Protein AF-0000000085124204 (afdb_homodimer)

Radius of gyration: 24.8 Å; Cα contacts (8 Å, |Δi|>4): 784; chains: 2; bounding box: 44×70×54 Å

Foldseek 3Di:
DEEEEEAQPPVVQVVLCVVVVVLQYHYDYDRADVVLLVLLVQADGQEYEAEQDGHDDGRLSSLLSNCVVPVQRAYEYEYQDPDVVVVVSCVVSRHDYYHHPPDDSVVVLVVVLVSSVVVCVVVVQDQWDQQDPQWIARLSSLWIDHVNHTDDDDSLLSQVVSVQSSQAQHFDFPVNSCRRRVSVPPDDPDDPVNSVVVSCVSDDHPQWDDDPPTGIHGYRDD/DEEEEEAQPPVVQVVLCVVVVVLQYHYDYDRADVVLLVLLVQADGQEYEAEQDGHDDGRLSSLLSNCVVPVQRAYEYEYQDPDVVVVVSCVVSRHDYYHHPPDDSVVVLVVVLVSSVVVCVVVVQDQWDQQDQQWIARLSSLWIDHVNHTDDDDSLLSQVVSVQSSQAQHFDFPVNSCRRRVSVPPDDPQDPVNSVVVSCVSDDHPQWDDDPPTGIHGYRDD

Sequence (444 aa):
MKIFLLEDDYSLNKIIKLSLENRGF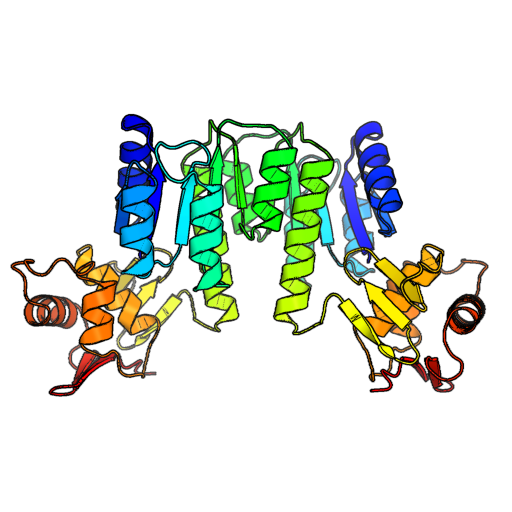FVENCADGYEAASKIINNKYDLYILDLNVPGFDGHEILKTIRKDNPNTPVIMISAEIDIENIKNSFDYGCNDYIKKPFDFEELFLRIKYHLNHVLQNNDVNLNIDLGYEYSYDLINQTLYKHGHEIELTIKEKLLLSLLVKNINKTVTLEMIHEYVWDSKEMESVSMRTIVHKLRSKLKNGMVLNLRGVGYKLLQISMKIFLLEDDYSLNKIIKLSLENRGFFVENCADGYEAASKIINNKYDLYILDLNVPGFDGHEILKTIRKDNPNTPVIMISAEIDIENIKNSFDYGCNDYIKKPFDFEELFLRIKYHLNHVLQNNDVNLNIDLGYEYSYDLINQTLYKHGHEIELTIKEKLLLSLLVKNINKTVTLEMIHEYVWDSKEMESVSMRTIVHKLRSKLKNGMVLNLRGVGYKLLQIS

Nearest PDB structures (foldseek):
  1ys6-assembly1_B  TM=5.121E-01  e=2.419E-16  Mycobacterium tuberculosis
  1ys7-assembly1_A  TM=5.153E-01  e=2.196E-15  Mycobacterium tuberculosis
  1ys7-assembly1_B  TM=4.946E-01  e=4.872E-15  Mycobacterium tuberculosis
  7pva-assembly1_B  TM=8.725E-01  e=3.616E-10  Porphyromonas gingivalis W83
  7pvk-assembly2_D  TM=6.266E-01  e=1.129E-10  Porphyromonas gingivalis W83

Solvent-accessible surface area (backbone atoms only — not comparable to full-atom values): 24096 Å² total; per-residue (Å²): 78,38,34,36,36,40,34,50,54,62,70,59,39,49,51,52,42,51,56,43,39,75,54,50,36,44,64,52,72,39,50,34,25,60,64,42,53,56,48,57,74,72,40,74,59,60,30,38,38,30,28,43,83,34,55,76,46,29,27,63,56,49,43,45,56,46,44,74,79,38,84,75,60,44,29,35,38,38,33,71,71,79,52,63,66,57,54,50,47,43,50,74,56,60,40,72,44,77,44,57,52,84,71,56,68,67,56,54,49,52,52,50,50,50,51,50,51,49,54,35,49,76,67,69,44,71,53,69,37,71,43,31,96,53,26,34,36,31,59,84,57,54,44,38,28,48,78,86,36,78,52,90,67,54,69,62,43,38,34,48,51,45,54,35,59,75,35,54,70,36,81,43,38,55,65,57,46,40,41,62,57,47,69,70,51,81,76,60,83,71,48,71,66,56,51,49,50,55,47,45,72,76,44,64,87,76,32,66,39,80,39,88,95,48,30,35,30,30,45,62,49,128,79,37,34,36,36,40,37,50,54,61,70,59,39,50,50,54,43,50,56,43,39,75,54,50,36,44,64,52,70,39,50,35,24,59,62,42,54,56,48,56,74,73,40,74,60,61,30,38,37,31,29,44,83,35,54,75,44,29,28,65,56,49,44,45,57,47,44,73,78,39,81,74,60,46,30,34,40,38,32,70,71,78,52,63,66,59,55,51,48,41,49,72,57,60,41,74,43,78,44,56,52,85,73,57,69,66,56,54,50,53,52,51,52,50,53,50,50,50,55,34,50,77,67,71,43,72,53,68,36,70,43,32,97,53,27,32,36,31,58,83,57,54,43,40,28,48,78,87,35,78,51,90,67,54,70,61,41,38,35,47,50,46,56,34,60,76,34,54,71,35,80,43,37,54,65,57,47,42,42,62,56,47,67,72,52,78,76,59,83,70,48,71,67,56,50,50,50,54,46,45,71,76,44,63,85,77,34,65,39,80,38,88,97,49,29,36,29,28,47,62,49,128

Structure (mmCIF, N/CA/C/O backbone):
data_AF-0000000085124204-model_v1
#
loop_
_entity.id
_entity.type
_entity.pdbx_description
1 polymer 'Two component transcriptional regulator, winged helix family'
#
loop_
_atom_site.group_PDB
_atom_site.id
_atom_site.type_symbol
_atom_site.label_atom_id
_atom_site.label_alt_id
_atom_site.label_comp_id
_atom_site.label_asym_id
_atom_site.label_entity_id
_atom_site.label_seq_id
_atom_site.pdbx_PDB_ins_code
_atom_site.Cartn_x
_atom_site.Cartn_y
_atom_site.Cartn_z
_atom_site.occupancy
_atom_site.B_iso_or_equiv
_atom_site.auth_seq_id
_atom_site.auth_comp_id
_atom_site.auth_asym_id
_atom_site.auth_atom_id
_atom_site.pdbx_PDB_model_num
ATOM 1 N N . MET A 1 1 ? -1.969 -18.359 -6.613 1 89.06 1 MET A N 1
ATOM 2 C CA . MET A 1 1 ? -2.15 -17.016 -7.168 1 89.06 1 MET A CA 1
ATOM 3 C C . MET A 1 1 ? -1.238 -16.797 -8.367 1 89.06 1 MET A C 1
ATOM 5 O O . MET A 1 1 ? -0.206 -17.453 -8.5 1 89.06 1 MET A O 1
ATOM 9 N N . LYS A 1 2 ? -1.624 -15.914 -9.234 1 91.69 2 LYS A N 1
ATOM 10 C CA . LYS A 1 2 ? -0.958 -15.734 -10.523 1 91.69 2 LYS A CA 1
ATOM 11 C C . LYS A 1 2 ? -0.258 -14.383 -10.602 1 91.69 2 LYS A C 1
ATOM 13 O O . LYS A 1 2 ? -0.879 -13.344 -10.383 1 91.69 2 LYS A O 1
ATOM 18 N N . ILE A 1 3 ? 1.053 -14.508 -10.898 1 95.31 3 ILE A N 1
ATOM 19 C CA . ILE A 1 3 ? 1.853 -13.289 -11 1 95.31 3 ILE A CA 1
ATOM 20 C C . ILE A 1 3 ? 2.361 -13.117 -12.43 1 95.31 3 ILE A C 1
ATOM 22 O O . ILE A 1 3 ? 2.793 -14.086 -13.055 1 95.31 3 ILE A O 1
ATOM 26 N N . PHE A 1 4 ? 2.213 -11.922 -12.93 1 97.12 4 PHE A N 1
ATOM 27 C CA . PHE A 1 4 ? 2.773 -11.586 -14.227 1 97.12 4 PHE A CA 1
ATOM 28 C C . PHE A 1 4 ? 4.121 -10.891 -14.078 1 97.12 4 PHE A C 1
ATOM 30 O O . PHE A 1 4 ? 4.258 -9.961 -13.273 1 97.12 4 PHE A O 1
ATOM 37 N N . LEU A 1 5 ? 5.145 -11.352 -14.859 1 98.12 5 LEU A N 1
ATOM 38 C CA . LEU A 1 5 ? 6.492 -10.797 -14.766 1 98.12 5 LEU A CA 1
ATOM 39 C C . LEU A 1 5 ? 6.98 -10.328 -16.141 1 98.12 5 LEU A C 1
ATOM 41 O O . LEU A 1 5 ? 7.105 -11.133 -17.062 1 98.12 5 LEU A O 1
ATOM 45 N N . LEU A 1 6 ? 7.219 -9.016 -16.281 1 98.38 6 LEU A N 1
ATOM 46 C CA . LEU A 1 6 ? 7.859 -8.438 -17.453 1 98.38 6 LEU A CA 1
ATOM 47 C C . LEU A 1 6 ? 9.305 -8.047 -17.156 1 98.38 6 LEU A C 1
ATOM 49 O O . LEU A 1 6 ? 9.547 -7.098 -16.406 1 98.38 6 LEU A O 1
ATOM 53 N N . GLU A 1 7 ? 10.227 -8.727 -17.734 1 97.75 7 GLU A N 1
ATOM 54 C CA . GLU A 1 7 ? 11.656 -8.555 -17.484 1 97.75 7 GLU A CA 1
ATOM 55 C C . GLU A 1 7 ? 12.477 -9.055 -18.672 1 97.75 7 GLU A C 1
ATOM 57 O O . GLU A 1 7 ? 12.383 -10.227 -19.047 1 97.75 7 GLU A O 1
ATOM 62 N N . ASP A 1 8 ? 13.297 -8.18 -19.234 1 96.69 8 ASP A N 1
ATOM 63 C CA . ASP A 1 8 ? 13.984 -8.555 -20.453 1 96.69 8 ASP A CA 1
ATOM 64 C C . ASP A 1 8 ? 15.32 -9.242 -20.141 1 96.69 8 ASP A C 1
ATOM 66 O O . ASP A 1 8 ? 15.875 -9.938 -21 1 96.69 8 ASP A O 1
ATOM 70 N N . ASP A 1 9 ? 15.93 -8.945 -18.969 1 96.31 9 ASP A N 1
ATOM 71 C CA . ASP A 1 9 ? 17.125 -9.672 -18.578 1 96.31 9 ASP A CA 1
ATOM 72 C C . ASP A 1 9 ? 16.812 -11.141 -18.297 1 96.31 9 ASP A C 1
ATOM 74 O O . ASP A 1 9 ? 16.188 -11.469 -17.297 1 96.31 9 ASP A O 1
ATOM 78 N N . TYR A 1 10 ? 17.281 -11.984 -19.109 1 95.44 10 TYR A N 1
ATOM 79 C CA . TYR A 1 10 ? 16.922 -13.398 -19.078 1 95.44 10 TYR A CA 1
ATOM 80 C C . TYR A 1 10 ? 17.281 -14.031 -17.734 1 95.44 10 TYR A C 1
ATOM 82 O O . TYR A 1 10 ? 16.484 -14.781 -17.172 1 95.44 10 TYR A O 1
ATOM 90 N N . SER A 1 11 ? 18.453 -13.742 -17.281 1 96.5 11 SER A N 1
ATOM 91 C CA . SER A 1 11 ? 18.922 -14.32 -16.031 1 96.5 11 SER A CA 1
ATOM 92 C C . SER A 1 11 ? 18.047 -13.867 -14.859 1 96.5 11 SER A C 1
ATOM 94 O O . SER A 1 11 ? 17.594 -14.688 -14.062 1 96.5 11 SER A O 1
ATOM 96 N N . LEU A 1 12 ? 17.766 -12.594 -14.766 1 96.62 12 LEU A N 1
ATOM 97 C CA . LEU A 1 12 ? 16.953 -12.055 -13.688 1 96.62 12 LEU A CA 1
ATOM 98 C C . LEU A 1 12 ? 15.516 -12.547 -13.797 1 96.62 12 LEU A C 1
ATOM 100 O O . LEU A 1 12 ? 14.898 -12.891 -12.789 1 96.62 12 LEU A O 1
ATOM 104 N N . ASN A 1 13 ? 14.945 -12.547 -14.992 1 97.44 13 ASN A N 1
ATOM 105 C CA . ASN A 1 13 ? 13.609 -13.062 -15.266 1 97.44 13 ASN A CA 1
ATOM 106 C C . ASN A 1 13 ? 13.445 -14.492 -14.75 1 97.44 13 ASN A C 1
ATOM 108 O O . ASN A 1 13 ? 12.508 -14.781 -14.008 1 97.44 13 ASN A O 1
ATOM 112 N N . LYS A 1 14 ? 14.43 -15.32 -15.055 1 95.38 14 LYS A N 1
ATOM 113 C CA . LYS A 1 14 ? 14.406 -16.719 -14.664 1 95.38 14 LYS A CA 1
ATOM 114 C C . LYS A 1 14 ? 14.492 -16.875 -13.141 1 95.38 14 LYS A C 1
ATOM 116 O O . LYS A 1 14 ? 13.742 -17.641 -12.547 1 95.38 14 LYS A O 1
ATOM 121 N N . ILE A 1 15 ? 15.367 -16.109 -12.562 1 96 15 ILE A N 1
ATOM 122 C CA . ILE A 1 15 ? 15.594 -16.219 -11.125 1 96 15 ILE A CA 1
ATOM 123 C C . ILE A 1 15 ? 14.352 -15.766 -10.367 1 96 15 ILE A C 1
ATOM 125 O O . ILE A 1 15 ? 13.93 -16.422 -9.406 1 96 15 ILE A O 1
ATOM 129 N N . ILE A 1 16 ? 13.703 -14.648 -10.781 1 97.38 16 ILE A N 1
ATOM 130 C CA . ILE A 1 16 ? 12.492 -14.148 -10.141 1 97.38 16 ILE A CA 1
ATOM 131 C C . ILE A 1 16 ? 11.383 -15.188 -10.273 1 97.38 16 ILE A C 1
ATOM 133 O O . ILE A 1 16 ? 10.719 -15.523 -9.289 1 97.38 16 ILE A O 1
ATOM 137 N N . LYS A 1 17 ? 11.227 -15.703 -11.492 1 95.62 17 LYS A N 1
ATOM 138 C CA . LYS A 1 17 ? 10.188 -16.703 -11.75 1 95.62 17 LYS A CA 1
ATOM 139 C C . LYS A 1 17 ? 10.367 -17.922 -10.859 1 95.62 17 LYS A C 1
ATOM 141 O O . LYS A 1 17 ? 9.438 -18.344 -10.164 1 95.62 17 LYS A O 1
ATOM 146 N N . LEU A 1 18 ? 11.562 -18.438 -10.852 1 93.06 18 LEU A N 1
ATOM 147 C CA . LEU A 1 18 ? 11.844 -19.641 -10.078 1 93.06 18 LEU A CA 1
ATOM 148 C C . LEU A 1 18 ? 11.633 -19.406 -8.586 1 93.06 18 LEU A C 1
ATOM 150 O O . LEU A 1 18 ? 11.047 -20.234 -7.895 1 93.06 18 LEU A O 1
ATOM 154 N N . SER A 1 19 ? 12.125 -18.281 -8.133 1 94.06 19 SER A N 1
ATOM 155 C CA . SER A 1 19 ? 12 -17.938 -6.715 1 94.06 19 SER A CA 1
ATOM 156 C C . SER A 1 19 ? 10.539 -17.844 -6.289 1 94.06 19 SER A C 1
ATOM 158 O O . SER A 1 19 ? 10.164 -18.344 -5.23 1 94.06 19 SER A O 1
ATOM 160 N N . LEU A 1 20 ? 9.727 -17.25 -7.121 1 94.12 20 LEU A N 1
ATOM 161 C CA . LEU A 1 20 ? 8.312 -17.062 -6.797 1 94.12 20 LEU A CA 1
ATOM 162 C C . LEU A 1 20 ? 7.547 -18.375 -6.941 1 94.12 20 LEU A C 1
ATOM 164 O O . LEU A 1 20 ? 6.645 -18.656 -6.152 1 94.12 20 LEU A O 1
ATOM 168 N N . GLU A 1 21 ? 7.914 -19.156 -7.941 1 88.5 21 GLU A N 1
ATOM 169 C CA . GLU A 1 21 ? 7.277 -20.453 -8.117 1 88.5 21 GLU A CA 1
ATOM 170 C C . GLU A 1 21 ? 7.586 -21.391 -6.945 1 88.5 21 GLU A C 1
ATOM 172 O O . GLU A 1 21 ? 6.73 -22.156 -6.52 1 88.5 21 GLU A O 1
ATOM 177 N N . ASN A 1 22 ? 8.797 -21.234 -6.43 1 86.88 22 ASN A N 1
ATOM 178 C CA . ASN A 1 22 ? 9.188 -22.016 -5.258 1 86.88 22 ASN A CA 1
ATOM 179 C C . ASN A 1 22 ? 8.352 -21.641 -4.035 1 86.88 22 ASN A C 1
ATOM 181 O O . ASN A 1 22 ? 8.266 -22.406 -3.078 1 86.88 22 ASN A O 1
ATOM 185 N N . ARG A 1 23 ? 7.742 -20.5 -4.133 1 85.25 23 ARG A N 1
ATOM 186 C CA . ARG A 1 23 ? 6.91 -20.047 -3.023 1 85.25 23 ARG A CA 1
ATOM 187 C C . ARG A 1 23 ? 5.438 -20.344 -3.291 1 85.25 23 ARG A C 1
ATOM 189 O O . ARG A 1 23 ? 4.566 -19.906 -2.533 1 85.25 23 ARG A O 1
ATOM 196 N N . GLY A 1 24 ? 5.207 -20.984 -4.414 1 82.31 24 GLY A N 1
ATOM 197 C CA . GLY A 1 24 ? 3.855 -21.469 -4.652 1 82.31 24 GLY A CA 1
ATOM 198 C C . GLY A 1 24 ? 3.09 -20.641 -5.664 1 82.31 24 GLY A C 1
ATOM 199 O O . GLY A 1 24 ? 1.942 -20.953 -5.988 1 82.31 24 GLY A O 1
ATOM 200 N N . PHE A 1 25 ? 3.686 -19.641 -6.266 1 88.81 25 PHE A N 1
ATOM 201 C CA . PHE A 1 25 ? 3 -18.797 -7.234 1 88.81 25 PHE A CA 1
ATOM 202 C C . PHE A 1 25 ? 3.113 -19.375 -8.641 1 88.81 25 PHE A C 1
ATOM 204 O O . PHE A 1 25 ? 4.047 -20.125 -8.93 1 88.81 25 PHE A O 1
ATOM 211 N N . PHE A 1 26 ? 2.127 -19.125 -9.367 1 87.75 26 PHE A N 1
ATOM 212 C CA . PHE A 1 26 ? 2.277 -19.266 -10.812 1 87.75 26 PHE A CA 1
ATOM 213 C C . PHE A 1 26 ? 2.801 -17.984 -11.438 1 87.75 26 PHE A C 1
ATOM 215 O O . PHE A 1 26 ? 2.295 -16.891 -11.148 1 87.75 26 PHE A O 1
ATOM 222 N N . VAL A 1 27 ? 3.816 -18.125 -12.227 1 92.88 27 VAL A N 1
ATOM 223 C CA . VAL A 1 27 ? 4.414 -16.922 -12.805 1 92.88 27 VAL A CA 1
ATOM 224 C C . VAL A 1 27 ? 4.391 -17.016 -14.328 1 92.88 27 VAL A C 1
ATOM 226 O O . VAL A 1 27 ? 4.926 -17.953 -14.906 1 92.88 27 VAL A O 1
ATOM 229 N N . GLU A 1 28 ? 3.654 -16.156 -14.914 1 93.5 28 GLU A N 1
ATOM 230 C CA . GLU A 1 28 ? 3.768 -15.953 -16.359 1 93.5 28 GLU A CA 1
ATOM 231 C C . GLU A 1 28 ? 4.77 -14.852 -16.688 1 93.5 28 GLU A C 1
ATOM 233 O O . GLU A 1 28 ? 4.57 -13.695 -16.297 1 93.5 28 GLU A O 1
ATOM 238 N N . ASN A 1 29 ? 5.84 -15.211 -17.297 1 95.12 29 ASN A N 1
ATOM 239 C CA . ASN A 1 29 ? 6.883 -14.234 -17.562 1 95.12 29 ASN A CA 1
ATOM 240 C C . ASN A 1 29 ? 6.961 -13.898 -19.062 1 95.12 29 ASN A C 1
ATOM 242 O O . ASN A 1 29 ? 6.539 -14.688 -19.891 1 95.12 29 ASN A O 1
ATOM 246 N N . CYS A 1 30 ? 7.363 -12.75 -19.344 1 94.94 30 CYS A N 1
ATOM 247 C CA . CYS A 1 30 ? 7.691 -12.359 -20.703 1 94.94 30 CYS A CA 1
ATOM 248 C C . CYS A 1 30 ? 8.875 -11.398 -20.734 1 94.94 30 CYS A C 1
ATOM 250 O O . CYS A 1 30 ? 9.266 -10.867 -19.688 1 94.94 30 CYS A O 1
ATOM 252 N N . ALA A 1 31 ? 9.477 -11.195 -21.984 1 95.75 31 ALA A N 1
ATOM 253 C CA . ALA A 1 31 ? 10.727 -10.453 -22.062 1 95.75 31 ALA A CA 1
ATOM 254 C C . ALA A 1 31 ? 10.555 -9.164 -22.859 1 95.75 31 ALA A C 1
ATOM 256 O O . ALA A 1 31 ? 11.484 -8.367 -22.984 1 95.75 31 ALA A O 1
ATOM 257 N N . ASP A 1 32 ? 9.336 -8.961 -23.406 1 95.56 32 ASP A N 1
ATOM 258 C CA . ASP A 1 32 ? 9.141 -7.742 -24.188 1 95.56 32 ASP A CA 1
ATOM 259 C C . ASP A 1 32 ? 7.715 -7.219 -24.031 1 95.56 32 ASP A C 1
ATOM 261 O O . ASP A 1 32 ? 6.805 -7.977 -23.703 1 95.56 32 ASP A O 1
ATOM 265 N N . GLY A 1 33 ? 7.551 -5.914 -24.344 1 95.31 33 GLY A N 1
ATOM 266 C CA . GLY A 1 33 ? 6.301 -5.215 -24.094 1 95.31 33 GLY A CA 1
ATOM 267 C C . GLY A 1 33 ? 5.191 -5.633 -25.047 1 95.31 33 GLY A C 1
ATOM 268 O O . GLY A 1 33 ? 4.008 -5.504 -24.719 1 95.31 33 GLY A O 1
ATOM 269 N N . TYR A 1 34 ? 5.578 -6.098 -26.25 1 94.94 34 TYR A N 1
ATOM 270 C CA . TYR A 1 34 ? 4.555 -6.523 -27.203 1 94.94 34 TYR A CA 1
ATOM 271 C C . TYR A 1 34 ? 3.844 -7.777 -26.703 1 94.94 34 TYR A C 1
ATOM 273 O O . TYR A 1 34 ? 2.611 -7.824 -26.656 1 94.94 34 TYR A O 1
ATOM 281 N N . GLU A 1 35 ? 4.633 -8.719 -26.328 1 94.31 35 GLU A N 1
ATOM 282 C CA . GLU A 1 35 ? 4.078 -9.945 -25.766 1 94.31 35 GLU A CA 1
ATOM 283 C C . GLU A 1 35 ? 3.297 -9.664 -24.484 1 94.31 35 GLU A C 1
ATOM 285 O O . GLU A 1 35 ? 2.234 -10.25 -24.266 1 94.31 35 GLU A O 1
ATOM 290 N N . ALA A 1 36 ? 3.83 -8.781 -23.688 1 96.06 36 ALA A N 1
ATOM 291 C CA . ALA A 1 36 ? 3.184 -8.43 -22.422 1 96.06 36 ALA A CA 1
ATOM 292 C C . ALA A 1 36 ? 1.792 -7.852 -22.672 1 96.06 36 ALA A C 1
ATOM 294 O O . ALA A 1 36 ? 0.827 -8.242 -22.016 1 96.06 36 ALA A O 1
ATOM 295 N N . ALA A 1 37 ? 1.707 -6.91 -23.625 1 94.5 37 ALA A N 1
ATOM 296 C CA . ALA A 1 37 ? 0.429 -6.27 -23.922 1 94.5 37 ALA A CA 1
ATOM 297 C C . ALA A 1 37 ? -0.615 -7.297 -24.344 1 94.5 37 ALA A C 1
ATOM 299 O O . ALA A 1 37 ? -1.764 -7.246 -23.891 1 94.5 37 ALA A O 1
ATOM 300 N N . SER A 1 38 ? -0.187 -8.25 -25.125 1 92.56 38 SER A N 1
ATOM 301 C CA . SER A 1 38 ? -1.083 -9.305 -25.594 1 92.56 38 SER A CA 1
ATOM 302 C C . SER A 1 38 ? -1.556 -10.188 -24.453 1 92.56 38 SER A C 1
ATOM 304 O O . SER A 1 38 ? -2.752 -10.453 -24.312 1 92.56 38 SER A O 1
ATOM 306 N N . LYS A 1 39 ? -0.678 -10.539 -23.594 1 90.44 39 LYS A N 1
ATOM 307 C CA . LYS A 1 39 ? -0.984 -11.445 -22.5 1 90.44 39 LYS A CA 1
ATOM 308 C C . LYS A 1 39 ? -1.899 -10.781 -21.469 1 90.44 39 LYS A C 1
ATOM 310 O O . LYS A 1 39 ? -2.838 -11.406 -20.969 1 90.44 39 LYS A O 1
ATOM 315 N N . ILE A 1 40 ? -1.668 -9.516 -21.188 1 91.12 40 ILE A N 1
ATOM 316 C CA . ILE A 1 40 ? -2.369 -8.844 -20.109 1 91.12 40 ILE A CA 1
ATOM 317 C C . ILE A 1 40 ? -3.807 -8.547 -20.516 1 91.12 40 ILE A C 1
ATOM 319 O O . ILE A 1 40 ? -4.707 -8.477 -19.688 1 91.12 40 ILE A O 1
ATOM 323 N N . ILE A 1 41 ? -3.965 -8.383 -21.812 1 86 41 ILE A N 1
ATOM 324 C CA . ILE A 1 41 ? -5.301 -8.109 -22.344 1 86 41 ILE A CA 1
ATOM 325 C C . ILE A 1 41 ? -6.141 -9.391 -22.297 1 86 41 ILE A C 1
ATOM 327 O O . ILE A 1 41 ? -7.352 -9.336 -22.062 1 86 41 ILE A O 1
ATOM 331 N N . ASN A 1 42 ? -5.496 -10.539 -22.328 1 82 42 ASN A N 1
ATOM 332 C CA . ASN A 1 42 ? -6.211 -11.797 -22.531 1 82 42 ASN A CA 1
ATOM 333 C C . ASN A 1 42 ? -6.289 -12.609 -21.25 1 82 42 ASN A C 1
ATOM 335 O O . ASN A 1 42 ? -6.996 -13.617 -21.188 1 82 42 ASN A O 1
ATOM 339 N N . ASN A 1 43 ? -5.531 -12.172 -20.297 1 83.38 43 ASN A N 1
ATOM 340 C CA . ASN A 1 43 ? -5.461 -12.938 -19.062 1 83.38 43 ASN A CA 1
ATOM 341 C C . ASN A 1 43 ? -5.555 -12.039 -17.844 1 83.38 43 ASN A C 1
ATOM 343 O O . ASN A 1 43 ? -5.383 -10.828 -17.938 1 83.38 43 ASN A O 1
ATOM 347 N N . LYS A 1 44 ? -5.887 -12.711 -16.719 1 84.12 44 LYS A N 1
ATOM 348 C CA . LYS A 1 44 ? -5.961 -11.984 -15.461 1 84.12 44 LYS A CA 1
ATOM 349 C C . LYS A 1 44 ? -4.887 -12.461 -14.492 1 84.12 44 LYS A C 1
ATOM 351 O O . LYS A 1 44 ? -4.613 -13.656 -14.398 1 84.12 44 LYS A O 1
ATOM 356 N N . TYR A 1 45 ? -4.348 -11.539 -13.836 1 92.62 45 TYR A N 1
ATOM 357 C CA . TYR A 1 45 ? -3.307 -11.828 -12.852 1 92.62 45 TYR A CA 1
ATOM 358 C C . TYR A 1 45 ? -3.635 -11.195 -11.508 1 92.62 4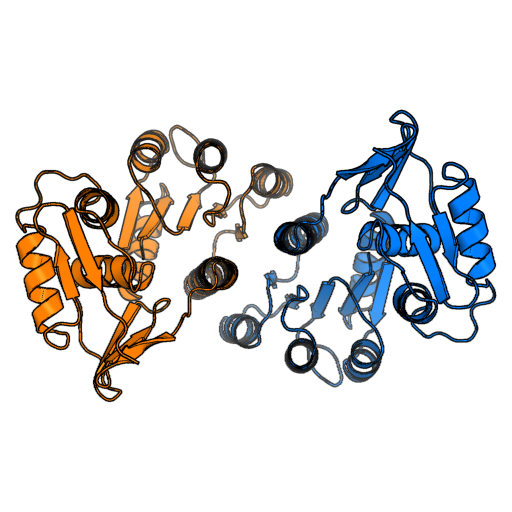5 TYR A C 1
ATOM 360 O O . TYR A 1 45 ? -4.461 -10.281 -11.422 1 92.62 45 TYR A O 1
ATOM 368 N N . ASP A 1 46 ? -3.059 -11.734 -10.453 1 94.19 46 ASP A N 1
ATOM 369 C CA . ASP A 1 46 ? -3.279 -11.195 -9.109 1 94.19 46 ASP A CA 1
ATOM 370 C C . ASP A 1 46 ? -2.289 -10.078 -8.797 1 94.19 46 ASP A C 1
ATOM 372 O O . ASP A 1 46 ? -2.523 -9.273 -7.898 1 94.19 46 ASP A O 1
ATOM 376 N N . LEU A 1 47 ? -1.211 -10.055 -9.523 1 97.19 47 LEU 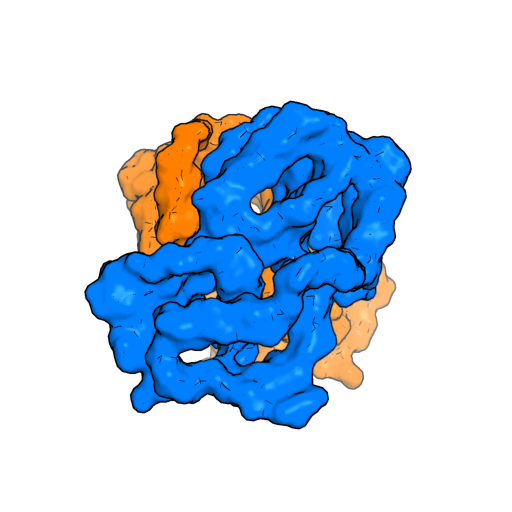A N 1
ATOM 377 C CA . LEU A 1 47 ? -0.168 -9.055 -9.312 1 97.19 47 LEU A CA 1
ATOM 378 C C . LEU A 1 47 ? 0.751 -8.969 -10.531 1 97.19 47 LEU A C 1
ATOM 380 O O . LEU A 1 47 ? 1.032 -9.984 -11.172 1 97.19 47 LEU A O 1
ATOM 384 N N . TYR A 1 48 ? 1.219 -7.742 -10.82 1 98.12 48 TYR A N 1
ATOM 385 C CA . TYR A 1 48 ? 2.148 -7.512 -11.922 1 98.12 48 TYR A CA 1
ATOM 386 C C . TYR A 1 48 ? 3.494 -7.02 -11.398 1 98.12 48 TYR A C 1
ATOM 388 O O . TYR A 1 48 ? 3.551 -6.184 -10.492 1 98.12 48 TYR A O 1
ATOM 396 N N . ILE A 1 49 ? 4.559 -7.555 -11.906 1 98.62 49 ILE A N 1
ATOM 397 C CA . ILE A 1 49 ? 5.914 -7.051 -11.727 1 98.62 49 ILE A CA 1
ATOM 398 C C . ILE A 1 49 ? 6.473 -6.582 -13.07 1 98.62 49 ILE A C 1
ATOM 400 O O . ILE A 1 49 ? 6.609 -7.371 -14.008 1 98.62 49 ILE A O 1
ATOM 404 N N . LEU A 1 50 ? 6.816 -5.309 -13.156 1 98.38 50 LEU A N 1
ATOM 405 C CA . LEU A 1 50 ? 7.172 -4.738 -14.453 1 98.38 50 LEU A CA 1
ATOM 406 C C . LEU A 1 50 ? 8.539 -4.055 -14.383 1 98.38 50 LEU A C 1
ATOM 408 O O . LEU A 1 50 ? 8.773 -3.211 -13.516 1 98.38 50 LEU A O 1
ATOM 412 N N . ASP A 1 51 ? 9.344 -4.41 -15.25 1 97.19 51 ASP A N 1
ATOM 413 C CA . ASP A 1 51 ? 10.547 -3.613 -15.492 1 97.19 51 ASP A CA 1
ATOM 414 C C . ASP A 1 51 ? 10.234 -2.412 -16.391 1 97.19 51 ASP A C 1
ATOM 416 O O . ASP A 1 51 ? 9.5 -2.533 -17.359 1 97.19 51 ASP A O 1
ATOM 420 N N . LEU A 1 52 ? 10.844 -1.305 -16.078 1 95.25 52 LEU A N 1
ATOM 421 C CA . LEU A 1 52 ? 10.586 -0.078 -16.828 1 95.25 52 LEU A CA 1
ATOM 422 C C . LEU A 1 52 ? 11.164 -0.162 -18.234 1 95.25 52 LEU A C 1
ATOM 424 O O . LEU A 1 52 ? 10.484 0.178 -19.203 1 95.25 52 LEU A O 1
ATOM 428 N N . ASN A 1 53 ? 12.414 -0.589 -18.234 1 93.94 53 ASN A N 1
ATOM 429 C CA . ASN A 1 53 ? 13.117 -0.58 -19.516 1 93.94 53 ASN A CA 1
ATOM 430 C C . ASN A 1 53 ? 13.141 -1.967 -20.141 1 93.94 53 ASN A C 1
ATOM 432 O O . ASN A 1 53 ? 13.969 -2.805 -19.781 1 93.94 53 ASN A O 1
ATOM 436 N N . VAL A 1 54 ? 12.297 -2.273 -21.078 1 96.62 54 VAL A N 1
ATOM 437 C CA . VAL A 1 54 ? 12.227 -3.5 -21.859 1 96.62 54 VAL A CA 1
ATOM 438 C C . VAL A 1 54 ? 11.984 -3.162 -23.328 1 96.62 54 VAL A C 1
ATOM 440 O O . VAL A 1 54 ? 11.539 -2.057 -23.656 1 96.62 54 VAL A O 1
ATOM 443 N N . PRO A 1 55 ? 12.344 -4.059 -24.281 1 97.06 55 PRO A N 1
ATOM 444 C CA . PRO A 1 55 ? 12.031 -3.807 -25.688 1 97.06 55 PRO A CA 1
ATOM 445 C C . PRO A 1 55 ? 10.531 -3.723 -25.953 1 97.06 55 PRO A C 1
ATOM 447 O O . PRO A 1 55 ? 9.734 -4.324 -25.234 1 97.06 55 PRO A O 1
ATOM 450 N N . GLY A 1 56 ? 10.102 -2.924 -27 1 96.44 56 GLY A N 1
ATOM 451 C CA . GLY A 1 56 ? 8.695 -2.736 -27.328 1 96.44 56 GLY A CA 1
ATOM 452 C C . GLY A 1 56 ? 8.031 -1.659 -26.484 1 96.44 56 GLY A C 1
ATOM 453 O O . GLY A 1 56 ? 8.547 -0.544 -26.375 1 96.44 56 GLY A O 1
ATOM 454 N N . PHE A 1 57 ? 6.84 -2.01 -26 1 95.56 57 PHE A N 1
ATOM 455 C CA . PHE A 1 57 ? 6.203 -1.118 -25.031 1 95.56 57 PHE A CA 1
ATOM 456 C C . PHE A 1 57 ? 6.938 -1.154 -23.703 1 95.56 57 PHE A C 1
ATOM 458 O O . PHE A 1 57 ? 7.16 -2.229 -23.141 1 95.56 57 PHE A O 1
ATOM 465 N N . ASP A 1 58 ? 7.281 0.009 -23.219 1 95.44 58 ASP A N 1
ATOM 466 C CA . ASP A 1 58 ? 8.047 0.025 -21.969 1 95.44 58 ASP A CA 1
ATOM 467 C C . ASP A 1 58 ? 7.133 -0.197 -20.766 1 95.44 58 ASP A C 1
ATOM 469 O O . ASP A 1 58 ? 5.914 -0.326 -20.922 1 95.44 58 ASP A O 1
ATOM 473 N N . GLY A 1 59 ? 7.699 -0.337 -19.594 1 96.94 59 GLY A N 1
ATOM 474 C CA . GLY A 1 59 ? 6.957 -0.651 -18.391 1 96.94 59 GLY A CA 1
ATOM 475 C C . GLY A 1 59 ? 5.844 0.34 -18.094 1 96.94 59 GLY A C 1
ATOM 476 O O . GLY A 1 59 ? 4.793 -0.035 -17.578 1 96.94 59 GLY A O 1
ATOM 477 N N . HIS A 1 60 ? 6.074 1.622 -18.375 1 97.19 60 HIS A N 1
ATOM 478 C CA . HIS A 1 60 ? 5.062 2.65 -18.156 1 97.19 60 HIS A CA 1
ATOM 479 C C . HIS A 1 60 ? 3.869 2.461 -19.078 1 97.19 60 HIS A C 1
ATOM 481 O O . HIS A 1 60 ? 2.719 2.609 -18.656 1 97.19 60 HIS A O 1
ATOM 487 N N . GLU A 1 61 ? 4.141 2.182 -20.281 1 97.06 61 GLU A N 1
ATOM 488 C CA . GLU A 1 61 ? 3.068 1.926 -21.234 1 97.06 61 GLU A CA 1
ATOM 489 C C . GLU A 1 61 ? 2.24 0.712 -20.828 1 97.06 61 GLU A C 1
ATOM 491 O O . GLU A 1 61 ? 1.011 0.736 -20.906 1 97.06 61 GLU A O 1
ATOM 496 N N . ILE A 1 62 ? 2.922 -0.293 -20.391 1 97.25 62 ILE A N 1
ATOM 497 C CA . ILE A 1 62 ? 2.242 -1.503 -19.938 1 97.25 62 ILE A CA 1
ATOM 498 C C . ILE A 1 62 ? 1.407 -1.193 -18.688 1 97.25 62 ILE A C 1
ATOM 500 O O . ILE A 1 62 ? 0.264 -1.64 -18.578 1 97.25 62 ILE A O 1
ATOM 504 N N . LEU A 1 63 ? 1.97 -0.42 -17.766 1 97.75 63 LEU A N 1
ATOM 505 C CA . LEU A 1 63 ? 1.262 0.004 -16.562 1 97.75 63 LEU A CA 1
ATOM 506 C C . LEU A 1 63 ? -0.035 0.723 -16.922 1 97.75 63 LEU A C 1
ATOM 508 O O . LEU A 1 63 ? -1.093 0.418 -16.375 1 97.75 63 LEU A O 1
ATOM 512 N N . LYS A 1 64 ? 0.072 1.619 -17.875 1 96.75 64 LYS A N 1
ATOM 513 C CA . LYS A 1 64 ? -1.109 2.357 -18.312 1 96.75 64 LYS A CA 1
ATOM 514 C C . LYS A 1 64 ? -2.16 1.416 -18.891 1 96.75 64 LYS A C 1
ATOM 516 O O . LYS A 1 64 ? -3.357 1.591 -18.656 1 96.75 64 LYS A O 1
ATOM 521 N N . THR A 1 65 ? -1.733 0.459 -19.641 1 95.25 65 THR A N 1
ATOM 522 C CA . THR A 1 65 ? -2.631 -0.525 -20.234 1 95.25 65 THR A CA 1
ATOM 523 C C . THR A 1 65 ? -3.35 -1.324 -19.141 1 95.25 65 THR A C 1
ATOM 525 O O . THR A 1 65 ? -4.559 -1.551 -19.234 1 95.25 65 THR A O 1
ATOM 528 N N . ILE A 1 66 ? -2.645 -1.752 -18.109 1 96.06 66 ILE A N 1
ATOM 529 C CA . ILE A 1 66 ? -3.209 -2.51 -17 1 96.06 66 ILE A CA 1
ATOM 530 C C . ILE A 1 66 ? -4.301 -1.687 -16.312 1 96.06 66 ILE A C 1
ATOM 532 O O . ILE A 1 66 ? -5.379 -2.203 -16.016 1 96.06 66 ILE A O 1
ATOM 536 N N . ARG A 1 67 ? -4.023 -0.392 -16.062 1 95.94 67 ARG A N 1
ATOM 537 C CA . ARG A 1 67 ? -4.902 0.464 -15.266 1 95.94 67 ARG A CA 1
ATOM 538 C C . ARG A 1 67 ? -6.148 0.849 -16.047 1 95.94 67 ARG A C 1
ATOM 540 O O . ARG A 1 67 ? -7.156 1.258 -15.469 1 95.94 67 ARG A O 1
ATOM 547 N N . LYS A 1 68 ? -6.09 0.712 -17.344 1 91.81 68 LYS A N 1
ATOM 548 C CA . LYS A 1 68 ? -7.289 0.945 -18.141 1 91.81 68 LYS A CA 1
ATOM 549 C C . LYS A 1 68 ? -8.391 -0.05 -17.781 1 91.81 68 LYS A C 1
ATOM 551 O O . LYS A 1 68 ? -9.57 0.312 -17.734 1 91.81 68 LYS A O 1
ATOM 556 N N . ASP A 1 69 ? -8.008 -1.246 -17.422 1 86.88 69 ASP A N 1
ATOM 557 C CA . ASP A 1 69 ? -9 -2.301 -17.25 1 86.88 69 ASP A CA 1
ATOM 558 C C . ASP A 1 69 ? -9.016 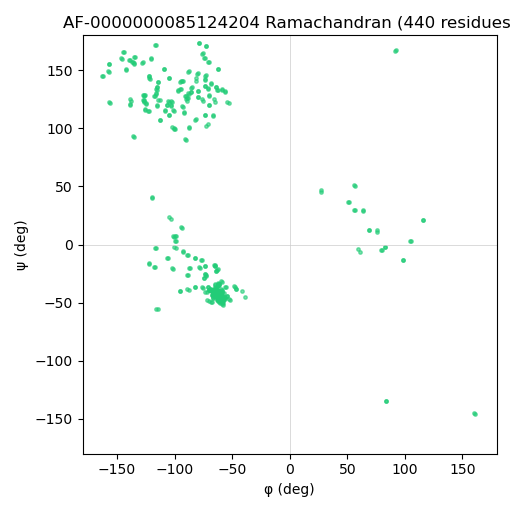-2.811 -15.812 1 86.88 69 ASP A C 1
ATOM 560 O O . ASP A 1 69 ? -9.984 -3.443 -15.391 1 86.88 69 ASP A O 1
ATOM 564 N N . ASN A 1 70 ? -7.996 -2.555 -15.148 1 88.25 70 ASN A N 1
ATOM 565 C CA . ASN A 1 70 ? -7.852 -3.076 -13.797 1 88.25 70 ASN A CA 1
ATOM 566 C C . ASN A 1 70 ? -7.328 -2.012 -12.836 1 88.25 70 ASN A C 1
ATOM 568 O O . ASN A 1 70 ? -6.121 -1.917 -12.609 1 88.25 70 ASN A O 1
ATOM 572 N N . PRO A 1 71 ? -8.211 -1.36 -12.203 1 84.38 71 PRO A N 1
ATOM 573 C CA . PRO A 1 71 ? -7.785 -0.23 -11.367 1 84.38 71 PRO A CA 1
ATOM 574 C C . PRO A 1 71 ? -7.164 -0.67 -10.047 1 84.38 71 PRO A C 1
ATOM 576 O O . PRO A 1 71 ? -6.395 0.081 -9.445 1 84.38 71 PRO A O 1
ATOM 579 N N . ASN A 1 72 ? -7.316 -1.952 -9.68 1 88.56 72 ASN A N 1
ATOM 580 C CA . ASN A 1 72 ? -6.98 -2.232 -8.289 1 88.56 72 ASN A CA 1
ATOM 581 C C . ASN A 1 72 ? -5.898 -3.299 -8.18 1 88.56 72 ASN A C 1
ATOM 583 O O . ASN A 1 72 ? -5.312 -3.486 -7.109 1 88.56 72 ASN A O 1
ATOM 587 N N . THR A 1 73 ? -5.637 -4.047 -9.258 1 95 73 THR A N 1
ATOM 588 C CA . THR A 1 73 ? -4.633 -5.105 -9.172 1 95 73 THR A CA 1
ATOM 589 C C . THR A 1 73 ? -3.256 -4.52 -8.875 1 95 73 THR A C 1
ATOM 591 O O . THR A 1 73 ? -2.826 -3.562 -9.523 1 95 73 THR A O 1
ATOM 594 N N . PRO A 1 74 ? -2.506 -5.082 -7.902 1 97.69 74 PRO A N 1
ATOM 595 C CA . PRO A 1 74 ? -1.204 -4.523 -7.527 1 97.69 74 PRO A CA 1
ATOM 596 C C . PRO A 1 74 ? -0.184 -4.594 -8.664 1 97.69 74 PRO A C 1
ATOM 598 O O . PRO A 1 74 ? -0.083 -5.617 -9.344 1 97.69 74 PRO A O 1
ATOM 601 N N . VAL A 1 75 ? 0.519 -3.488 -8.844 1 98.31 75 VAL A N 1
ATOM 602 C CA . VAL A 1 75 ? 1.615 -3.416 -9.805 1 98.31 75 VAL A CA 1
ATOM 603 C C . VAL A 1 75 ? 2.887 -2.945 -9.102 1 98.31 75 VAL A C 1
ATOM 605 O O . VAL A 1 75 ? 2.904 -1.878 -8.484 1 98.31 75 VAL A O 1
ATOM 608 N N . ILE A 1 76 ? 3.934 -3.73 -9.141 1 98.38 76 ILE A N 1
ATOM 609 C CA . ILE A 1 76 ? 5.25 -3.377 -8.617 1 98.38 76 ILE A CA 1
ATOM 610 C C . ILE A 1 76 ? 6.203 -3.092 -9.781 1 98.38 76 ILE A C 1
ATOM 612 O O . ILE A 1 76 ? 6.43 -3.953 -10.633 1 98.38 76 ILE A O 1
ATOM 616 N N . MET A 1 77 ? 6.734 -1.881 -9.812 1 97.69 77 MET A N 1
ATOM 617 C CA . MET A 1 77 ? 7.766 -1.542 -10.789 1 97.69 77 MET A CA 1
ATOM 618 C C . MET A 1 77 ? 9.148 -1.928 -10.281 1 97.69 77 MET A C 1
ATOM 620 O O . MET A 1 77 ? 9.469 -1.707 -9.109 1 97.69 77 MET A O 1
ATOM 624 N N . ILE A 1 78 ? 9.883 -2.594 -11.109 1 96.19 78 ILE A N 1
ATOM 625 C CA . ILE A 1 78 ? 11.289 -2.85 -10.805 1 96.19 78 ILE A CA 1
ATOM 626 C C . ILE A 1 78 ? 12.18 -2.16 -11.836 1 96.19 78 ILE A C 1
ATOM 628 O O . ILE A 1 78 ? 11.914 -2.236 -13.039 1 96.19 78 ILE A O 1
ATOM 632 N N . SER A 1 79 ? 13.195 -1.376 -11.383 1 92 79 SER A N 1
ATOM 633 C CA . SER A 1 79 ? 13.984 -0.633 -12.359 1 92 79 SER A CA 1
ATOM 634 C C . SER A 1 79 ? 15.359 -0.28 -11.797 1 92 79 SER A C 1
ATOM 636 O O . SER A 1 79 ? 15.516 -0.099 -10.586 1 92 79 SER A O 1
ATOM 638 N N . ALA A 1 80 ? 16.391 -0.198 -12.664 1 89.12 80 ALA A N 1
ATOM 639 C CA . ALA A 1 80 ? 17.719 0.303 -12.305 1 89.12 80 ALA A CA 1
ATOM 640 C C . ALA A 1 80 ? 17.734 1.828 -12.258 1 89.12 80 ALA A C 1
ATOM 642 O O . ALA A 1 80 ? 18.656 2.43 -11.711 1 89.12 80 ALA A O 1
ATOM 643 N N . GLU A 1 81 ? 16.766 2.408 -12.898 1 76.12 81 GLU A N 1
ATOM 644 C CA . GLU A 1 81 ? 16.703 3.863 -13 1 76.12 81 GLU A CA 1
ATOM 645 C C . GLU A 1 81 ? 16.359 4.5 -11.656 1 76.12 81 GLU A C 1
ATOM 647 O O . GLU A 1 81 ? 15.312 4.215 -11.086 1 76.12 81 GLU A O 1
ATOM 652 N N . ILE A 1 82 ? 17.203 5.266 -11.25 1 76.5 82 ILE A N 1
ATOM 653 C CA . ILE A 1 82 ? 17.047 5.895 -9.938 1 76.5 82 ILE A CA 1
ATOM 654 C C . ILE A 1 82 ? 16.531 7.32 -10.109 1 76.5 82 ILE A C 1
ATOM 656 O O . ILE A 1 82 ? 16.406 8.062 -9.133 1 76.5 82 ILE A O 1
ATOM 660 N N . ASP A 1 83 ? 16.203 7.641 -11.406 1 87 83 ASP A N 1
ATOM 661 C CA . ASP A 1 83 ? 15.688 8.977 -11.695 1 87 83 ASP A CA 1
ATOM 662 C C . ASP A 1 83 ? 14.336 9.211 -11.016 1 87 83 ASP A C 1
ATOM 664 O O . ASP A 1 83 ? 13.391 8.461 -11.234 1 87 83 ASP A O 1
ATOM 668 N N . ILE A 1 84 ? 14.219 10.203 -10.219 1 91.25 84 ILE A N 1
ATOM 669 C CA . ILE A 1 84 ? 13.039 10.539 -9.43 1 91.25 84 ILE A CA 1
ATOM 670 C C . ILE A 1 84 ? 11.844 10.758 -10.344 1 91.25 84 ILE A C 1
ATOM 672 O O . ILE A 1 84 ? 10.711 10.453 -9.977 1 91.25 84 ILE A O 1
ATOM 676 N N . GLU A 1 85 ? 12.117 11.258 -11.539 1 92.56 85 GLU A N 1
ATOM 677 C CA . GLU A 1 85 ? 11.031 11.5 -12.492 1 92.56 85 GLU A CA 1
ATOM 678 C C . GLU A 1 85 ? 10.336 10.195 -12.875 1 92.56 85 GLU A C 1
ATOM 680 O O . GLU A 1 85 ? 9.109 10.148 -12.992 1 92.56 85 GLU A O 1
ATOM 685 N N . ASN A 1 86 ? 11.117 9.188 -13.07 1 93.56 86 ASN A N 1
ATOM 686 C CA . ASN A 1 86 ? 10.539 7.895 -13.414 1 93.56 86 ASN A CA 1
ATOM 687 C C . ASN A 1 86 ? 9.719 7.32 -12.258 1 93.56 86 ASN A C 1
ATOM 689 O O . ASN A 1 86 ? 8.656 6.734 -12.477 1 93.56 86 ASN A O 1
ATOM 693 N N . ILE A 1 87 ? 10.219 7.477 -11.07 1 94 87 ILE A N 1
ATOM 694 C CA . ILE A 1 87 ? 9.484 7.023 -9.891 1 94 87 ILE A CA 1
ATOM 695 C C . ILE A 1 87 ? 8.164 7.781 -9.789 1 94 87 ILE A C 1
ATOM 697 O O . ILE A 1 87 ? 7.105 7.172 -9.602 1 94 87 ILE A O 1
ATOM 701 N N . LYS A 1 88 ? 8.25 9.086 -9.961 1 94.12 88 LYS A N 1
ATOM 702 C CA . LYS A 1 88 ? 7.059 9.93 -9.922 1 94.12 88 LYS A CA 1
ATOM 703 C C . LYS A 1 88 ? 6.039 9.5 -10.969 1 94.12 88 LYS A C 1
ATOM 705 O O . LYS A 1 88 ? 4.855 9.336 -10.664 1 94.12 88 LYS A O 1
ATOM 710 N N . ASN A 1 89 ? 6.527 9.312 -12.164 1 95.56 89 ASN A N 1
ATOM 711 C CA . ASN A 1 89 ? 5.645 8.898 -13.242 1 95.56 89 ASN A CA 1
ATOM 712 C C . ASN A 1 89 ? 4.992 7.547 -12.945 1 95.56 89 ASN A C 1
ATOM 714 O O . ASN A 1 89 ? 3.803 7.355 -13.211 1 95.56 89 ASN A O 1
ATOM 718 N N . SER A 1 90 ? 5.77 6.641 -12.406 1 96.56 90 SER A N 1
ATOM 719 C CA . SER A 1 90 ? 5.242 5.32 -12.086 1 96.56 90 SER A CA 1
ATOM 720 C C . SER A 1 90 ? 4.07 5.414 -11.109 1 96.56 90 SER A C 1
ATOM 722 O O . SER A 1 90 ? 3.023 4.805 -11.336 1 96.56 90 SER A O 1
ATOM 724 N N . PHE A 1 91 ? 4.227 6.219 -10.086 1 94.5 91 PHE A N 1
ATOM 725 C CA . PHE A 1 91 ? 3.154 6.387 -9.109 1 94.5 91 PHE A CA 1
ATOM 726 C C . PHE A 1 91 ? 1.979 7.137 -9.727 1 94.5 91 PHE A C 1
ATOM 728 O O . PHE A 1 91 ? 0.82 6.785 -9.492 1 94.5 91 PHE A O 1
ATOM 735 N N . ASP A 1 92 ? 2.295 8.133 -10.547 1 93.88 92 ASP A N 1
ATOM 736 C CA . ASP A 1 92 ? 1.246 8.906 -11.203 1 93.88 92 ASP A CA 1
ATOM 737 C C . ASP A 1 92 ? 0.412 8.023 -12.125 1 93.88 92 ASP A C 1
ATOM 739 O O . ASP A 1 92 ? -0.797 8.227 -12.258 1 93.88 92 ASP A O 1
ATOM 743 N N . TYR A 1 93 ? 1.127 7.047 -12.75 1 96 93 TYR A N 1
ATOM 744 C CA . TYR A 1 93 ? 0.435 6.168 -13.688 1 96 93 TYR A CA 1
ATOM 745 C C . TYR A 1 93 ? -0.279 5.043 -12.945 1 96 93 TYR A C 1
ATOM 747 O O . TYR A 1 93 ? -1.035 4.277 -13.555 1 96 93 TYR A O 1
ATOM 755 N N . GLY A 1 94 ? 0.038 4.906 -11.672 1 95.38 94 GLY A N 1
ATOM 756 C CA . GLY A 1 94 ? -0.823 4.047 -10.867 1 95.38 94 GLY A CA 1
ATOM 757 C C . GLY A 1 94 ? -0.113 2.814 -10.344 1 95.38 94 GLY A C 1
ATOM 758 O O . GLY A 1 94 ? -0.755 1.812 -10.023 1 95.38 94 GLY A O 1
ATOM 759 N N . CYS A 1 95 ? 1.224 2.779 -10.25 1 97.12 95 CYS A N 1
ATOM 760 C CA . CYS A 1 95 ? 1.856 1.627 -9.617 1 97.12 95 CYS A CA 1
ATOM 761 C C . CYS A 1 95 ? 1.668 1.662 -8.109 1 97.12 95 CYS A C 1
ATOM 763 O O . CYS A 1 95 ? 1.333 2.705 -7.543 1 97.12 95 CYS A O 1
ATOM 765 N N . ASN A 1 96 ? 1.824 0.537 -7.484 1 96.75 96 ASN A N 1
ATOM 766 C CA . ASN A 1 96 ? 1.6 0.424 -6.047 1 96.75 96 ASN A CA 1
ATOM 767 C C . ASN A 1 96 ? 2.914 0.414 -5.273 1 96.75 96 ASN A C 1
ATOM 769 O O . ASN A 1 96 ? 2.93 0.649 -4.062 1 96.75 96 ASN A O 1
ATOM 773 N N . ASP A 1 97 ? 3.963 0.084 -5.969 1 96.94 97 ASP A N 1
ATOM 774 C CA . ASP A 1 97 ? 5.285 -0.039 -5.363 1 96.94 97 ASP A CA 1
ATOM 775 C C . ASP A 1 97 ? 6.387 0.131 -6.41 1 96.94 97 ASP A C 1
ATOM 777 O O . ASP A 1 97 ? 6.137 -0.013 -7.605 1 96.94 97 ASP A O 1
ATOM 781 N N . TYR A 1 98 ? 7.504 0.531 -5.934 1 95.69 98 TYR A N 1
ATOM 782 C CA . TYR A 1 98 ? 8.672 0.737 -6.781 1 95.69 98 TYR A CA 1
ATOM 783 C C . TYR A 1 98 ? 9.938 0.224 -6.102 1 95.69 98 TYR A C 1
ATOM 785 O O . TYR A 1 98 ? 10.297 0.68 -5.016 1 95.69 98 TYR A O 1
ATOM 793 N N . ILE A 1 99 ? 10.586 -0.714 -6.754 1 94.19 99 ILE A N 1
ATOM 794 C CA . ILE A 1 99 ? 11.789 -1.322 -6.199 1 94.19 99 ILE A CA 1
ATOM 795 C C . ILE A 1 99 ? 12.977 -1.043 -7.117 1 94.19 99 ILE A C 1
ATOM 797 O O . ILE A 1 99 ? 12.93 -1.345 -8.312 1 94.19 99 ILE A O 1
ATOM 801 N N . LYS A 1 100 ? 14.047 -0.521 -6.559 1 92.12 100 LYS A N 1
ATOM 802 C CA . LYS A 1 100 ? 15.25 -0.226 -7.324 1 92.12 100 LYS A CA 1
ATOM 803 C C . LYS A 1 100 ? 16.141 -1.458 -7.441 1 92.12 100 LYS A C 1
ATOM 805 O O . LYS A 1 100 ? 16.297 -2.209 -6.477 1 92.12 100 LYS A O 1
ATOM 810 N N . LYS A 1 101 ? 16.641 -1.688 -8.633 1 93.38 101 LYS A N 1
ATOM 811 C CA . LYS A 1 101 ? 17.672 -2.707 -8.836 1 93.38 101 LYS A CA 1
ATOM 812 C C . LYS A 1 101 ? 19.047 -2.182 -8.445 1 93.38 101 LYS A C 1
ATOM 814 O O . LYS A 1 101 ? 19.359 -1.015 -8.695 1 93.38 101 LYS A O 1
ATOM 819 N N . PRO A 1 102 ? 19.859 -3.096 -7.934 1 90.94 102 PRO A N 1
ATOM 820 C CA . PRO A 1 102 ? 19.562 -4.469 -7.523 1 90.94 102 PRO A CA 1
ATOM 821 C C . PRO A 1 102 ? 18.719 -4.535 -6.258 1 90.94 102 PRO A C 1
ATOM 823 O O . PRO A 1 102 ? 18.672 -3.568 -5.492 1 90.94 102 PRO A O 1
ATOM 826 N N . PHE A 1 103 ? 18.016 -5.66 -6.066 1 90.19 103 PHE A N 1
ATOM 827 C CA . PHE A 1 103 ? 17.203 -5.867 -4.879 1 90.19 103 PHE A CA 1
ATOM 828 C C . PHE A 1 103 ? 17.328 -7.297 -4.371 1 90.19 103 PHE A C 1
ATOM 830 O O . PHE A 1 103 ? 17.797 -8.18 -5.098 1 90.19 103 PHE A O 1
ATOM 837 N N . ASP A 1 104 ? 17 -7.457 -3.08 1 91.19 104 ASP A N 1
ATOM 838 C CA . ASP A 1 104 ? 16.922 -8.781 -2.475 1 91.19 104 ASP A CA 1
ATOM 839 C C . ASP A 1 104 ? 15.602 -9.461 -2.834 1 91.19 104 ASP A C 1
ATOM 841 O O . ASP A 1 104 ? 14.531 -8.867 -2.697 1 91.19 104 ASP A O 1
ATOM 845 N N . PHE A 1 105 ? 15.719 -10.711 -3.254 1 92.62 105 PHE A N 1
ATOM 846 C CA . PHE A 1 105 ? 14.531 -11.453 -3.67 1 92.62 105 PHE A CA 1
ATOM 847 C C . PHE A 1 105 ? 13.555 -11.602 -2.51 1 92.62 105 PHE A C 1
ATOM 849 O O . PHE A 1 105 ? 12.336 -11.602 -2.713 1 92.62 105 PHE A O 1
ATOM 856 N N . GLU A 1 106 ? 14.102 -11.719 -1.349 1 92.94 106 GLU A N 1
ATOM 857 C CA . GLU A 1 106 ? 13.234 -11.797 -0.176 1 92.94 106 GLU A CA 1
ATOM 858 C C . GLU A 1 106 ? 12.445 -10.5 0.011 1 92.94 106 GLU A C 1
ATOM 860 O O . GLU A 1 106 ? 11.289 -10.531 0.432 1 92.94 106 GLU A O 1
ATOM 865 N N . GLU A 1 107 ? 13.07 -9.398 -0.251 1 93.31 107 GLU A N 1
ATOM 866 C CA . GLU A 1 107 ? 12.367 -8.125 -0.167 1 93.31 107 GLU A CA 1
ATOM 867 C C . GLU A 1 107 ? 11.219 -8.055 -1.17 1 93.31 107 GLU A C 1
ATOM 869 O O . GLU A 1 107 ? 10.117 -7.613 -0.832 1 93.31 107 GLU A O 1
ATOM 874 N N . LEU A 1 108 ? 11.516 -8.445 -2.406 1 95.94 108 LEU A N 1
ATOM 875 C CA . LEU A 1 108 ? 10.469 -8.492 -3.424 1 95.94 108 LEU A CA 1
ATOM 876 C C . LEU A 1 108 ? 9.297 -9.352 -2.959 1 95.94 108 LEU A C 1
ATOM 878 O O . LEU A 1 108 ? 8.141 -8.945 -3.078 1 95.94 108 LEU A O 1
ATOM 882 N N . PHE A 1 109 ? 9.625 -10.523 -2.371 1 94.69 109 PHE A N 1
ATOM 883 C CA . PHE A 1 109 ? 8.594 -11.438 -1.904 1 94.69 109 PHE A CA 1
ATOM 884 C C . PHE A 1 109 ? 7.754 -10.797 -0.804 1 94.69 109 PHE A C 1
ATOM 886 O O . PHE A 1 109 ? 6.527 -10.914 -0.803 1 94.69 109 PHE A O 1
ATOM 893 N N . LEU A 1 110 ? 8.414 -10.094 0.149 1 94.25 110 LEU A N 1
ATOM 894 C CA . LEU A 1 110 ? 7.715 -9.445 1.249 1 94.25 110 LEU A CA 1
ATOM 895 C C . LEU A 1 110 ? 6.758 -8.375 0.727 1 94.25 110 LEU A C 1
ATOM 897 O O . LEU A 1 110 ? 5.637 -8.242 1.225 1 94.25 110 LEU A O 1
ATOM 901 N N . ARG A 1 111 ? 7.172 -7.641 -0.259 1 96.62 111 ARG A N 1
ATOM 902 C CA . ARG A 1 111 ? 6.34 -6.59 -0.84 1 96.62 111 ARG A CA 1
ATOM 903 C C . ARG A 1 111 ? 5.168 -7.184 -1.615 1 96.62 111 ARG A C 1
ATOM 905 O O . ARG A 1 111 ? 4.051 -6.672 -1.548 1 96.62 111 ARG A O 1
ATOM 912 N N . ILE A 1 112 ? 5.41 -8.281 -2.33 1 96.62 112 ILE A N 1
ATOM 913 C CA . ILE A 1 112 ? 4.352 -9 -3.029 1 96.62 112 ILE A CA 1
ATOM 914 C C . ILE A 1 112 ? 3.287 -9.453 -2.027 1 96.62 112 ILE A C 1
ATOM 916 O O . ILE A 1 112 ? 2.096 -9.203 -2.223 1 96.62 112 ILE A O 1
ATOM 920 N N . LYS A 1 113 ? 3.77 -10.07 -0.967 1 93.94 113 LYS A N 1
ATOM 921 C CA . LYS A 1 113 ? 2.867 -10.562 0.068 1 93.94 113 LYS A CA 1
ATOM 922 C C . LYS A 1 113 ? 2.049 -9.43 0.674 1 93.94 113 LYS A C 1
ATOM 924 O O . LYS A 1 113 ? 0.84 -9.562 0.876 1 93.94 113 LYS A O 1
ATOM 929 N N . TYR A 1 114 ? 2.693 -8.336 0.917 1 94.19 114 TYR A N 1
ATOM 930 C CA . TYR A 1 114 ? 2.029 -7.176 1.492 1 94.19 114 TYR A CA 1
ATOM 931 C C . TYR A 1 114 ? 0.878 -6.711 0.608 1 94.19 114 TYR A C 1
ATOM 933 O O . TYR A 1 114 ? -0.247 -6.539 1.084 1 94.19 114 TYR A O 1
ATOM 941 N N . HIS A 1 115 ? 1.145 -6.52 -0.648 1 95.75 115 HIS A N 1
ATOM 942 C CA . HIS A 1 115 ? 0.143 -5.969 -1.554 1 95.75 115 HIS A CA 1
ATOM 943 C C . HIS A 1 115 ? -0.989 -6.965 -1.793 1 95.75 115 HIS A C 1
ATOM 945 O O . HIS A 1 115 ? -2.156 -6.574 -1.873 1 95.75 115 HIS A O 1
ATOM 951 N N . LEU A 1 116 ? -0.674 -8.242 -1.899 1 94.31 116 LEU A N 1
ATOM 952 C CA . LEU A 1 116 ? -1.709 -9.258 -2.082 1 94.31 116 LEU A CA 1
ATOM 953 C C . LEU A 1 116 ? -2.617 -9.328 -0.858 1 94.31 116 LEU A C 1
ATOM 955 O O . LEU A 1 116 ? -3.84 -9.398 -0.991 1 94.31 116 LEU A O 1
ATOM 959 N N . ASN A 1 117 ? -1.995 -9.305 0.34 1 91.38 117 ASN A N 1
ATOM 960 C CA . ASN A 1 117 ? -2.764 -9.32 1.58 1 91.38 117 ASN A CA 1
ATOM 961 C C . ASN A 1 117 ? -3.709 -8.125 1.666 1 91.38 117 ASN A C 1
ATOM 963 O O . ASN A 1 117 ? -4.863 -8.273 2.074 1 91.38 117 ASN A O 1
ATOM 967 N N . HIS A 1 118 ? -3.197 -7.035 1.26 1 89.94 118 HIS A N 1
ATOM 968 C CA . HIS A 1 118 ? -3.98 -5.809 1.332 1 89.94 118 HIS A CA 1
ATOM 969 C C . HIS A 1 118 ? -5.207 -5.883 0.429 1 89.94 118 HIS A C 1
ATOM 971 O O . HIS A 1 118 ? -6.305 -5.492 0.832 1 89.94 118 HIS A O 1
ATOM 977 N N . VAL A 1 119 ? -5.031 -6.375 -0.746 1 88.88 119 VAL A N 1
ATOM 978 C CA . VAL A 1 119 ? -6.137 -6.516 -1.687 1 88.88 119 VAL A CA 1
ATOM 979 C C . VAL A 1 119 ? -7.172 -7.488 -1.124 1 88.88 119 VAL A C 1
ATOM 981 O O . VAL A 1 119 ? -8.375 -7.219 -1.172 1 88.88 119 VAL A O 1
ATOM 984 N N . LEU A 1 120 ? -6.703 -8.555 -0.596 1 86.81 120 LEU A N 1
ATOM 985 C CA . LEU A 1 120 ? -7.586 -9.594 -0.077 1 86.81 120 LEU A CA 1
ATOM 986 C C . LEU A 1 120 ? -8.367 -9.094 1.133 1 86.81 120 LEU A C 1
ATOM 988 O O . LEU A 1 120 ? -9.57 -9.32 1.238 1 86.81 120 LEU A O 1
ATOM 992 N N . GLN A 1 121 ? -7.734 -8.344 1.984 1 84.56 121 GLN A N 1
ATOM 993 C CA . GLN A 1 121 ? -8.383 -7.785 3.164 1 84.56 121 GLN A CA 1
ATOM 994 C C . GLN A 1 121 ? -9.445 -6.758 2.773 1 84.56 121 GLN A C 1
ATOM 996 O O . GLN A 1 121 ? -10.531 -6.73 3.35 1 84.56 121 GLN A O 1
ATOM 1001 N N . ASN A 1 122 ? -9.094 -5.98 1.835 1 83.81 122 ASN A N 1
ATOM 1002 C CA . ASN A 1 122 ? -10.031 -4.965 1.371 1 83.81 122 ASN A CA 1
ATOM 1003 C C . ASN A 1 122 ? -11.281 -5.59 0.757 1 83.81 122 ASN A C 1
ATOM 1005 O O . ASN A 1 122 ? -12.336 -4.957 0.715 1 83.81 122 ASN A O 1
ATOM 1009 N N . ASN A 1 123 ? -11.102 -6.793 0.33 1 81.31 123 ASN A N 1
ATOM 1010 C CA . ASN A 1 123 ? -12.227 -7.504 -0.27 1 81.31 123 ASN A CA 1
ATOM 1011 C C . ASN A 1 123 ? -12.875 -8.461 0.724 1 81.31 123 ASN A C 1
ATOM 1013 O O . ASN A 1 123 ? -13.656 -9.328 0.333 1 81.31 123 ASN A O 1
ATOM 1017 N N . ASP A 1 124 ? -12.383 -8.32 1.965 1 80.19 124 ASP A N 1
ATOM 1018 C CA . ASP A 1 124 ? -12.93 -9.102 3.072 1 80.19 124 ASP A CA 1
ATOM 1019 C C . ASP A 1 124 ? -12.695 -10.594 2.859 1 80.19 124 ASP A C 1
ATOM 1021 O O . ASP A 1 124 ? -13.57 -11.414 3.17 1 80.19 124 ASP A O 1
ATOM 1025 N N . VAL A 1 125 ? -11.672 -10.922 2.182 1 81.06 125 VAL A N 1
ATOM 1026 C CA . VAL A 1 125 ? -11.281 -12.312 2.018 1 81.06 125 VAL A CA 1
ATOM 1027 C C . VAL A 1 125 ? -10.328 -12.719 3.141 1 81.06 125 VAL A C 1
ATOM 1029 O O . VAL A 1 125 ? -9.336 -12.031 3.4 1 81.06 125 VAL A O 1
ATOM 1032 N N . ASN A 1 126 ? -10.625 -13.75 3.777 1 81.81 126 ASN A N 1
ATOM 1033 C CA . ASN A 1 126 ? -9.758 -14.266 4.832 1 81.81 126 ASN A CA 1
ATOM 1034 C C . ASN A 1 126 ? -8.5 -14.914 4.254 1 81.81 126 ASN A C 1
ATOM 1036 O O . ASN A 1 126 ? -8.562 -15.594 3.23 1 81.81 126 ASN A O 1
ATOM 1040 N N . LEU A 1 127 ? -7.422 -14.703 4.926 1 85.38 127 LEU A N 1
ATOM 1041 C CA . LEU A 1 127 ? -6.148 -15.227 4.457 1 85.38 127 LEU A CA 1
ATOM 1042 C C . LEU A 1 127 ? -5.984 -16.688 4.859 1 85.38 127 LEU A C 1
ATOM 1044 O O . LEU A 1 127 ? -5.305 -17.453 4.176 1 85.38 127 LEU A O 1
ATOM 1048 N N . ASN A 1 128 ? -6.453 -17 6 1 88.25 128 ASN A N 1
ATOM 1049 C CA . ASN A 1 128 ? -6.5 -18.375 6.465 1 88.25 128 ASN A CA 1
ATOM 1050 C C . ASN A 1 128 ? -7.938 -18.875 6.586 1 88.25 128 ASN A C 1
ATOM 1052 O O . ASN A 1 128 ? -8.648 -18.531 7.531 1 88.25 128 ASN A O 1
ATOM 1056 N N . ILE A 1 129 ? -8.258 -19.703 5.668 1 89.62 129 ILE A N 1
ATOM 1057 C CA . ILE A 1 129 ? -9.656 -20.094 5.559 1 89.62 129 ILE A CA 1
ATOM 1058 C C . ILE A 1 129 ? -9.852 -21.484 6.141 1 89.62 129 ILE A C 1
ATOM 1060 O O . ILE A 1 129 ? -9.156 -22.438 5.758 1 89.62 129 ILE A O 1
ATOM 1064 N N . ASP A 1 130 ? -10.672 -21.5 7.121 1 92.06 130 ASP A N 1
ATOM 1065 C CA . ASP A 1 130 ? -11.133 -22.797 7.598 1 92.06 130 ASP A CA 1
ATOM 1066 C C . ASP A 1 130 ? -12.141 -23.422 6.629 1 92.06 130 ASP A C 1
ATOM 1068 O O . ASP A 1 130 ? -13.25 -22.906 6.477 1 92.06 130 ASP A O 1
ATOM 1072 N N . LEU A 1 131 ? -11.828 -24.5 5.941 1 92.38 131 LEU A N 1
ATOM 1073 C CA . LEU A 1 131 ? -12.672 -25.125 4.926 1 92.38 131 LEU A CA 1
ATOM 1074 C C . LEU A 1 131 ? -13.609 -26.156 5.551 1 92.38 131 LEU A C 1
ATOM 1076 O O . LEU A 1 131 ? -14.492 -26.688 4.871 1 92.38 131 LEU A O 1
ATOM 1080 N N . GLY A 1 132 ? -13.336 -26.422 6.859 1 91.38 132 GLY A N 1
ATOM 1081 C CA . GLY A 1 132 ? -14.086 -27.484 7.527 1 91.38 132 GLY A CA 1
ATOM 1082 C C . GLY A 1 132 ? -13.406 -28.828 7.457 1 91.38 132 GLY A C 1
ATOM 1083 O O . GLY A 1 132 ? -12.438 -29.016 6.707 1 91.38 132 GLY A O 1
ATOM 1084 N N . TYR A 1 133 ? -13.883 -29.812 8.273 1 92.69 133 TYR A N 1
ATOM 1085 C CA . TYR A 1 133 ? -13.391 -31.188 8.289 1 92.69 133 TYR A CA 1
ATOM 1086 C C . TYR A 1 133 ? -11.883 -31.219 8.531 1 92.69 133 TYR A C 1
ATOM 1088 O O . TYR A 1 133 ? -11.172 -32.031 7.934 1 92.69 133 TYR A O 1
ATOM 1096 N N . GLU A 1 134 ? -11.406 -30.234 9.25 1 93.25 134 GLU A N 1
ATOM 1097 C CA . GLU A 1 134 ? -10.016 -30.125 9.672 1 93.25 134 GLU A CA 1
ATOM 1098 C C . GLU A 1 134 ? -9.117 -29.688 8.516 1 93.25 134 GLU A C 1
ATOM 1100 O O . GLU A 1 134 ? -7.898 -29.844 8.578 1 93.25 134 GLU A O 1
ATOM 1105 N N . TYR A 1 135 ? -9.867 -29.25 7.453 1 95 135 TYR A N 1
ATOM 1106 C CA . TYR A 1 135 ? -9.102 -28.672 6.348 1 95 135 TYR A CA 1
ATOM 1107 C C . TYR A 1 135 ? -9 -27.156 6.488 1 95 135 TYR A C 1
ATOM 1109 O O . TYR A 1 135 ? -9.953 -26.5 6.898 1 95 135 TYR A O 1
ATOM 1117 N N . SER A 1 136 ? -7.867 -26.594 6.184 1 94.69 136 SER A N 1
ATOM 1118 C CA . SER A 1 136 ? -7.668 -25.156 6.105 1 94.69 136 SER A CA 1
ATOM 1119 C C . SER A 1 136 ? -6.742 -24.797 4.953 1 94.69 136 SER A C 1
ATOM 1121 O O . SER A 1 136 ? -5.965 -25.625 4.484 1 94.69 136 SER A O 1
ATOM 1123 N N . TYR A 1 137 ? -6.934 -23.672 4.422 1 93.25 137 TYR A N 1
ATOM 1124 C CA . TYR A 1 137 ? -6.125 -23.203 3.303 1 93.25 137 TYR A CA 1
ATOM 1125 C C . TYR A 1 137 ? -5.52 -21.828 3.598 1 93.25 137 TYR A C 1
ATOM 1127 O O . TYR A 1 137 ? -6.23 -20.906 3.984 1 93.25 137 TYR A O 1
ATOM 1135 N N . ASP A 1 138 ? -4.168 -21.719 3.498 1 91.88 138 ASP A N 1
ATOM 1136 C CA . ASP A 1 138 ? -3.438 -20.469 3.572 1 91.88 138 ASP A CA 1
ATOM 1137 C C . ASP A 1 138 ? -3.32 -19.812 2.193 1 91.88 138 ASP A C 1
ATOM 1139 O O . ASP A 1 138 ? -2.49 -20.219 1.379 1 91.88 138 ASP A O 1
ATOM 1143 N N . LEU A 1 139 ? -4.168 -18.844 1.947 1 89.44 139 LEU A N 1
ATOM 1144 C CA . LEU A 1 139 ? -4.297 -18.266 0.616 1 89.44 139 LEU A CA 1
ATOM 1145 C C . LEU A 1 139 ? -2.996 -17.594 0.189 1 89.44 139 LEU A C 1
ATOM 1147 O O . LEU A 1 139 ? -2.559 -17.75 -0.953 1 89.44 139 LEU A O 1
ATOM 1151 N N . ILE A 1 140 ? -2.307 -16.938 1.065 1 85.06 140 ILE A N 1
ATOM 1152 C CA . ILE A 1 140 ? -1.113 -16.156 0.73 1 85.06 140 ILE A CA 1
ATOM 1153 C C . ILE A 1 140 ? 0.045 -17.109 0.434 1 85.06 140 ILE A C 1
ATOM 1155 O O . ILE A 1 140 ? 0.777 -16.922 -0.54 1 85.06 140 ILE A O 1
ATOM 1159 N N . ASN A 1 141 ? 0.141 -18.141 1.216 1 85.12 141 ASN A N 1
ATOM 1160 C CA . ASN A 1 141 ? 1.222 -19.094 1.018 1 85.12 141 ASN A CA 1
ATOM 1161 C C . ASN A 1 141 ? 0.793 -20.234 0.108 1 85.12 141 ASN A C 1
ATOM 1163 O O . ASN A 1 141 ? 1.61 -21.094 -0.257 1 85.12 141 ASN A O 1
ATOM 1167 N N . GLN A 1 142 ? -0.43 -20.25 -0.225 1 88.81 142 GLN A N 1
ATOM 1168 C CA . GLN A 1 142 ? -0.979 -21.25 -1.13 1 88.81 142 GLN A CA 1
ATOM 1169 C C . GLN A 1 142 ? -0.712 -22.672 -0.612 1 88.81 142 GLN A C 1
ATOM 1171 O O . GLN A 1 142 ? -0.224 -23.516 -1.353 1 88.81 142 GLN A O 1
ATOM 1176 N N . THR A 1 143 ? -1.065 -22.859 0.637 1 92.5 143 THR A N 1
ATOM 1177 C CA . THR A 1 143 ? -0.797 -24.141 1.268 1 92.5 143 THR A CA 1
ATOM 1178 C C . THR A 1 143 ? -2.074 -24.734 1.865 1 92.5 143 THR A C 1
ATOM 1180 O O . THR A 1 143 ? -2.807 -24.047 2.576 1 92.5 143 THR A O 1
ATOM 1183 N N . LEU A 1 144 ? -2.34 -25.969 1.531 1 95.38 144 LEU A N 1
ATOM 1184 C CA . LEU A 1 144 ? -3.477 -26.719 2.061 1 95.38 144 LEU A CA 1
ATOM 1185 C C . LEU A 1 144 ? -3.066 -27.547 3.27 1 95.38 144 LEU A C 1
ATOM 1187 O O . LEU A 1 144 ? -2.01 -28.188 3.262 1 95.38 144 LEU A O 1
ATOM 1191 N N . TYR A 1 145 ? -3.893 -27.469 4.305 1 95.62 145 TYR A N 1
ATOM 1192 C CA . TYR A 1 145 ? -3.625 -28.266 5.508 1 95.62 145 TYR A CA 1
ATOM 1193 C C . TYR A 1 145 ? -4.797 -29.188 5.828 1 95.62 145 TYR A C 1
ATOM 1195 O O . TYR A 1 145 ? -5.957 -28.828 5.605 1 95.62 145 TYR A O 1
ATOM 1203 N N . LYS A 1 146 ? -4.457 -30.359 6.309 1 95.38 146 LYS A N 1
ATOM 1204 C CA . LYS A 1 146 ? -5.387 -31.281 6.953 1 95.38 146 LYS A CA 1
ATOM 1205 C C . LYS A 1 146 ? -4.879 -31.703 8.328 1 95.38 146 LYS A C 1
ATOM 1207 O O . LYS A 1 146 ? -3.76 -32.219 8.453 1 95.38 146 LYS A O 1
ATOM 1212 N N . HIS A 1 147 ? -5.664 -31.484 9.367 1 94.5 147 HIS A N 1
ATOM 1213 C CA . HIS A 1 147 ? -5.258 -31.766 10.734 1 94.5 147 HIS A CA 1
ATOM 1214 C C . HIS A 1 147 ? -3.898 -31.141 11.047 1 94.5 147 HIS A C 1
ATOM 1216 O O . HIS A 1 147 ? -3.029 -31.797 11.625 1 94.5 147 HIS A O 1
ATOM 1222 N N . GLY A 1 148 ? -3.662 -29.938 10.484 1 92.75 148 GLY A N 1
ATOM 1223 C CA . GLY A 1 148 ? -2.459 -29.188 10.789 1 92.75 148 GLY A CA 1
ATOM 1224 C C . GLY A 1 148 ? -1.256 -29.625 9.977 1 92.75 148 GLY A C 1
ATOM 1225 O O . GLY A 1 148 ? -0.178 -29.031 10.086 1 92.75 148 GLY A O 1
ATOM 1226 N N . HIS A 1 149 ? -1.545 -30.656 9.164 1 96.06 149 HIS A N 1
ATOM 1227 C CA . HIS A 1 149 ? -0.461 -31.125 8.312 1 96.06 149 HIS A CA 1
ATOM 1228 C C . HIS A 1 149 ? -0.659 -30.672 6.871 1 96.06 149 HIS A C 1
ATOM 1230 O O . HIS A 1 149 ? -1.781 -30.672 6.359 1 96.06 149 HIS A O 1
ATOM 1236 N N . GLU A 1 150 ? 0.435 -30.344 6.234 1 95.38 150 GLU A N 1
ATOM 1237 C CA . GLU A 1 150 ? 0.374 -29.828 4.867 1 95.38 150 GLU A CA 1
ATOM 1238 C C . GLU A 1 150 ? 0.053 -30.938 3.873 1 95.38 150 GLU A C 1
ATOM 1240 O O . GLU A 1 150 ? 0.585 -32.031 3.977 1 95.38 150 GLU A O 1
ATOM 1245 N N . ILE A 1 151 ? -0.845 -30.641 2.932 1 95.62 151 ILE A N 1
ATOM 1246 C CA . ILE A 1 151 ? -1.121 -31.5 1.776 1 95.62 151 ILE A CA 1
ATOM 1247 C C . ILE A 1 151 ? -0.495 -30.875 0.525 1 95.62 151 ILE A C 1
ATOM 1249 O O . ILE A 1 151 ? -0.777 -29.734 0.183 1 95.62 151 ILE A O 1
ATOM 1253 N N . GLU A 1 152 ? 0.318 -31.594 -0.108 1 93.75 152 GLU A N 1
ATOM 1254 C CA . GLU A 1 152 ? 1.021 -31.094 -1.286 1 93.75 152 GLU A CA 1
ATOM 1255 C C . GLU A 1 152 ? 0.07 -30.938 -2.467 1 93.75 152 GLU A C 1
ATOM 1257 O O . GLU A 1 152 ? -0.722 -31.828 -2.764 1 93.75 152 GLU A O 1
ATOM 1262 N N . LEU A 1 153 ? 0.191 -29.812 -3.094 1 93.62 153 LEU A N 1
ATOM 1263 C CA . LEU A 1 153 ? -0.578 -29.516 -4.301 1 93.62 153 LEU A CA 1
ATOM 1264 C C . LEU A 1 153 ? 0.348 -29.203 -5.469 1 93.62 153 LEU A C 1
ATOM 1266 O O . LEU A 1 153 ? 1.434 -28.641 -5.273 1 93.62 153 LEU A O 1
ATOM 1270 N N . THR A 1 154 ? -0.121 -29.625 -6.613 1 87.69 154 THR A N 1
ATOM 1271 C CA . THR A 1 154 ? 0.563 -29.156 -7.812 1 87.69 154 THR A CA 1
ATOM 1272 C C . THR A 1 154 ? 0.242 -27.688 -8.07 1 87.69 154 THR A C 1
ATOM 1274 O O . THR A 1 154 ? -0.635 -27.109 -7.426 1 87.69 154 THR A O 1
ATOM 1277 N N . ILE A 1 155 ? 0.937 -27.125 -8.992 1 84.88 155 ILE A N 1
ATOM 1278 C CA . ILE A 1 155 ? 0.754 -25.703 -9.312 1 84.88 155 ILE A CA 1
ATOM 1279 C C . ILE A 1 155 ? -0.678 -25.469 -9.781 1 84.88 155 ILE A C 1
ATOM 1281 O O . ILE A 1 155 ? -1.341 -24.531 -9.32 1 84.88 155 ILE A O 1
ATOM 1285 N N . LYS A 1 156 ? -1.126 -26.266 -10.688 1 85.31 156 LYS A N 1
ATOM 1286 C CA . LYS A 1 156 ? -2.471 -26.094 -11.227 1 85.31 156 LYS A CA 1
ATOM 1287 C C . LYS A 1 156 ? -3.529 -26.328 -10.148 1 85.31 156 LYS A C 1
ATOM 1289 O O . LYS A 1 156 ? -4.555 -25.641 -10.125 1 85.31 156 LYS A O 1
ATOM 1294 N N . GLU A 1 157 ? -3.27 -27.281 -9.266 1 90.31 157 GLU A N 1
ATOM 1295 C CA . GLU A 1 157 ? -4.18 -27.516 -8.148 1 90.31 157 GLU A CA 1
ATOM 1296 C C . GLU A 1 157 ? -4.23 -26.297 -7.227 1 90.31 157 GLU A C 1
ATOM 1298 O O . GLU A 1 157 ? -5.301 -25.938 -6.742 1 90.31 157 GLU A O 1
ATOM 1303 N N . LYS A 1 158 ? -3.096 -25.703 -7.008 1 91 158 LYS A N 1
ATOM 1304 C CA . LYS A 1 158 ? -3.021 -24.5 -6.188 1 91 158 LYS A CA 1
ATOM 1305 C C . LYS A 1 158 ? -3.828 -23.359 -6.805 1 91 158 LYS A C 1
ATOM 1307 O O . LYS A 1 158 ? -4.586 -22.688 -6.113 1 91 158 LYS A O 1
ATOM 1312 N N . LEU A 1 159 ? -3.684 -23.172 -8.078 1 89.56 159 LEU A N 1
ATOM 1313 C CA . LEU A 1 159 ? -4.41 -22.125 -8.781 1 89.56 159 LEU A CA 1
ATOM 1314 C C . LEU A 1 159 ? -5.914 -22.375 -8.711 1 89.56 159 LEU A C 1
ATOM 1316 O O . LEU A 1 159 ? -6.68 -21.438 -8.43 1 89.56 159 LEU A O 1
ATOM 1320 N N . LEU A 1 160 ? -6.277 -23.594 -8.984 1 91.06 160 LEU A N 1
ATOM 1321 C CA . LEU A 1 160 ? -7.695 -23.922 -8.945 1 91.06 160 LEU A CA 1
ATOM 1322 C C . LEU A 1 160 ? -8.266 -23.719 -7.547 1 91.06 160 LEU A C 1
ATOM 1324 O O . LEU A 1 160 ? -9.312 -23.078 -7.387 1 91.06 160 LEU A O 1
ATOM 1328 N N . LEU A 1 161 ? -7.566 -24.25 -6.574 1 93.38 161 LEU A N 1
ATOM 1329 C CA . LEU A 1 161 ? -8.055 -24.141 -5.203 1 93.38 161 LEU A CA 1
ATOM 1330 C C . LEU A 1 161 ? -8.109 -22.672 -4.773 1 93.38 161 LEU A C 1
ATOM 1332 O O . LEU A 1 161 ? -9.062 -22.25 -4.113 1 93.38 161 LEU A O 1
ATOM 1336 N N . SER A 1 162 ? -7.117 -21.891 -5.105 1 91.94 162 SER A N 1
ATOM 1337 C CA . SER A 1 162 ? -7.117 -20.453 -4.805 1 91.94 162 SER A CA 1
ATOM 1338 C C . SER A 1 162 ? -8.32 -19.766 -5.422 1 91.94 162 SER A C 1
ATOM 1340 O O . SER A 1 162 ? -8.969 -18.938 -4.777 1 91.94 162 SER A O 1
ATOM 1342 N N . LEU A 1 163 ? -8.609 -20.078 -6.66 1 90.88 163 LEU A N 1
ATOM 1343 C CA . LEU A 1 163 ? -9.758 -19.516 -7.352 1 90.88 163 LEU A CA 1
ATOM 1344 C C . LEU A 1 163 ? -11.055 -19.875 -6.637 1 90.88 163 LEU A C 1
ATOM 1346 O O . LEU A 1 163 ? -11.914 -19.016 -6.426 1 90.88 163 LEU A O 1
ATOM 1350 N N . LEU A 1 164 ? -11.164 -21.125 -6.262 1 93.06 164 LEU A N 1
ATOM 1351 C CA . LEU A 1 164 ? -12.359 -21.594 -5.57 1 93.06 164 LEU A CA 1
ATOM 1352 C C . LEU A 1 164 ? -12.5 -20.922 -4.207 1 93.06 164 LEU A C 1
ATOM 1354 O O . LEU A 1 164 ? -13.594 -20.5 -3.834 1 93.06 164 LEU A O 1
ATOM 1358 N N . VAL A 1 165 ? -11.398 -20.828 -3.496 1 92.19 165 VAL A N 1
ATOM 1359 C CA . VAL A 1 165 ? -11.391 -20.281 -2.145 1 92.19 165 VAL A CA 1
ATOM 1360 C C . VAL A 1 165 ? -11.742 -18.797 -2.191 1 92.19 165 VAL A C 1
ATOM 1362 O O . VAL A 1 165 ? -12.477 -18.297 -1.336 1 92.19 165 VAL A O 1
ATOM 1365 N N . LYS A 1 166 ? -11.234 -18.094 -3.184 1 89.62 166 LYS A N 1
ATOM 1366 C CA . LYS A 1 166 ? -11.547 -16.688 -3.359 1 89.62 166 LYS A CA 1
ATOM 1367 C C . LYS A 1 166 ? -13.039 -16.484 -3.629 1 89.62 166 LYS A C 1
ATOM 1369 O O . LYS A 1 166 ? -13.57 -15.398 -3.416 1 89.62 166 LYS A O 1
ATOM 1374 N N . ASN A 1 167 ? -13.703 -17.516 -4.098 1 90.81 167 ASN A N 1
ATOM 1375 C CA . ASN A 1 167 ? -15.133 -17.516 -4.398 1 90.81 167 ASN A CA 1
ATOM 1376 C C . ASN A 1 167 ? -15.883 -18.547 -3.568 1 90.81 167 ASN A C 1
ATOM 1378 O O . ASN A 1 167 ? -16.75 -19.266 -4.086 1 90.81 167 ASN A O 1
ATOM 1382 N N . ILE A 1 168 ? -15.477 -18.578 -2.381 1 90.94 168 ILE A N 1
ATOM 1383 C CA . ILE A 1 168 ? -16.031 -19.625 -1.518 1 90.94 168 ILE A CA 1
ATOM 1384 C C . ILE A 1 168 ? -17.547 -19.484 -1.441 1 90.94 168 ILE A C 1
ATOM 1386 O O . ILE A 1 168 ? -18.062 -18.359 -1.342 1 90.94 168 ILE A O 1
ATOM 1390 N N . ASN A 1 169 ? -18.297 -20.531 -1.575 1 91.88 169 ASN A N 1
ATOM 1391 C CA . ASN A 1 169 ? -19.766 -20.641 -1.53 1 91.88 169 ASN A CA 1
ATOM 1392 C C . ASN A 1 169 ? -20.406 -19.969 -2.73 1 91.88 169 ASN A C 1
ATOM 1394 O O . ASN A 1 169 ? -21.609 -19.703 -2.723 1 91.88 169 ASN A O 1
ATOM 1398 N N . LYS A 1 170 ? -19.609 -19.625 -3.73 1 93.75 170 LYS A N 1
ATOM 1399 C CA . LYS A 1 170 ? -20.094 -19.094 -5.004 1 93.75 170 LYS A CA 1
ATOM 1400 C C . LYS A 1 170 ? -19.656 -19.984 -6.164 1 93.75 170 LYS A C 1
ATOM 1402 O O . LYS A 1 170 ? -18.719 -20.781 -6.035 1 93.75 170 LYS A O 1
ATOM 1407 N N . THR A 1 171 ? -20.375 -19.828 -7.27 1 94.69 171 THR A N 1
ATOM 1408 C CA . THR A 1 171 ? -20.078 -20.656 -8.438 1 94.69 171 THR A CA 1
ATOM 1409 C C . THR A 1 171 ? -18.875 -20.094 -9.195 1 94.69 171 THR A C 1
ATOM 1411 O O . THR A 1 171 ? -18.812 -18.891 -9.484 1 94.69 171 THR A O 1
ATOM 1414 N N . VAL A 1 172 ? -17.922 -20.953 -9.414 1 94.19 172 VAL A N 1
ATOM 1415 C CA . VAL A 1 172 ? -16.812 -20.656 -10.336 1 94.19 172 VAL A CA 1
ATOM 1416 C C . VAL A 1 172 ? -17.062 -21.359 -11.672 1 94.19 172 VAL A C 1
ATOM 1418 O O . VAL A 1 172 ? -17.109 -22.578 -11.75 1 94.19 172 VAL A O 1
ATOM 1421 N N . THR A 1 173 ? -17.25 -20.562 -12.727 1 92.75 173 THR A N 1
ATOM 1422 C CA . THR A 1 173 ? -17.641 -21.094 -14.023 1 92.75 173 THR A CA 1
ATOM 1423 C C . THR A 1 173 ? -16.469 -21.766 -14.719 1 92.75 173 THR A C 1
ATOM 1425 O O . THR A 1 173 ? -15.312 -21.547 -14.344 1 92.75 173 THR A O 1
ATOM 1428 N N . LEU A 1 174 ? -16.859 -22.531 -15.727 1 88.94 174 LEU A N 1
ATOM 1429 C CA . LEU A 1 174 ? -15.82 -23.188 -16.531 1 88.94 174 LEU A CA 1
ATOM 1430 C C . LEU A 1 174 ? -14.93 -22.141 -17.203 1 88.94 174 LEU A C 1
ATOM 1432 O O . LEU A 1 174 ? -13.719 -22.344 -17.312 1 88.94 174 LEU A O 1
ATOM 1436 N N . GLU A 1 175 ? -15.523 -21.078 -17.547 1 86.19 175 GLU A N 1
ATOM 1437 C CA . GLU A 1 175 ? -14.797 -20 -18.219 1 86.19 175 GLU A CA 1
ATOM 1438 C C . GLU A 1 175 ? -13.781 -19.359 -17.266 1 86.19 175 GLU A C 1
ATOM 1440 O O . GLU A 1 175 ? -12.641 -19.094 -17.656 1 86.19 175 GLU A O 1
ATOM 1445 N N . MET A 1 176 ? -14.195 -19.125 -16.047 1 86.56 176 MET A N 1
ATOM 1446 C CA . MET A 1 176 ? -13.312 -18.531 -15.039 1 86.56 176 MET A CA 1
ATOM 1447 C C . MET A 1 176 ? -12.094 -19.406 -14.797 1 86.56 176 MET A C 1
ATOM 1449 O O . MET A 1 176 ? -10.969 -18.906 -14.711 1 86.56 176 MET A O 1
ATOM 1453 N N . ILE A 1 177 ? -12.359 -20.719 -14.711 1 88.62 177 ILE A N 1
ATOM 1454 C CA . ILE A 1 177 ? -11.289 -21.656 -14.445 1 88.62 177 ILE A CA 1
ATOM 1455 C C . ILE A 1 177 ? -10.32 -21.703 -15.625 1 88.62 177 ILE A C 1
ATOM 1457 O O . ILE A 1 177 ? -9.102 -21.656 -15.438 1 88.62 177 ILE A O 1
ATOM 1461 N N . HIS A 1 178 ? -10.883 -21.781 -16.797 1 83.31 178 HIS A N 1
ATOM 1462 C CA . HIS A 1 178 ? -10.055 -21.797 -17.984 1 83.31 178 HIS A CA 1
ATOM 1463 C C . HIS A 1 178 ? -9.148 -20.578 -18.062 1 83.31 178 HIS A C 1
ATOM 1465 O O . HIS A 1 178 ? -7.945 -20.703 -18.312 1 83.31 178 HIS A O 1
ATOM 1471 N N . GLU A 1 179 ? -9.664 -19.516 -17.812 1 80.62 179 GLU A N 1
ATOM 1472 C CA . GLU A 1 179 ? -8.93 -18.25 -17.922 1 80.62 179 GLU A CA 1
ATOM 1473 C C . GLU A 1 179 ? -7.84 -18.172 -16.859 1 80.62 179 GLU A C 1
ATOM 1475 O O . GLU A 1 179 ? -6.723 -17.734 -17.141 1 80.62 179 GLU A O 1
ATOM 1480 N N . TYR A 1 180 ? -8.18 -18.609 -15.734 1 84.69 180 TYR A N 1
ATOM 1481 C CA . TYR A 1 180 ? -7.281 -18.391 -14.609 1 84.69 180 TYR A CA 1
ATOM 1482 C C . TYR A 1 180 ? -6.25 -19.5 -14.508 1 84.69 180 TYR A C 1
ATOM 1484 O O . TYR A 1 180 ? -5.078 -19.25 -14.219 1 84.69 180 TYR A O 1
ATOM 1492 N N . VAL A 1 181 ? -6.602 -20.703 -14.75 1 83 181 VAL A N 1
ATOM 1493 C CA . VAL A 1 181 ? -5.742 -21.859 -14.5 1 83 181 VAL A CA 1
ATOM 1494 C C . VAL A 1 181 ? -5 -22.234 -15.781 1 83 181 VAL A C 1
ATOM 1496 O O . VAL A 1 181 ? -3.826 -22.609 -15.742 1 83 181 VAL A O 1
ATOM 1499 N N . TRP A 1 182 ? -5.496 -22.234 -17.062 1 73.44 182 TRP A N 1
ATOM 1500 C CA . TRP A 1 182 ? -4.875 -22.719 -18.297 1 73.44 182 TRP A CA 1
ATOM 1501 C C . TRP A 1 182 ? -4.395 -21.547 -19.156 1 73.44 182 TRP A C 1
ATOM 1503 O O . TRP A 1 182 ? -3.725 -21.75 -20.172 1 73.44 182 TRP A O 1
ATOM 1513 N N . ASP A 1 183 ? -4.133 -20.375 -18.562 1 63.28 183 ASP A N 1
ATOM 1514 C CA . ASP A 1 183 ? -3.629 -19.203 -19.281 1 63.28 183 ASP A CA 1
ATOM 1515 C C . ASP A 1 183 ? -4.062 -19.219 -20.75 1 63.28 183 ASP A C 1
ATOM 1517 O O . ASP A 1 183 ? -3.256 -18.969 -21.641 1 63.28 183 ASP A O 1
ATOM 1521 N N . SER A 1 184 ? -5.344 -19.516 -21.156 1 54.88 184 SER A N 1
ATOM 1522 C CA . SER A 1 184 ? -5.941 -19.547 -22.484 1 54.88 184 SER A CA 1
ATOM 1523 C C . SER A 1 184 ? -5.223 -20.531 -23.391 1 54.88 184 SER A C 1
ATOM 1525 O O . SER A 1 184 ? -5.5 -20.609 -24.578 1 54.88 184 SER A O 1
ATOM 1527 N N . LYS A 1 185 ? -4.129 -21.125 -22.828 1 55.47 185 LYS A N 1
ATOM 1528 C CA . LYS A 1 185 ? -3.477 -22.031 -23.766 1 55.47 185 LYS A CA 1
ATOM 1529 C C . LYS A 1 185 ? -4.312 -23.281 -24 1 55.47 185 LYS A C 1
ATOM 1531 O O . LYS A 1 185 ? -4.805 -23.891 -23.031 1 55.47 185 LYS A O 1
ATOM 1536 N N . GLU A 1 186 ? -4.949 -23.344 -25.109 1 52.09 186 GLU A N 1
ATOM 1537 C CA . GLU A 1 186 ? -5.867 -24.312 -25.688 1 52.09 186 GLU A CA 1
ATOM 1538 C C . GLU A 1 186 ? -5.43 -25.734 -25.375 1 52.09 186 GLU A C 1
ATOM 1540 O O . GLU A 1 186 ? -6.266 -26.625 -25.172 1 52.09 186 GLU A O 1
ATOM 1545 N N . MET A 1 187 ? -4.156 -26.016 -25.531 1 48.19 187 MET A N 1
ATOM 1546 C CA . MET A 1 187 ? -3.725 -27.391 -25.828 1 48.19 187 MET A CA 1
ATOM 1547 C C . MET A 1 187 ? -3.344 -28.125 -24.562 1 48.19 187 MET A C 1
ATOM 1549 O O . MET A 1 187 ? -2.609 -29.109 -24.609 1 48.19 187 MET A O 1
ATOM 1553 N N . GLU A 1 188 ? -3.768 -27.516 -23.484 1 57.75 188 GLU A N 1
ATOM 1554 C CA . GLU A 1 188 ? -3.113 -28.297 -22.438 1 57.75 188 GLU A CA 1
ATOM 1555 C C . GLU A 1 188 ? -3.814 -29.641 -22.234 1 57.75 188 GLU A C 1
ATOM 1557 O O . GLU A 1 188 ? -5.039 -29.734 -22.344 1 57.75 188 GLU A O 1
ATOM 1562 N N . SER A 1 189 ? -3.076 -30.734 -22.328 1 54.62 189 SER A N 1
ATOM 1563 C CA . SER A 1 189 ? -3.355 -32.156 -22.266 1 54.62 189 SER A CA 1
ATOM 1564 C C . SER A 1 189 ? -4.234 -32.531 -21.078 1 54.62 189 SER A C 1
ATOM 1566 O O . SER A 1 189 ? -5.066 -33.438 -21.156 1 54.62 189 SER A O 1
ATOM 1568 N N . VAL A 1 190 ? -3.938 -31.812 -20.047 1 62.97 190 VAL A N 1
ATOM 1569 C CA . VAL A 1 190 ? -4.719 -32.25 -18.891 1 62.97 190 VAL A CA 1
ATOM 1570 C C . VAL A 1 190 ? -6.035 -31.469 -18.844 1 62.97 190 VAL A C 1
ATOM 1572 O O . VAL A 1 190 ? -6.039 -30.234 -18.844 1 62.97 190 VAL A O 1
ATOM 1575 N N . SER A 1 191 ? -7.039 -32.188 -18.812 1 78.62 191 SER A N 1
ATOM 1576 C CA . SER A 1 191 ? -8.375 -31.594 -18.859 1 78.62 191 SER A CA 1
ATOM 1577 C C . SER A 1 191 ? -8.719 -30.938 -17.531 1 78.62 191 SER A C 1
ATOM 1579 O O . SER A 1 191 ? -8.164 -31.281 -16.484 1 78.62 191 SER A O 1
ATOM 1581 N N . MET A 1 192 ? -9.414 -29.891 -17.578 1 84.25 192 MET A N 1
ATOM 1582 C CA . MET A 1 192 ? -9.969 -29.219 -16.391 1 84.25 192 MET A CA 1
ATOM 1583 C C . MET A 1 192 ? -10.625 -30.234 -15.461 1 84.25 192 MET A C 1
ATOM 1585 O O . MET A 1 192 ? -10.461 -30.141 -14.242 1 84.25 192 MET A O 1
ATOM 1589 N N . ARG A 1 193 ? -11.273 -31.203 -16.062 1 85.25 193 ARG A N 1
ATOM 1590 C CA . ARG A 1 193 ? -11.969 -32.219 -15.281 1 85.25 193 ARG A CA 1
ATOM 1591 C C . ARG A 1 193 ? -10.977 -33.062 -14.461 1 85.25 193 ARG A C 1
ATOM 1593 O O . ARG A 1 193 ? -11.25 -33.406 -13.305 1 85.25 193 ARG 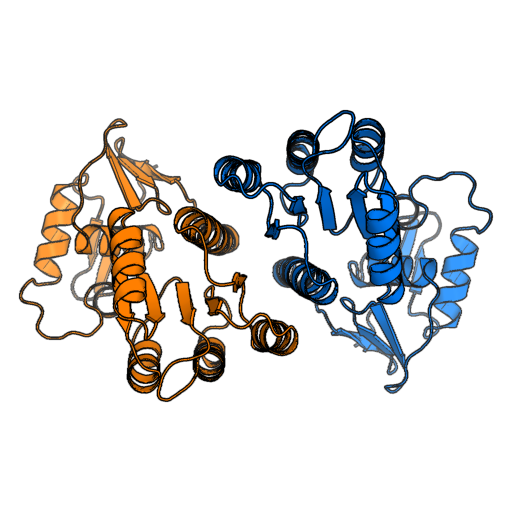A O 1
ATOM 1600 N N . THR A 1 194 ? -9.891 -33.375 -15.078 1 89.25 194 THR A N 1
ATOM 1601 C CA . THR A 1 194 ? -8.867 -34.188 -14.414 1 89.25 194 THR A CA 1
ATOM 1602 C C . THR A 1 194 ? -8.305 -33.438 -13.203 1 89.25 194 THR A C 1
ATOM 1604 O O . THR A 1 194 ? -8.148 -34.031 -12.133 1 89.25 194 THR A O 1
ATOM 1607 N N . ILE A 1 195 ? -8.016 -32.156 -13.32 1 90 195 ILE A N 1
ATOM 1608 C CA . ILE A 1 195 ? -7.434 -31.391 -12.234 1 90 195 ILE A CA 1
ATOM 1609 C C . ILE A 1 195 ? -8.445 -31.25 -11.094 1 90 195 ILE A C 1
ATOM 1611 O O . ILE A 1 195 ? -8.07 -31.312 -9.922 1 90 195 ILE A O 1
ATOM 1615 N N . VAL A 1 196 ? -9.641 -31.062 -11.461 1 91.56 196 VAL A N 1
ATOM 1616 C CA . VAL A 1 196 ? -10.688 -30.969 -10.453 1 91.56 196 VAL A CA 1
ATOM 1617 C C . VAL A 1 196 ? -10.773 -32.281 -9.672 1 91.56 196 VA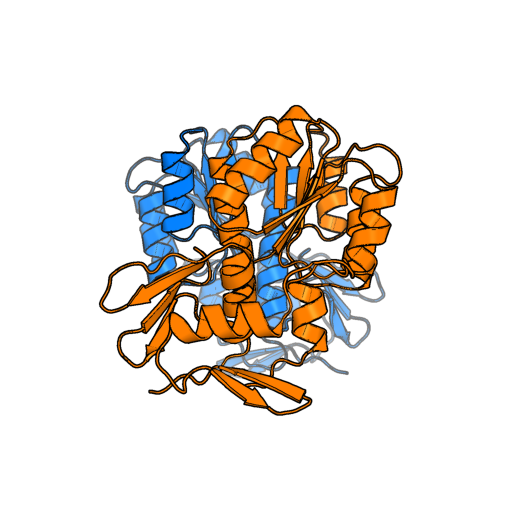L A C 1
ATOM 1619 O O . VAL A 1 196 ? -10.883 -32.281 -8.445 1 91.56 196 VAL A O 1
ATOM 1622 N N . HIS A 1 197 ? -10.75 -33.312 -10.453 1 92.5 197 HIS A N 1
ATOM 1623 C CA . HIS A 1 197 ? -10.805 -34.625 -9.836 1 92.5 197 HIS A CA 1
ATOM 1624 C C . HIS A 1 197 ? -9.641 -34.812 -8.867 1 92.5 197 HIS A C 1
ATOM 1626 O O . HIS A 1 197 ? -9.844 -35.281 -7.738 1 92.5 197 HIS A O 1
ATOM 1632 N N . LYS A 1 198 ? -8.531 -34.5 -9.266 1 93.62 198 LYS A N 1
ATOM 1633 C CA . LYS A 1 198 ? -7.34 -34.656 -8.43 1 93.62 198 LYS A CA 1
ATOM 1634 C C . LYS A 1 198 ? -7.438 -33.781 -7.172 1 93.62 198 LYS A C 1
ATOM 1636 O O . LYS A 1 198 ? -7.129 -34.25 -6.074 1 93.62 198 LYS A O 1
ATOM 1641 N N . LEU A 1 199 ? -7.836 -32.562 -7.367 1 94.75 199 LEU A N 1
ATOM 1642 C CA . LEU A 1 199 ? -7.988 -31.688 -6.223 1 94.75 199 LEU A CA 1
ATOM 1643 C C . LEU A 1 199 ? -9.023 -32.219 -5.246 1 94.75 199 LEU A C 1
ATOM 1645 O O . LEU A 1 199 ? -8.805 -32.219 -4.031 1 94.75 199 LEU A O 1
ATOM 1649 N N . ARG A 1 200 ? -10.109 -32.688 -5.773 1 94.19 200 ARG A N 1
ATOM 1650 C CA . ARG A 1 200 ? -11.18 -33.219 -4.953 1 94.19 200 ARG A CA 1
ATOM 1651 C C . ARG A 1 200 ? -10.68 -34.406 -4.113 1 94.19 200 ARG A C 1
ATOM 1653 O O . ARG A 1 200 ? -11.109 -34.594 -2.971 1 94.19 200 ARG A O 1
ATOM 1660 N N . SER A 1 201 ? -9.875 -35.156 -4.703 1 94.94 201 SER A N 1
ATOM 1661 C CA . SER A 1 201 ? -9.352 -36.344 -4 1 94.94 201 SER A CA 1
ATOM 1662 C C . SER A 1 201 ? -8.492 -35.938 -2.811 1 94.94 201 SER A C 1
ATOM 1664 O O . SER A 1 201 ? -8.242 -36.75 -1.914 1 94.94 201 SER A O 1
ATOM 1666 N N . LYS A 1 202 ? -8.055 -34.719 -2.787 1 95.38 202 LYS A N 1
ATOM 1667 C CA . LYS A 1 202 ? -7.191 -34.219 -1.72 1 95.38 202 LYS A CA 1
ATOM 1668 C C . LYS A 1 202 ? -7.996 -33.438 -0.686 1 95.38 202 LYS A C 1
ATOM 1670 O O . LYS A 1 202 ? -7.434 -32.938 0.286 1 95.38 202 LYS A O 1
ATOM 1675 N N . LEU A 1 203 ? -9.234 -33.312 -0.953 1 94.75 203 LEU A N 1
ATOM 1676 C CA . LEU A 1 203 ? -10.172 -32.656 -0.049 1 94.75 203 LEU A CA 1
ATOM 1677 C C . LEU A 1 203 ? -11.242 -33.625 0.438 1 94.75 203 LEU A C 1
ATOM 1679 O O . LEU A 1 203 ? -11.25 -34.781 0.043 1 94.75 203 LEU A O 1
ATOM 1683 N N . LYS A 1 204 ? -11.992 -33.094 1.398 1 91.69 204 LYS A N 1
ATOM 1684 C CA . LYS A 1 204 ? -13.109 -33.938 1.825 1 91.69 204 LYS A CA 1
ATOM 1685 C C . LYS A 1 204 ? -14.164 -34.062 0.726 1 91.69 204 LYS A C 1
ATOM 1687 O O . LYS A 1 204 ? -14.5 -33.062 0.072 1 91.69 204 LYS A O 1
ATOM 1692 N N . ASN A 1 205 ? -14.609 -35.281 0.637 1 89.69 205 ASN A N 1
ATOM 1693 C CA . ASN A 1 205 ? -15.672 -35.5 -0.344 1 89.69 205 ASN A CA 1
ATOM 1694 C C . ASN A 1 205 ? -16.859 -34.594 -0.098 1 89.69 205 ASN A C 1
ATOM 1696 O O . ASN A 1 205 ? -17.281 -34.406 1.046 1 89.69 205 ASN A O 1
ATOM 1700 N N . GLY A 1 206 ? -17.281 -33.969 -1.209 1 89.56 206 GLY A N 1
ATOM 1701 C CA . GLY A 1 206 ? -18.469 -33.125 -1.091 1 89.56 206 GLY A CA 1
ATOM 1702 C C . GLY A 1 206 ? -18.141 -31.641 -0.934 1 89.56 206 GLY A C 1
ATOM 1703 O O . GLY A 1 206 ? -19.016 -30.781 -1.061 1 89.56 206 GLY A O 1
ATOM 1704 N N . MET A 1 207 ? -16.969 -31.297 -0.676 1 92.75 207 MET A N 1
ATOM 1705 C CA . MET A 1 207 ? -16.578 -29.906 -0.47 1 92.75 207 MET A CA 1
ATOM 1706 C C . MET A 1 207 ? -16.609 -29.141 -1.783 1 92.75 207 MET A C 1
ATOM 1708 O O . MET A 1 207 ? -16.953 -27.953 -1.799 1 92.75 207 MET A O 1
ATOM 1712 N N . VAL A 1 208 ? -16.219 -29.859 -2.842 1 95.19 208 VAL A N 1
ATOM 1713 C CA . VAL A 1 208 ? -16.25 -29.234 -4.164 1 95.19 208 VAL A CA 1
ATOM 1714 C C . VAL A 1 208 ? -17.391 -29.828 -4.98 1 95.19 208 VAL A C 1
ATOM 1716 O O . VAL A 1 208 ? -17.344 -31 -5.363 1 95.19 208 VAL A O 1
ATOM 1719 N N . LEU A 1 209 ? -18.312 -28.969 -5.273 1 94.56 209 LEU A N 1
ATOM 1720 C CA . LEU A 1 209 ? -19.516 -29.406 -5.977 1 94.56 209 LEU A CA 1
ATOM 1721 C C . LEU A 1 209 ? -19.375 -29.188 -7.48 1 94.56 209 LEU A C 1
ATOM 1723 O O . LEU A 1 209 ? -18.859 -28.156 -7.91 1 94.56 209 LEU A O 1
ATOM 1727 N N . ASN A 1 210 ? -19.859 -30.141 -8.211 1 93.5 210 ASN A N 1
ATOM 1728 C CA . ASN A 1 210 ? -19.953 -30 -9.664 1 93.5 210 ASN A CA 1
ATOM 1729 C C . ASN A 1 210 ? -21.312 -29.469 -10.086 1 93.5 210 ASN A C 1
ATOM 1731 O O . ASN A 1 210 ? -22.344 -30.062 -9.766 1 93.5 210 ASN A O 1
ATOM 1735 N N . LEU A 1 211 ? -21.297 -28.344 -10.719 1 93.75 211 LEU A N 1
ATOM 1736 C CA . LEU A 1 211 ? -22.5 -27.797 -11.328 1 93.75 211 LEU A CA 1
ATOM 1737 C C . LEU A 1 211 ? -22.5 -28.031 -12.836 1 93.75 211 LEU A C 1
ATOM 1739 O O . LEU A 1 211 ? -21.922 -27.25 -13.594 1 93.75 211 LEU A O 1
ATOM 1743 N N . ARG A 1 212 ? -23.234 -29.016 -13.234 1 89.81 212 ARG A N 1
ATOM 1744 C CA . ARG A 1 212 ? -23.188 -29.531 -14.602 1 89.81 212 ARG A CA 1
ATOM 1745 C C . ARG A 1 212 ? -23.391 -28.422 -15.617 1 89.81 212 ARG A C 1
ATOM 1747 O O . ARG A 1 212 ? -24.391 -27.703 -15.562 1 89.81 212 ARG A O 1
ATOM 1754 N N . GLY A 1 213 ? -22.422 -28.328 -16.406 1 90.38 213 GLY A N 1
ATOM 1755 C CA . GLY A 1 213 ? -22.469 -27.375 -17.5 1 90.38 213 GLY A CA 1
ATOM 1756 C C . GLY A 1 213 ? -22.156 -25.953 -17.078 1 90.38 213 GLY A C 1
ATOM 1757 O O . GLY A 1 213 ? -22.109 -25.047 -17.906 1 90.38 213 GLY A O 1
ATOM 1758 N N . VAL A 1 214 ? -21.984 -25.781 -15.812 1 92.62 214 VAL A N 1
ATOM 1759 C CA . VAL A 1 214 ? -21.828 -24.422 -15.32 1 92.62 214 VAL A CA 1
ATOM 1760 C C . VAL A 1 214 ? -20.422 -24.234 -14.742 1 92.62 214 VAL A C 1
ATOM 1762 O O . VAL A 1 214 ? -19.688 -23.344 -15.164 1 92.62 214 VAL A O 1
ATOM 1765 N N . GLY A 1 215 ? -20.031 -25.047 -13.82 1 95.31 215 GLY A N 1
ATOM 1766 C CA . GLY A 1 215 ? -18.75 -24.922 -13.148 1 95.31 215 GLY A CA 1
ATOM 1767 C C . GLY A 1 215 ? -18.688 -25.656 -11.82 1 95.31 215 GLY A C 1
ATOM 1768 O O . GLY A 1 215 ? -19.203 -26.766 -11.703 1 95.31 215 GLY A O 1
ATOM 1769 N N . TYR A 1 216 ? -18.016 -25.141 -10.906 1 95 216 TYR A N 1
ATOM 1770 C CA . TYR A 1 216 ? -17.781 -25.781 -9.617 1 95 216 TYR A CA 1
ATOM 1771 C C . TYR A 1 216 ? -17.969 -24.812 -8.469 1 95 216 TYR A C 1
ATOM 1773 O O . TYR A 1 216 ? -17.922 -23.594 -8.664 1 95 216 TYR A O 1
ATOM 1781 N N . LYS A 1 217 ? -18.25 -25.375 -7.336 1 95.62 217 LYS A N 1
ATOM 1782 C CA . LYS A 1 217 ? -18.453 -24.562 -6.133 1 95.62 217 LYS A CA 1
ATOM 1783 C C . LYS A 1 217 ? -17.797 -25.219 -4.918 1 95.62 217 LYS A C 1
ATOM 1785 O O . LYS A 1 217 ? -17.969 -26.406 -4.672 1 95.62 217 LYS A O 1
ATOM 1790 N N . LEU A 1 218 ? -16.938 -24.438 -4.266 1 94.62 218 LEU A N 1
ATOM 1791 C CA . LEU A 1 218 ? -16.359 -24.891 -3.014 1 94.62 218 LEU A CA 1
ATOM 1792 C C . LEU A 1 218 ? -17.219 -24.5 -1.824 1 94.62 218 LEU A C 1
ATOM 1794 O O . LEU A 1 218 ? -17.531 -23.312 -1.653 1 94.62 218 LEU A O 1
ATOM 1798 N N . LEU A 1 219 ? -17.578 -25.406 -1.017 1 91.12 219 LEU A N 1
ATOM 1799 C CA . LEU A 1 219 ? -18.438 -25.156 0.135 1 91.12 219 LEU A CA 1
ATOM 1800 C C . LEU A 1 219 ? -17.609 -25.125 1.424 1 91.12 219 LEU A C 1
ATOM 1802 O O . LEU A 1 219 ? -16.75 -25.984 1.641 1 91.12 219 LEU A O 1
ATOM 1806 N N . GLN A 1 220 ? -17.766 -23.969 2.092 1 83.5 220 GLN A N 1
ATOM 1807 C CA . GLN A 1 220 ? -17.219 -23.906 3.441 1 83.5 220 GLN A CA 1
ATOM 1808 C C . GLN A 1 220 ? -18.172 -24.531 4.453 1 83.5 220 GLN A C 1
ATOM 1810 O O . GLN A 1 220 ? -19.344 -24.172 4.52 1 83.5 220 GLN A O 1
ATOM 1815 N N . ILE A 1 221 ? -17.906 -25.672 4.992 1 71.25 221 ILE A N 1
ATOM 1816 C CA . ILE A 1 221 ? -18.828 -26.312 5.926 1 71.25 221 ILE A CA 1
ATOM 1817 C C . ILE A 1 221 ? -18.5 -25.859 7.352 1 71.25 221 ILE A C 1
ATOM 1819 O O . ILE A 1 221 ? -17.359 -25.969 7.801 1 71.25 221 ILE A O 1
ATOM 1823 N N . SER A 1 222 ? -19.078 -24.75 7.914 1 58.44 222 SER A N 1
ATOM 1824 C CA . SER A 1 222 ? -19 -24.422 9.336 1 58.44 222 SER A CA 1
ATOM 1825 C C . SER A 1 222 ? -19.453 -25.594 10.203 1 58.44 222 SER A C 1
ATOM 1827 O O . SER A 1 222 ? -20.266 -26.422 9.766 1 58.44 222 SER A O 1
ATOM 1829 N N . MET B 1 1 ? -3.23 17.469 6.918 1 89.19 1 MET B N 1
ATOM 1830 C CA . MET B 1 1 ? -3.041 16.125 7.473 1 89.19 1 MET B CA 1
ATOM 1831 C C . MET B 1 1 ? -1.829 16.094 8.398 1 89.19 1 MET B C 1
ATOM 1833 O O . MET B 1 1 ? -0.927 16.922 8.281 1 89.19 1 MET B O 1
ATOM 1837 N N . LYS B 1 2 ? -1.821 15.148 9.312 1 91.62 2 LYS B N 1
ATOM 1838 C CA . LYS B 1 2 ? -0.833 15.117 10.391 1 91.62 2 LYS B CA 1
ATOM 1839 C C . LYS B 1 2 ? 0.079 13.898 10.258 1 91.62 2 LYS B C 1
ATOM 1841 O O . LYS B 1 2 ? -0.397 12.766 10.18 1 91.62 2 LYS B O 1
ATOM 1846 N N . ILE B 1 3 ? 1.386 14.234 10.219 1 95.25 3 ILE B N 1
ATOM 1847 C CA . ILE B 1 3 ? 2.373 13.172 10.086 1 95.25 3 ILE B CA 1
ATOM 1848 C C . ILE B 1 3 ? 3.248 13.117 11.336 1 95.25 3 ILE B C 1
ATOM 1850 O O . ILE B 1 3 ? 3.658 14.156 11.852 1 95.25 3 ILE B O 1
ATOM 1854 N N . PHE B 1 4 ? 3.436 11.93 11.828 1 97.06 4 PHE B N 1
ATOM 1855 C CA . PHE B 1 4 ? 4.355 11.727 12.938 1 97.06 4 PHE B CA 1
ATOM 1856 C C . PHE B 1 4 ? 5.715 11.258 12.43 1 97.06 4 PHE B C 1
ATOM 1858 O O . PHE B 1 4 ? 5.797 10.352 11.602 1 97.06 4 PHE B O 1
ATOM 1865 N N . LEU B 1 5 ? 6.805 11.891 12.938 1 98.12 5 LEU B N 1
ATOM 1866 C CA . LEU B 1 5 ? 8.156 11.57 12.492 1 98.12 5 LEU B CA 1
ATOM 1867 C C . LEU B 1 5 ? 9.047 11.219 13.68 1 98.12 5 LEU B C 1
ATOM 1869 O O . LEU B 1 5 ? 9.273 12.047 14.562 1 98.12 5 LEU B O 1
ATOM 1873 N N . LEU B 1 6 ? 9.531 9.961 13.734 1 98.38 6 LEU B N 1
ATOM 1874 C CA . LEU B 1 6 ? 10.539 9.523 14.688 1 98.38 6 LEU B CA 1
ATOM 1875 C C . LEU B 1 6 ? 11.898 9.367 14.016 1 98.38 6 LEU B C 1
ATOM 1877 O O . LEU B 1 6 ? 12.102 8.461 13.211 1 98.38 6 LEU B O 1
ATOM 1881 N N . GLU B 1 7 ? 12.812 10.195 14.344 1 97.69 7 GLU B N 1
ATOM 1882 C CA . GLU B 1 7 ? 14.141 10.266 13.734 1 97.69 7 GLU B CA 1
ATOM 1883 C C . GLU B 1 7 ? 15.141 10.914 14.68 1 97.69 7 GLU B C 1
ATOM 1885 O O . GLU B 1 7 ? 14.961 12.062 15.094 1 97.69 7 GLU B O 1
ATOM 1890 N N . ASP B 1 8 ? 16.203 10.203 15 1 96.62 8 ASP B N 1
ATOM 1891 C CA . ASP B 1 8 ? 17.125 10.719 16.016 1 96.62 8 ASP B CA 1
ATOM 1892 C C . ASP B 1 8 ? 18.203 11.602 15.391 1 96.62 8 ASP B C 1
ATOM 1894 O O . ASP B 1 8 ? 18.828 12.406 16.094 1 96.62 8 ASP B O 1
ATOM 1898 N N . ASP B 1 9 ? 18.531 11.383 14.094 1 96.25 9 ASP B N 1
ATOM 1899 C CA . ASP B 1 9 ? 19.453 12.289 13.422 1 96.25 9 ASP B CA 1
ATOM 1900 C C . ASP B 1 9 ? 18.844 13.68 13.266 1 96.25 9 ASP B C 1
ATOM 1902 O O . ASP B 1 9 ? 17.938 13.875 12.453 1 96.25 9 ASP B O 1
ATOM 1906 N N . TYR B 1 10 ? 19.344 14.609 13.945 1 95.25 10 TYR B N 1
ATOM 1907 C CA . TYR B 1 10 ? 18.766 15.938 14.047 1 95.25 10 TYR B CA 1
ATOM 1908 C C . TYR B 1 10 ? 18.672 16.594 12.672 1 95.25 10 TYR B C 1
ATOM 1910 O O . TYR B 1 10 ? 17.641 17.188 12.336 1 95.25 10 TYR B O 1
ATOM 1918 N N . SER B 1 11 ? 19.719 16.5 11.93 1 96.38 11 SER B N 1
ATOM 1919 C CA . SER B 1 11 ? 19.734 17.109 10.602 1 96.38 11 SER B CA 1
ATOM 1920 C C . SER B 1 11 ? 18.688 16.5 9.688 1 96.38 11 SER B C 1
ATOM 1922 O O . SER B 1 11 ? 17.906 17.219 9.047 1 96.38 11 SER B O 1
ATOM 1924 N N . LEU B 1 12 ? 18.609 15.203 9.648 1 96.56 12 LEU B N 1
ATOM 1925 C CA . LEU B 1 12 ? 17.641 14.508 8.797 1 96.56 12 LEU B CA 1
ATOM 1926 C C . LEU B 1 12 ? 16.219 14.766 9.281 1 96.56 12 LEU B C 1
ATOM 1928 O O . LEU B 1 12 ? 15.312 14.984 8.469 1 96.56 12 LEU B O 1
ATOM 1932 N N . ASN B 1 13 ? 15.977 14.695 10.586 1 97.38 13 ASN B N 1
ATOM 1933 C CA . ASN B 1 13 ? 14.688 14.992 11.203 1 97.38 13 ASN B CA 1
ATOM 1934 C C . ASN B 1 13 ? 14.164 16.359 10.773 1 97.38 13 ASN B C 1
ATOM 1936 O O . ASN B 1 13 ? 13.031 16.469 10.305 1 97.38 13 ASN B O 1
ATOM 1940 N N . LYS B 1 14 ? 15.039 17.344 10.844 1 95.06 14 LYS B N 1
ATOM 1941 C CA . LYS B 1 14 ? 14.688 18.719 10.492 1 95.06 14 LYS B CA 1
ATOM 1942 C C . LYS B 1 14 ? 14.359 18.844 9.008 1 95.06 14 LYS B C 1
ATOM 1944 O O . LYS B 1 14 ? 13.359 19.469 8.641 1 95.06 14 LYS B O 1
ATOM 1949 N N . ILE B 1 15 ? 15.164 18.234 8.203 1 95.75 15 ILE B N 1
ATOM 1950 C CA . ILE B 1 15 ? 15 18.344 6.762 1 95.75 15 ILE B CA 1
ATOM 1951 C C . ILE B 1 15 ? 13.695 17.688 6.34 1 95.75 15 ILE B C 1
ATOM 1953 O O . ILE B 1 15 ? 12.945 18.234 5.527 1 95.75 15 ILE B O 1
ATOM 1957 N N . ILE B 1 16 ? 13.375 16.469 6.875 1 97.31 16 ILE B N 1
ATOM 1958 C CA . ILE B 1 16 ? 12.141 15.766 6.551 1 97.31 16 ILE B CA 1
ATOM 1959 C C . ILE B 1 16 ? 10.938 16.609 6.984 1 97.31 16 ILE B C 1
ATOM 1961 O O . ILE B 1 16 ? 10 16.812 6.211 1 97.31 16 ILE B O 1
ATOM 1965 N N . LYS B 1 17 ? 11.016 17.125 8.219 1 95.56 17 LYS B N 1
ATOM 1966 C CA . LYS B 1 17 ? 9.93 17.938 8.758 1 95.56 17 LYS B CA 1
ATOM 1967 C C . LYS B 1 17 ? 9.672 19.156 7.879 1 95.56 17 LYS B C 1
ATOM 1969 O O . LYS B 1 17 ? 8.539 19.391 7.449 1 95.56 17 LYS B O 1
ATOM 1974 N N . LEU B 1 18 ? 10.727 19.859 7.562 1 92.69 18 LEU B N 1
ATOM 1975 C CA . LEU B 1 18 ? 10.594 21.078 6.773 1 92.69 18 LEU B CA 1
ATOM 1976 C C . LEU B 1 18 ? 10.055 20.766 5.383 1 92.69 18 LEU B C 1
ATOM 1978 O O . LEU B 1 18 ? 9.188 21.484 4.879 1 92.69 18 LEU B O 1
ATOM 1982 N N . SER B 1 19 ? 10.586 19.734 4.793 1 93.88 19 SER B N 1
ATOM 1983 C CA . SER B 1 19 ? 10.164 19.344 3.449 1 93.88 19 SER B CA 1
ATOM 1984 C C . SER B 1 19 ? 8.68 19 3.41 1 93.88 19 SER B C 1
ATOM 1986 O O . SER B 1 19 ? 7.965 19.422 2.494 1 93.88 19 SER B O 1
ATOM 1988 N N . LEU B 1 20 ? 8.219 18.297 4.418 1 94 20 LEU B N 1
ATOM 1989 C CA . LEU B 1 20 ? 6.82 17.859 4.457 1 94 20 LEU B CA 1
ATOM 1990 C C . LEU B 1 20 ? 5.91 19.031 4.824 1 94 20 LEU B C 1
ATOM 1992 O O . LEU B 1 20 ? 4.801 19.141 4.301 1 94 20 LEU B O 1
ATOM 1996 N N . GLU B 1 21 ? 6.391 19.891 5.707 1 88.19 21 GLU B N 1
ATOM 1997 C CA . GLU B 1 21 ? 5.609 21.078 6.066 1 88.19 21 GLU B CA 1
ATOM 1998 C C . GLU B 1 21 ? 5.453 22.016 4.875 1 88.19 21 GLU B C 1
ATOM 2000 O O . GLU B 1 21 ? 4.398 22.625 4.695 1 88.19 21 GLU B O 1
ATOM 2005 N N . ASN B 1 22 ? 6.496 22.062 4.051 1 86.38 22 ASN B N 1
ATOM 2006 C CA . ASN B 1 22 ? 6.441 22.859 2.832 1 86.38 22 ASN B CA 1
ATOM 2007 C C . ASN B 1 22 ? 5.395 22.328 1.856 1 86.38 22 ASN B C 1
ATOM 2009 O O . ASN B 1 22 ? 4.941 23.062 0.97 1 86.38 22 ASN B O 1
ATOM 2013 N N . ARG B 1 23 ? 5.031 21.109 2.094 1 85.12 23 ARG B N 1
ATOM 2014 C CA . ARG B 1 23 ? 4.031 20.5 1.226 1 85.12 23 ARG B CA 1
ATOM 2015 C C . ARG B 1 23 ? 2.648 20.547 1.867 1 85.12 23 ARG B C 1
ATOM 2017 O O . ARG B 1 23 ? 1.7 19.953 1.352 1 85.12 23 ARG B O 1
ATOM 2024 N N . GLY B 1 24 ? 2.605 21.172 3.027 1 81.75 24 GLY B N 1
ATOM 2025 C CA . GLY B 1 24 ? 1.301 21.438 3.611 1 81.75 24 GLY B CA 1
ATOM 2026 C C . GLY B 1 24 ? 0.967 20.516 4.77 1 81.75 24 GLY B C 1
ATOM 2027 O O . GLY B 1 24 ? -0.091 20.641 5.387 1 81.75 24 GLY B O 1
ATOM 2028 N N . PHE B 1 25 ? 1.856 19.641 5.176 1 88.69 25 PHE B N 1
ATOM 2029 C CA . PHE B 1 25 ? 1.591 18.719 6.27 1 88.69 25 PHE B CA 1
ATOM 2030 C C . PHE B 1 25 ? 1.958 19.344 7.609 1 88.69 25 PHE B C 1
ATOM 2032 O O . PHE B 1 25 ? 2.797 20.25 7.668 1 88.69 25 PHE B O 1
ATOM 2039 N N . PHE B 1 26 ? 1.246 18.938 8.562 1 87.56 26 PHE B N 1
ATOM 2040 C CA . PHE B 1 26 ? 1.733 19.141 9.922 1 87.56 26 PHE B CA 1
ATOM 2041 C C . PHE B 1 26 ? 2.605 17.984 10.359 1 87.56 26 PHE B C 1
ATOM 2043 O O . PHE B 1 26 ? 2.23 16.812 10.188 1 87.56 26 PHE B O 1
ATOM 2050 N N . VAL B 1 27 ? 3.746 18.297 10.867 1 92.81 27 VAL B N 1
ATOM 2051 C CA . VAL B 1 27 ? 4.66 17.219 11.25 1 92.81 27 VAL B CA 1
ATOM 2052 C C . VAL B 1 27 ? 5.016 17.344 12.727 1 92.81 27 VAL B C 1
ATOM 2054 O O . VAL B 1 27 ? 5.516 18.375 13.172 1 92.81 27 VAL B O 1
ATOM 2057 N N . GLU B 1 28 ? 4.613 16.391 13.461 1 93.38 28 GLU B N 1
ATOM 2058 C CA . GLU B 1 28 ? 5.121 16.25 14.828 1 93.38 28 GLU B CA 1
ATOM 2059 C C . GLU B 1 28 ? 6.344 15.336 14.859 1 93.38 28 GLU B C 1
ATOM 2061 O O . GLU B 1 28 ? 6.246 14.148 14.523 1 93.38 28 GLU B O 1
ATOM 2066 N N . ASN B 1 29 ? 7.461 15.875 15.195 1 95 29 ASN B N 1
ATOM 2067 C CA . ASN B 1 29 ? 8.688 15.086 15.172 1 95 29 ASN B CA 1
ATOM 2068 C C . ASN B 1 29 ? 9.195 14.797 16.578 1 95 29 ASN B C 1
ATOM 2070 O O . ASN B 1 29 ? 8.867 15.523 17.516 1 95 29 ASN B O 1
ATOM 2074 N N . CYS B 1 30 ? 9.836 13.75 16.719 1 94.81 30 CYS B N 1
ATOM 2075 C CA . CYS B 1 30 ? 10.562 13.445 17.953 1 94.81 30 CYS B CA 1
ATOM 2076 C C . CYS B 1 30 ? 11.852 12.688 17.656 1 94.81 30 CYS B C 1
ATOM 2078 O O . CYS B 1 30 ? 12.047 12.203 16.531 1 94.81 30 CYS B O 1
ATOM 2080 N N . ALA B 1 31 ? 12.781 12.609 18.719 1 95.56 31 ALA B N 1
ATOM 2081 C CA . ALA B 1 31 ? 14.117 12.086 18.453 1 95.56 31 ALA B CA 1
ATOM 2082 C C . ALA B 1 31 ? 14.367 10.805 19.25 1 95.56 31 ALA B C 1
ATOM 2084 O O . ALA B 1 31 ? 15.414 10.172 19.109 1 95.56 31 ALA B O 1
ATOM 2085 N N . ASP B 1 32 ? 13.391 10.43 20.062 1 95.38 32 ASP B N 1
ATOM 2086 C CA . ASP B 1 32 ? 13.602 9.211 20.844 1 95.38 32 ASP B CA 1
ATOM 2087 C C . ASP B 1 32 ? 12.289 8.453 21.047 1 95.38 32 ASP B C 1
ATOM 2089 O O . ASP B 1 32 ? 11.211 9.047 20.969 1 95.38 32 ASP B O 1
ATOM 2093 N N . GLY B 1 33 ? 12.422 7.148 21.375 1 95.12 33 GLY B N 1
ATOM 2094 C CA . GLY B 1 33 ? 11.289 6.246 21.438 1 95.12 33 GLY B CA 1
ATOM 2095 C C . GLY B 1 33 ? 10.398 6.488 22.641 1 95.12 33 GLY B C 1
ATOM 2096 O O . GLY B 1 33 ? 9.211 6.16 22.625 1 95.12 33 GLY B O 1
ATOM 2097 N N . TYR B 1 34 ? 10.992 7.031 23.703 1 94.69 34 TYR B N 1
ATOM 2098 C CA . TYR B 1 34 ? 10.188 7.301 24.891 1 94.69 34 TYR B CA 1
ATOM 2099 C C . TYR B 1 34 ? 9.18 8.414 24.625 1 94.69 34 TYR B C 1
ATOM 2101 O O . TYR B 1 34 ? 7.984 8.258 24.906 1 94.69 34 TYR B O 1
ATOM 2109 N N . GLU B 1 35 ? 9.68 9.461 24.094 1 94.19 35 GLU B N 1
ATOM 2110 C CA . GLU B 1 35 ? 8.805 10.57 23.719 1 94.19 35 GLU B CA 1
ATOM 2111 C C . GLU B 1 35 ? 7.781 10.141 22.672 1 94.19 35 GLU B C 1
ATOM 2113 O O . GLU B 1 35 ? 6.617 10.539 22.75 1 94.19 35 GLU B O 1
ATOM 2118 N N . ALA B 1 36 ? 8.234 9.344 21.75 1 95.94 36 ALA B N 1
ATOM 2119 C CA . ALA B 1 36 ? 7.352 8.859 20.688 1 95.94 36 ALA B CA 1
ATOM 2120 C C . ALA B 1 36 ? 6.184 8.07 21.266 1 95.94 36 ALA B C 1
ATOM 2122 O O . ALA B 1 36 ? 5.031 8.281 20.875 1 95.94 36 ALA B O 1
ATOM 2123 N N . ALA B 1 37 ? 6.504 7.141 22.172 1 94.5 37 ALA B N 1
ATOM 2124 C CA . ALA B 1 37 ? 5.469 6.305 22.781 1 94.5 37 ALA B CA 1
ATOM 2125 C C . ALA B 1 37 ? 4.41 7.156 23.469 1 94.5 37 ALA B C 1
ATOM 2127 O O . ALA B 1 37 ? 3.213 6.91 23.328 1 94.5 37 ALA B O 1
ATOM 2128 N N . SER B 1 38 ? 4.867 8.18 24.156 1 92.44 38 SER B N 1
ATOM 2129 C CA . SER B 1 38 ? 3.961 9.078 24.859 1 92.44 38 SER B CA 1
ATOM 2130 C C . SER B 1 38 ? 3.07 9.844 23.891 1 92.44 38 SER B C 1
ATOM 2132 O O . SER B 1 38 ? 1.854 9.914 24.078 1 92.44 38 SER B O 1
ATOM 2134 N N . LYS B 1 39 ? 3.615 10.328 22.859 1 90.31 39 LYS B N 1
ATOM 2135 C CA . LYS B 1 39 ? 2.891 11.148 21.891 1 90.31 39 LYS B CA 1
ATOM 2136 C C . LYS B 1 39 ? 1.868 10.32 21.109 1 90.31 39 LYS B C 1
ATOM 2138 O O . LYS B 1 39 ? 0.74 10.758 20.891 1 90.31 39 LYS B O 1
ATOM 2143 N N . ILE B 1 40 ? 2.232 9.102 20.75 1 91.06 40 ILE B N 1
ATOM 2144 C CA . ILE B 1 40 ? 1.399 8.297 19.875 1 91.06 40 ILE B CA 1
ATOM 2145 C C . ILE B 1 40 ? 0.188 7.773 20.641 1 91.06 40 ILE B C 1
ATOM 2147 O O . ILE B 1 40 ? -0.874 7.543 20.062 1 91.06 40 ILE B O 1
ATOM 2151 N N . ILE B 1 41 ? 0.398 7.605 21.938 1 86.12 41 ILE B N 1
ATOM 2152 C CA . ILE B 1 41 ? -0.695 7.125 22.766 1 86.12 41 ILE B CA 1
ATOM 2153 C C . ILE B 1 41 ? -1.716 8.242 22.969 1 86.12 41 ILE B C 1
ATOM 2155 O O . ILE B 1 41 ? -2.918 7.984 23.062 1 86.12 41 ILE B O 1
ATOM 2159 N N . ASN B 1 42 ? -1.285 9.492 22.875 1 82 42 ASN B N 1
ATOM 2160 C CA . ASN B 1 42 ? -2.123 10.617 23.281 1 82 42 ASN B CA 1
ATOM 2161 C C . ASN B 1 42 ? -2.658 11.375 22.062 1 82 42 ASN B C 1
ATOM 2163 O O . ASN B 1 42 ? -3.506 12.258 22.203 1 82 42 ASN B O 1
ATOM 2167 N N . ASN B 1 43 ? -2.102 11.055 20.953 1 83.25 43 ASN B N 1
ATOM 2168 C CA . ASN B 1 43 ? -2.479 11.797 19.75 1 83.25 43 ASN B CA 1
ATOM 2169 C C . ASN B 1 43 ? -2.74 10.867 18.578 1 83.25 43 ASN B C 1
ATOM 2171 O O . ASN B 1 43 ? -2.363 9.695 18.609 1 83.25 43 ASN B O 1
ATOM 2175 N N . LYS B 1 44 ? -3.449 11.445 17.594 1 84.12 44 LYS B N 1
ATOM 2176 C CA . LYS B 1 44 ? -3.725 10.688 16.375 1 84.12 44 LYS B CA 1
ATOM 2177 C C . LYS B 1 44 ? -3.029 11.312 15.172 1 84.12 44 LYS B C 1
ATOM 2179 O O . LYS B 1 44 ? -2.988 12.539 15.039 1 84.12 44 LYS B O 1
ATOM 2184 N N . TYR B 1 45 ? -2.535 10.484 14.367 1 92.5 45 TYR B N 1
ATOM 2185 C CA . TYR B 1 45 ? -1.839 10.914 13.164 1 92.5 45 TYR B CA 1
ATOM 2186 C C . TYR B 1 45 ? -2.389 10.211 11.93 1 92.5 45 TYR B C 1
ATOM 2188 O O . TYR B 1 45 ? -3.041 9.172 12.039 1 92.5 45 TYR B O 1
ATOM 2196 N N . ASP B 1 46 ? -2.203 10.828 10.773 1 94.12 46 ASP B N 1
ATOM 2197 C CA . ASP B 1 46 ? -2.664 10.234 9.523 1 94.12 46 ASP B CA 1
ATOM 2198 C C . ASP B 1 46 ? -1.615 9.281 8.945 1 94.12 46 ASP B C 1
ATOM 2200 O O . ASP B 1 46 ? -1.932 8.43 8.117 1 94.12 46 ASP B O 1
ATOM 2204 N N . LEU B 1 47 ? -0.4 9.445 9.375 1 97.19 47 LEU B N 1
ATOM 2205 C CA . LEU B 1 47 ? 0.707 8.625 8.891 1 97.19 47 LEU B CA 1
ATOM 2206 C C . LEU B 1 47 ? 1.905 8.727 9.828 1 97.19 47 LEU B C 1
ATOM 2208 O O . LEU B 1 47 ? 2.17 9.789 10.391 1 97.19 47 LEU B O 1
ATOM 2212 N N . TYR B 1 48 ? 2.625 7.602 9.961 1 98.12 48 TYR B N 1
ATOM 2213 C CA . TYR B 1 48 ? 3.83 7.555 10.781 1 98.12 48 TYR B CA 1
ATOM 2214 C C . TYR B 1 48 ? 5.062 7.277 9.93 1 98.12 48 TYR B C 1
ATOM 2216 O O . TYR B 1 48 ? 5.02 6.441 9.023 1 98.12 48 TYR B O 1
ATOM 2224 N N . ILE B 1 49 ? 6.117 7.984 10.156 1 98.62 49 ILE B N 1
ATOM 2225 C CA . ILE B 1 49 ? 7.449 7.703 9.625 1 98.62 49 ILE B CA 1
ATOM 2226 C C . ILE B 1 49 ? 8.398 7.363 10.773 1 98.62 49 ILE B C 1
ATOM 2228 O O . ILE B 1 49 ? 8.633 8.188 11.656 1 98.62 49 ILE B O 1
ATOM 2232 N N . LEU B 1 50 ? 8.961 6.172 10.742 1 98.38 50 LEU B N 1
ATOM 2233 C CA . LEU B 1 50 ? 9.727 5.699 11.883 1 98.38 50 LEU B CA 1
ATOM 2234 C C . LEU B 1 50 ? 11.117 5.242 11.461 1 98.38 50 LEU B C 1
ATOM 2236 O O . LEU B 1 50 ? 11.258 4.434 10.539 1 98.38 50 LEU B O 1
ATOM 2240 N N . ASP B 1 51 ? 12.047 5.73 12.102 1 97.12 51 ASP B N 1
ATOM 2241 C CA . ASP B 1 51 ? 13.383 5.145 12.008 1 97.12 51 ASP B CA 1
ATOM 2242 C C . ASP B 1 51 ? 13.508 3.93 12.922 1 97.12 51 ASP B C 1
ATOM 2244 O O . ASP B 1 51 ? 13.031 3.945 14.062 1 97.12 51 ASP B O 1
ATOM 2248 N N . LEU B 1 52 ? 14.227 2.938 12.453 1 95.12 52 LEU B N 1
ATOM 2249 C CA . LEU B 1 52 ? 14.367 1.701 13.211 1 95.12 52 LEU B CA 1
ATOM 2250 C C . LEU B 1 52 ? 15.266 1.911 14.422 1 95.12 52 LEU B C 1
ATOM 2252 O O . LEU B 1 52 ? 14.945 1.473 15.531 1 95.12 52 LEU B O 1
ATOM 2256 N N . ASN B 1 53 ? 16.375 2.551 14.109 1 93.94 53 ASN B N 1
ATOM 2257 C CA . ASN B 1 53 ? 17.375 2.684 15.164 1 93.94 53 ASN B CA 1
ATOM 2258 C C . ASN B 1 53 ? 17.328 4.066 15.805 1 93.94 53 ASN B C 1
ATOM 2260 O O . ASN B 1 53 ? 17.906 5.023 15.266 1 93.94 53 ASN B O 1
ATOM 2264 N N . VAL B 1 54 ? 16.719 4.246 16.938 1 96.56 54 VAL B N 1
ATOM 2265 C CA . VAL B 1 54 ? 16.641 5.465 17.734 1 96.56 54 VAL B CA 1
ATOM 2266 C C . VAL B 1 54 ? 16.844 5.1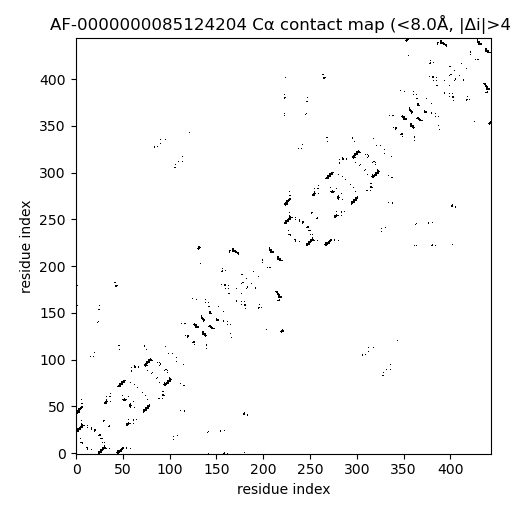21 19.203 1 96.56 54 VAL B C 1
ATOM 2268 O O . VAL B 1 54 ? 16.688 3.967 19.609 1 96.56 54 VAL B O 1
ATOM 2271 N N . PRO B 1 55 ? 17.281 6.09 20.047 1 96.94 55 PRO B N 1
ATOM 2272 C CA . PRO B 1 55 ? 17.391 5.824 21.484 1 96.94 55 PRO B CA 1
ATOM 2273 C C . PRO B 1 55 ? 16.047 5.5 22.125 1 96.94 55 PRO B C 1
ATOM 2275 O O . PRO B 1 55 ? 14.992 5.941 21.641 1 96.94 55 PRO B O 1
ATOM 2278 N N . GLY B 1 56 ? 16.016 4.668 23.234 1 96.31 56 GLY B N 1
ATOM 2279 C CA . GLY B 1 56 ? 14.789 4.258 23.906 1 96.31 56 GLY B CA 1
ATOM 2280 C C . GLY B 1 56 ? 14.125 3.068 23.234 1 96.31 56 GLY B C 1
ATOM 2281 O O . GLY B 1 56 ? 14.773 2.051 22.984 1 96.31 56 GLY B O 1
ATOM 2282 N N . PHE B 1 57 ? 12.805 3.201 23.078 1 95.31 57 PHE B N 1
ATOM 2283 C CA . PHE B 1 57 ? 12.102 2.195 22.281 1 95.31 57 PHE B CA 1
ATOM 2284 C C . PHE B 1 57 ? 12.461 2.322 20.812 1 95.31 57 PHE B C 1
ATOM 2286 O O . PHE B 1 57 ? 12.359 3.408 20.234 1 95.31 57 PHE B O 1
ATOM 2293 N N . ASP B 1 58 ? 12.852 1.219 20.234 1 95.25 58 ASP B N 1
ATOM 2294 C CA . ASP B 1 58 ? 13.258 1.3 18.828 1 95.25 58 ASP B CA 1
ATOM 2295 C C . ASP B 1 58 ? 12.047 1.345 17.906 1 95.25 58 ASP B C 1
ATOM 2297 O O . ASP B 1 58 ? 10.906 1.275 18.359 1 95.25 58 ASP B O 1
ATOM 2301 N N . GLY B 1 59 ? 12.273 1.558 16.641 1 96.88 59 GLY B N 1
ATOM 2302 C CA . GLY B 1 59 ? 11.203 1.719 15.664 1 96.88 59 GLY B CA 1
ATOM 2303 C C . GLY B 1 59 ? 10.234 0.553 15.641 1 96.88 59 GLY B C 1
ATOM 2304 O O . GLY B 1 59 ? 9.039 0.738 15.414 1 96.88 59 GLY B O 1
ATOM 2305 N N . HIS B 1 60 ? 10.734 -0.662 15.828 1 97.12 60 HIS B N 1
ATOM 2306 C CA . HIS B 1 60 ? 9.891 -1.847 15.844 1 97.12 60 HIS B CA 1
ATOM 2307 C C . HIS B 1 60 ? 8.953 -1.837 17.047 1 97.12 60 HIS B C 1
ATOM 2309 O O . HIS B 1 60 ? 7.777 -2.18 16.938 1 97.12 60 HIS B O 1
ATOM 2315 N N . GLU B 1 61 ? 9.461 -1.495 18.141 1 97 61 GLU B N 1
ATOM 2316 C CA . GLU B 1 61 ? 8.641 -1.396 19.344 1 97 61 GLU B CA 1
ATOM 2317 C C . GLU B 1 61 ? 7.547 -0.345 19.188 1 97 61 GLU B C 1
ATOM 2319 O O . GLU B 1 61 ? 6.402 -0.569 19.578 1 97 61 GLU B O 1
ATOM 2324 N N . ILE B 1 62 ? 7.914 0.747 18.609 1 97.25 62 ILE B N 1
ATOM 2325 C CA . ILE B 1 62 ? 6.953 1.818 18.375 1 97.25 62 ILE B CA 1
ATOM 2326 C C . ILE B 1 62 ? 5.895 1.351 17.375 1 97.25 62 ILE B C 1
ATOM 2328 O O . ILE B 1 62 ? 4.703 1.604 17.562 1 97.25 62 ILE B O 1
ATOM 2332 N N . LEU B 1 63 ? 6.328 0.655 16.328 1 97.75 63 LEU B N 1
ATOM 2333 C CA . LEU B 1 63 ? 5.414 0.095 15.336 1 97.75 63 LEU B CA 1
ATOM 2334 C C . LEU B 1 63 ? 4.391 -0.819 16 1 97.75 63 LEU B C 1
ATOM 2336 O O . LEU B 1 63 ? 3.189 -0.706 15.734 1 97.75 63 LEU B O 1
ATOM 2340 N N . LYS B 1 64 ? 4.887 -1.659 16.875 1 96.75 64 LYS B N 1
ATOM 2341 C CA . LYS B 1 64 ? 3.99 -2.57 17.578 1 96.75 64 LYS B CA 1
ATOM 2342 C C . LYS B 1 64 ? 2.984 -1.803 18.422 1 96.75 64 LYS B C 1
ATOM 2344 O O . LYS B 1 64 ? 1.812 -2.176 18.5 1 96.75 64 LYS B O 1
ATOM 2349 N N . THR B 1 65 ? 3.422 -0.769 19.062 1 95.25 65 THR B N 1
ATOM 2350 C CA . THR B 1 65 ? 2.557 0.067 19.875 1 95.25 65 THR B CA 1
ATOM 2351 C C . THR B 1 65 ? 1.463 0.711 19.031 1 95.25 65 THR B C 1
ATOM 2353 O O . THR B 1 65 ? 0.296 0.734 19.438 1 95.25 65 THR B O 1
ATOM 2356 N N . ILE B 1 66 ? 1.799 1.219 17.859 1 96.06 66 ILE B N 1
ATOM 2357 C CA . ILE B 1 66 ? 0.852 1.846 16.938 1 96.06 66 ILE B CA 1
ATOM 2358 C C . ILE B 1 66 ? -0.225 0.839 16.547 1 96.06 66 ILE B C 1
ATOM 2360 O O . ILE B 1 66 ? -1.415 1.163 16.531 1 96.06 66 ILE B O 1
ATOM 2364 N N . ARG B 1 67 ? 0.183 -0.394 16.203 1 95.94 67 ARG B N 1
ATOM 2365 C CA . ARG B 1 67 ? -0.712 -1.4 15.641 1 95.94 67 ARG B CA 1
ATOM 2366 C C . ARG B 1 67 ? -1.638 -1.97 16.719 1 95.94 67 ARG B C 1
ATOM 2368 O O . ARG B 1 67 ? -2.674 -2.559 16.406 1 95.94 67 ARG B O 1
ATOM 2375 N N . LYS B 1 68 ? -1.272 -1.793 17.938 1 91.81 68 LYS B N 1
ATOM 2376 C CA . LYS B 1 68 ? -2.17 -2.201 19.016 1 91.81 68 LYS B CA 1
ATOM 2377 C C . LYS B 1 68 ? -3.475 -1.41 18.969 1 91.81 68 LYS B C 1
ATOM 2379 O O . LYS B 1 68 ? -4.551 -1.962 19.219 1 91.81 68 LYS B O 1
ATOM 2384 N N . ASP B 1 69 ? -3.389 -0.168 18.578 1 87 69 ASP B N 1
ATOM 2385 C CA . ASP B 1 69 ? -4.555 0.706 18.688 1 87 69 ASP B CA 1
ATOM 2386 C C . ASP B 1 69 ? -5.02 1.175 17.312 1 87 69 ASP B C 1
ATOM 2388 O O . ASP B 1 69 ? -6.152 1.632 17.156 1 87 69 ASP B O 1
ATOM 2392 N N . ASN B 1 70 ? -4.172 1.077 16.391 1 88.38 70 ASN B N 1
ATOM 2393 C CA . ASN B 1 70 ? -4.465 1.585 15.062 1 88.38 70 ASN B CA 1
ATOM 2394 C C . ASN B 1 70 ? -4.039 0.598 13.977 1 88.38 70 ASN B C 1
ATOM 2396 O O . ASN B 1 70 ? -2.932 0.69 13.445 1 88.38 70 ASN B O 1
ATOM 2400 N N . PRO B 1 71 ? -4.938 -0.211 13.586 1 84.56 71 PRO B N 1
ATOM 2401 C CA . PRO B 1 71 ? -4.562 -1.278 12.656 1 84.56 71 PRO B CA 1
ATOM 2402 C C . PRO B 1 71 ? -4.375 -0.777 11.227 1 84.56 71 PRO B C 1
ATOM 2404 O O . PRO B 1 71 ? -3.678 -1.41 10.43 1 84.56 71 PRO B O 1
ATOM 2407 N N . ASN B 1 72 ? -4.824 0.447 10.93 1 88.69 72 ASN B N 1
ATOM 2408 C CA . ASN B 1 72 ? -4.91 0.741 9.5 1 88.69 72 ASN B CA 1
ATOM 2409 C C . ASN B 1 72 ? -4.082 1.969 9.133 1 88.69 72 ASN B C 1
ATOM 2411 O O . ASN B 1 72 ? -3.814 2.213 7.953 1 88.69 72 ASN B O 1
ATOM 2415 N N . THR B 1 73 ? -3.691 2.789 10.125 1 95.06 73 THR B N 1
ATOM 2416 C CA . THR B 1 73 ? -2.936 3.992 9.805 1 95.06 73 THR B CA 1
ATOM 2417 C C . THR B 1 73 ? -1.602 3.637 9.148 1 95.06 73 THR B C 1
ATOM 2419 O O . THR B 1 73 ? -0.869 2.783 9.656 1 95.06 73 THR B O 1
ATOM 2422 N N . PRO B 1 74 ? -1.225 4.285 8.031 1 97.69 74 PRO B N 1
ATOM 2423 C CA . PRO B 1 74 ? 0.013 3.943 7.324 1 97.69 74 PRO B CA 1
ATOM 2424 C C . PRO B 1 74 ? 1.263 4.207 8.164 1 97.69 74 PRO B C 1
ATOM 2426 O O . PRO B 1 74 ? 1.363 5.25 8.812 1 97.69 74 PRO B O 1
ATOM 2429 N N . VAL B 1 75 ? 2.164 3.244 8.141 1 98.31 75 VAL B N 1
ATOM 2430 C CA . VAL B 1 75 ? 3.465 3.379 8.789 1 98.31 75 VAL B CA 1
ATOM 2431 C C . VAL B 1 75 ? 4.574 3.109 7.773 1 98.31 75 VAL B C 1
ATOM 2433 O O . VAL B 1 75 ? 4.613 2.045 7.152 1 98.31 75 VAL B O 1
ATOM 2436 N N . ILE B 1 76 ? 5.461 4.055 7.555 1 98.38 76 ILE B N 1
ATOM 2437 C CA . ILE B 1 76 ? 6.641 3.912 6.711 1 98.38 76 ILE B CA 1
ATOM 2438 C C . ILE B 1 76 ? 7.891 3.811 7.582 1 98.38 76 ILE B C 1
ATOM 2440 O O . ILE B 1 76 ? 8.18 4.719 8.367 1 98.38 76 ILE B O 1
ATOM 2444 N N . MET B 1 77 ? 8.594 2.715 7.453 1 97.69 77 MET B N 1
ATOM 2445 C CA . MET B 1 77 ? 9.883 2.572 8.125 1 97.69 77 MET B CA 1
ATOM 2446 C C . MET B 1 77 ? 11.008 3.168 7.281 1 97.69 77 MET B C 1
ATOM 2448 O O . MET B 1 77 ? 11.039 2.979 6.066 1 97.69 77 MET B O 1
ATOM 2452 N N . ILE B 1 78 ? 11.812 3.957 7.906 1 96.25 78 ILE B N 1
ATOM 2453 C CA . ILE B 1 78 ? 13.031 4.43 7.258 1 96.25 78 ILE B CA 1
ATOM 2454 C C . ILE B 1 78 ? 14.258 3.918 8.016 1 96.25 78 ILE B C 1
ATOM 2456 O O . ILE B 1 78 ? 14.297 3.975 9.242 1 96.25 78 ILE B O 1
ATOM 2460 N N . SER B 1 79 ? 15.258 3.312 7.301 1 92.19 79 SER B N 1
ATOM 2461 C CA . SER B 1 79 ? 16.391 2.73 8.016 1 92.19 79 SER B CA 1
ATOM 2462 C C . SER B 1 79 ? 17.609 2.596 7.113 1 92.19 79 SER B C 1
ATOM 2464 O O . SER B 1 79 ? 17.469 2.418 5.902 1 92.19 79 SER B O 1
ATOM 2466 N N . ALA B 1 80 ? 18.828 2.701 7.688 1 89.25 80 ALA B N 1
ATOM 2467 C CA . ALA B 1 80 ? 20.078 2.41 6.996 1 89.25 80 ALA B CA 1
ATOM 2468 C C . ALA B 1 80 ? 20.312 0.906 6.91 1 89.25 80 ALA B C 1
ATOM 2470 O O . ALA B 1 80 ? 21.156 0.448 6.125 1 89.25 80 ALA B O 1
ATOM 2471 N N . GLU B 1 81 ? 19.656 0.187 7.773 1 76.19 81 GLU B N 1
ATOM 2472 C CA . GLU B 1 81 ? 19.859 -1.257 7.848 1 76.19 81 GLU B CA 1
ATOM 2473 C C . GLU B 1 81 ? 19.281 -1.96 6.625 1 76.19 81 GLU B C 1
ATOM 2475 O O . GLU B 1 81 ? 18.078 -1.871 6.367 1 76.19 81 GLU B O 1
ATOM 2480 N N . ILE B 1 82 ? 20.094 -2.586 5.984 1 76.56 82 ILE B N 1
ATOM 2481 C CA . ILE B 1 82 ? 19.703 -3.25 4.75 1 76.56 82 ILE B CA 1
ATOM 2482 C C . ILE B 1 82 ? 19.5 -4.742 5.004 1 76.56 82 ILE B C 1
ATOM 2484 O O . ILE B 1 82 ? 19.25 -5.512 4.074 1 76.56 82 ILE B O 1
ATOM 2488 N N . ASP B 1 83 ? 19.578 -5.078 6.328 1 87.31 83 ASP B N 1
ATOM 2489 C CA . ASP B 1 83 ? 19.406 -6.48 6.699 1 87.31 83 ASP B CA 1
ATOM 2490 C C . ASP B 1 83 ? 17.984 -6.949 6.395 1 87.31 83 ASP B C 1
ATOM 2492 O O . ASP B 1 83 ? 17.016 -6.359 6.867 1 87.31 83 ASP B O 1
ATOM 2496 N N . ILE B 1 84 ? 17.828 -7.98 5.648 1 91.44 84 ILE B N 1
ATOM 2497 C CA . ILE B 1 84 ? 16.547 -8.523 5.18 1 91.44 84 ILE B CA 1
ATOM 2498 C C . ILE B 1 84 ? 15.688 -8.906 6.375 1 91.44 84 ILE B C 1
ATOM 2500 O O . ILE B 1 84 ? 14.461 -8.797 6.324 1 91.44 84 ILE B O 1
ATOM 2504 N N . GLU B 1 85 ? 16.328 -9.32 7.453 1 92.75 85 GLU B N 1
ATOM 2505 C CA . GLU B 1 85 ? 15.586 -9.711 8.648 1 92.75 85 GLU B CA 1
ATOM 2506 C C . GLU B 1 85 ? 14.805 -8.531 9.227 1 92.75 85 GLU B C 1
ATOM 2508 O O . GLU B 1 85 ? 13.664 -8.688 9.656 1 92.75 85 GLU B O 1
ATOM 2513 N N . ASN B 1 86 ? 15.43 -7.406 9.234 1 93.56 86 ASN B N 1
ATOM 2514 C CA . ASN B 1 86 ? 14.75 -6.215 9.742 1 93.56 86 ASN B CA 1
ATOM 2515 C C . ASN B 1 86 ? 13.578 -5.816 8.844 1 93.56 86 ASN B C 1
ATOM 2517 O O . ASN B 1 86 ? 12.531 -5.41 9.344 1 93.56 86 ASN B O 1
ATOM 2521 N N . ILE B 1 87 ? 13.781 -5.918 7.566 1 94.06 87 ILE B N 1
ATOM 2522 C CA . ILE B 1 87 ? 12.703 -5.621 6.629 1 94.06 87 ILE B CA 1
ATOM 2523 C C . ILE B 1 87 ? 11.547 -6.59 6.848 1 94.06 87 ILE B C 1
ATOM 2525 O O . ILE B 1 87 ? 10.391 -6.172 6.953 1 94.06 87 ILE B O 1
ATOM 2529 N N . LYS B 1 88 ? 11.891 -7.859 6.969 1 94.31 88 LYS B N 1
ATOM 2530 C CA . LYS B 1 88 ? 10.891 -8.891 7.219 1 94.31 88 LYS B CA 1
ATOM 2531 C C . LYS B 1 88 ? 10.117 -8.609 8.5 1 94.31 88 LYS B C 1
ATOM 2533 O O . LYS B 1 88 ? 8.883 -8.648 8.516 1 94.31 88 LYS B O 1
ATOM 2538 N N . ASN B 1 89 ? 10.852 -8.328 9.531 1 95.56 89 ASN B N 1
ATOM 2539 C CA . ASN B 1 89 ? 10.219 -8.031 10.82 1 95.56 89 ASN B CA 1
ATOM 2540 C C . ASN B 1 89 ? 9.297 -6.82 10.727 1 95.56 89 ASN B C 1
ATOM 2542 O O . ASN B 1 89 ? 8.203 -6.82 11.289 1 95.56 89 ASN B O 1
ATOM 2546 N N . SER B 1 90 ? 9.75 -5.809 10.023 1 96.62 90 SER B N 1
ATOM 2547 C CA . SER B 1 90 ? 8.953 -4.598 9.875 1 96.62 90 SER B CA 1
ATOM 2548 C C . SER B 1 90 ? 7.602 -4.906 9.234 1 96.62 90 SER B C 1
ATOM 2550 O O . SER B 1 90 ? 6.559 -4.473 9.727 1 96.62 90 SER B O 1
ATOM 2552 N N . PHE B 1 91 ? 7.613 -5.691 8.18 1 94.56 91 PHE B N 1
ATOM 2553 C CA . PHE B 1 91 ? 6.367 -6.055 7.508 1 94.56 91 PHE B CA 1
ATOM 2554 C C . PHE B 1 91 ? 5.527 -6.977 8.383 1 94.56 91 PHE B C 1
ATOM 2556 O O . PHE B 1 91 ? 4.309 -6.828 8.461 1 94.56 91 PHE B O 1
ATOM 2563 N N . ASP B 1 92 ? 6.203 -7.895 9.078 1 93.94 92 ASP B N 1
ATOM 2564 C CA . ASP B 1 92 ? 5.5 -8.812 9.969 1 93.94 92 ASP B CA 1
ATOM 2565 C C . ASP B 1 92 ? 4.797 -8.062 11.094 1 93.94 92 ASP B C 1
ATOM 2567 O O . ASP B 1 92 ? 3.711 -8.453 11.523 1 93.94 92 ASP B O 1
ATOM 2571 N N . TYR B 1 93 ? 5.48 -6.965 11.531 1 96.06 93 TYR B N 1
ATOM 2572 C CA . TYR B 1 93 ? 4.914 -6.191 12.633 1 96.06 93 TYR B CA 1
ATOM 2573 C C . TYR B 1 93 ? 3.861 -5.211 12.125 1 96.06 93 TYR B C 1
ATOM 2575 O O . TYR B 1 93 ? 3.168 -4.57 12.922 1 96.06 93 TYR B O 1
ATOM 2583 N N . GLY B 1 94 ? 3.811 -5.047 10.812 1 95.5 94 GLY B N 1
ATOM 2584 C CA . GLY B 1 94 ? 2.645 -4.359 10.281 1 95.5 94 GLY B CA 1
ATOM 2585 C C . GLY B 1 94 ? 2.982 -3.037 9.625 1 95.5 94 GLY B C 1
ATOM 2586 O O . GLY B 1 94 ? 2.127 -2.16 9.5 1 95.5 94 GLY B O 1
ATOM 2587 N N . CYS B 1 95 ? 4.227 -2.789 9.188 1 97.19 95 CYS B N 1
ATOM 2588 C CA . CYS B 1 95 ? 4.477 -1.562 8.445 1 97.19 95 CYS B CA 1
ATOM 2589 C C . CYS B 1 95 ? 3.92 -1.66 7.027 1 97.19 95 CYS B C 1
ATOM 2591 O O . CYS B 1 95 ? 3.625 -2.756 6.547 1 97.19 95 CYS B O 1
ATOM 2593 N N . ASN B 1 96 ? 3.73 -0.542 6.402 1 96.88 96 ASN B N 1
ATOM 2594 C CA . ASN B 1 96 ? 3.131 -0.499 5.074 1 96.88 96 ASN B CA 1
ATOM 2595 C C . ASN B 1 96 ? 4.184 -0.286 3.988 1 96.88 96 ASN B C 1
ATOM 2597 O O . ASN B 1 96 ? 3.928 -0.541 2.811 1 96.88 96 ASN B O 1
ATOM 2601 N N . ASP B 1 97 ? 5.312 0.226 4.398 1 97 97 ASP B N 1
ATOM 2602 C CA . ASP B 1 97 ? 6.398 0.556 3.48 1 97 97 ASP B CA 1
ATOM 2603 C C . ASP B 1 97 ? 7.738 0.586 4.207 1 97 97 ASP B C 1
ATOM 2605 O O . ASP B 1 97 ? 7.785 0.706 5.434 1 97 97 ASP B O 1
ATOM 2609 N N . TYR B 1 98 ? 8.75 0.368 3.453 1 95.81 98 TYR B N 1
ATOM 2610 C CA . TYR B 1 98 ? 10.109 0.375 3.971 1 95.81 98 TYR B CA 1
ATOM 2611 C C . TYR B 1 98 ? 11.062 1.072 3.002 1 95.81 98 TYR B C 1
ATOM 2613 O O . TYR B 1 98 ? 11.211 0.647 1.854 1 95.81 98 TYR B O 1
ATOM 2621 N N . ILE B 1 99 ? 11.672 2.123 3.482 1 94.19 99 ILE B N 1
ATOM 2622 C CA . ILE B 1 99 ? 12.578 2.908 2.652 1 94.19 99 ILE B CA 1
ATOM 2623 C C . ILE B 1 99 ? 13.992 2.85 3.229 1 94.19 99 ILE B C 1
ATOM 2625 O O . ILE B 1 99 ? 14.203 3.168 4.402 1 94.19 99 ILE B O 1
ATOM 2629 N N . LYS B 1 100 ? 14.953 2.506 2.404 1 92.19 100 LYS B N 1
ATOM 2630 C CA . LYS B 1 100 ? 16.344 2.428 2.828 1 92.19 100 LYS B CA 1
ATOM 2631 C C . LYS B 1 100 ? 17.031 3.791 2.736 1 92.19 100 LYS B C 1
ATOM 2633 O O . LYS B 1 100 ? 16.812 4.535 1.778 1 92.19 100 LYS B O 1
ATOM 2638 N N . LYS B 1 101 ? 17.75 4.125 3.775 1 93.44 101 LYS B N 1
ATOM 2639 C CA . LYS B 1 101 ? 18.609 5.301 3.725 1 93.44 101 LYS B CA 1
ATOM 2640 C C . LYS B 1 101 ? 19.922 4.992 2.99 1 93.44 101 LYS B C 1
ATOM 2642 O O . LYS B 1 101 ? 20.469 3.898 3.125 1 93.44 101 LYS B O 1
ATOM 2647 N N . PRO B 1 102 ? 20.422 6.027 2.309 1 90.81 102 PRO B N 1
ATOM 2648 C CA . PRO B 1 102 ? 19.812 7.324 2.016 1 90.81 102 PRO B CA 1
ATOM 2649 C C . PRO B 1 102 ? 18.672 7.223 1.01 1 90.81 102 PRO B C 1
ATOM 2651 O O . PRO B 1 102 ? 18.578 6.238 0.274 1 90.81 102 PRO B O 1
ATOM 2654 N N . PHE B 1 103 ? 17.766 8.203 1.029 1 90.12 103 PHE B N 1
ATOM 2655 C CA . PHE B 1 103 ? 16.641 8.25 0.092 1 90.12 103 PHE B CA 1
ATOM 2656 C C . PHE B 1 103 ? 16.406 9.672 -0.404 1 90.12 103 PHE B C 1
ATOM 2658 O O . PHE B 1 103 ? 16.891 10.633 0.2 1 90.12 103 PHE B O 1
ATOM 2665 N N . ASP B 1 104 ? 15.734 9.758 -1.568 1 91.06 104 ASP B N 1
ATOM 2666 C CA . ASP B 1 104 ? 15.281 11.031 -2.104 1 91.06 104 ASP B CA 1
ATOM 2667 C C . ASP B 1 104 ? 14 11.492 -1.408 1 91.06 104 ASP B C 1
ATOM 2669 O O . ASP B 1 104 ? 13.047 10.727 -1.282 1 91.06 104 ASP B O 1
ATOM 2673 N N . PHE B 1 105 ? 14.016 12.758 -1.002 1 92.5 105 PHE B N 1
ATOM 2674 C CA . PHE B 1 105 ? 12.867 13.297 -0.285 1 92.5 105 PHE B CA 1
ATOM 2675 C C . PHE B 1 105 ? 11.609 13.25 -1.154 1 92.5 105 PHE B C 1
ATOM 2677 O O . PHE B 1 105 ? 10.508 13.055 -0.649 1 92.5 105 PHE B O 1
ATOM 2684 N N . GLU B 1 106 ? 11.828 13.438 -2.422 1 92.75 106 GLU B N 1
ATOM 2685 C CA . GLU B 1 106 ? 10.695 13.344 -3.334 1 92.75 106 GLU B CA 1
ATOM 2686 C C . GLU B 1 106 ? 10.109 11.93 -3.336 1 92.75 106 GLU B C 1
ATOM 2688 O O . GLU B 1 106 ? 8.891 11.758 -3.445 1 92.75 106 GLU B O 1
ATOM 2693 N N . GLU B 1 107 ? 10.945 10.953 -3.26 1 93.19 107 GLU B N 1
ATOM 2694 C CA . GLU B 1 107 ? 10.469 9.57 -3.186 1 93.19 107 GLU B CA 1
ATOM 2695 C C . GLU B 1 107 ? 9.648 9.344 -1.922 1 93.19 107 GLU B C 1
ATOM 2697 O O . GLU B 1 107 ? 8.586 8.727 -1.973 1 93.19 107 GLU B O 1
ATOM 2702 N N . LEU B 1 108 ? 10.188 9.805 -0.791 1 95.94 108 LEU B N 1
ATOM 2703 C CA . LEU B 1 108 ? 9.445 9.711 0.463 1 95.94 108 LEU B CA 1
ATOM 2704 C C . LEU B 1 108 ? 8.062 10.352 0.331 1 95.94 108 LEU B C 1
ATOM 2706 O O . LEU B 1 108 ? 7.062 9.758 0.733 1 95.94 108 LEU B O 1
ATOM 2710 N N . PHE B 1 109 ? 8.039 11.539 -0.3 1 94.62 109 PHE B N 1
ATOM 2711 C CA . PHE B 1 109 ? 6.785 12.266 -0.467 1 94.62 109 PHE B CA 1
ATOM 2712 C C . PHE B 1 109 ? 5.812 11.469 -1.33 1 94.62 109 PHE B C 1
ATOM 2714 O O . PHE B 1 109 ? 4.625 11.383 -1.011 1 94.62 109 PHE B O 1
ATOM 2721 N N . LEU B 1 110 ? 6.305 10.867 -2.438 1 94.19 110 LEU B N 1
ATOM 2722 C CA . LEU B 1 110 ? 5.461 10.086 -3.336 1 94.19 110 LEU B CA 1
ATOM 2723 C C . LEU B 1 110 ? 4.859 8.883 -2.611 1 94.19 110 LEU B C 1
ATOM 2725 O O . LEU B 1 110 ? 3.688 8.562 -2.809 1 94.19 110 LEU B O 1
ATOM 2729 N N . ARG B 1 111 ? 5.633 8.25 -1.785 1 96.56 111 ARG B N 1
ATOM 2730 C CA . ARG B 1 111 ? 5.16 7.09 -1.034 1 96.56 111 ARG B CA 1
ATOM 2731 C C . ARG B 1 111 ? 4.145 7.5 0.027 1 96.56 111 ARG B C 1
ATOM 2733 O O . ARG B 1 111 ? 3.146 6.809 0.238 1 96.56 111 ARG B O 1
ATOM 2740 N N . ILE B 1 112 ? 4.379 8.641 0.686 1 96.69 112 ILE B N 1
ATOM 2741 C CA . ILE B 1 112 ? 3.426 9.188 1.646 1 96.69 112 ILE B CA 1
ATOM 2742 C C . ILE B 1 112 ? 2.084 9.438 0.958 1 96.69 112 ILE B C 1
ATOM 2744 O O . ILE B 1 112 ? 1.04 9 1.445 1 96.69 112 ILE B O 1
ATOM 2748 N N . LYS B 1 113 ? 2.172 10.102 -0.18 1 93.88 113 LYS B N 1
ATOM 2749 C CA . LYS B 1 113 ? 0.968 10.414 -0.941 1 93.88 113 LYS B CA 1
ATOM 2750 C C . LYS B 1 113 ? 0.219 9.148 -1.34 1 93.88 113 LYS B C 1
ATOM 2752 O O . LYS B 1 113 ? -1.007 9.086 -1.224 1 93.88 113 LYS B O 1
ATOM 2757 N N . TYR B 1 114 ? 0.951 8.172 -1.76 1 94.12 114 TYR B N 1
ATOM 2758 C CA . TYR B 1 114 ? 0.362 6.902 -2.168 1 94.12 114 TYR B CA 1
ATOM 2759 C C . TYR B 1 114 ? -0.434 6.281 -1.029 1 94.12 114 TYR B C 1
ATOM 2761 O O . TYR B 1 114 ? -1.6 5.918 -1.204 1 94.12 114 TYR B O 1
ATOM 2769 N N . HIS B 1 115 ? 0.172 6.16 0.121 1 95.81 115 HIS B N 1
ATOM 2770 C CA . HIS B 1 115 ? -0.462 5.477 1.242 1 95.81 115 HIS B CA 1
ATOM 2771 C C . HIS B 1 115 ? -1.645 6.273 1.778 1 95.81 115 HIS B C 1
ATOM 2773 O O . HIS B 1 115 ? -2.674 5.699 2.141 1 95.81 115 HIS B O 1
ATOM 2779 N N . LEU B 1 116 ? -1.528 7.594 1.822 1 94.31 116 LEU B N 1
ATOM 2780 C CA . LEU B 1 116 ? -2.637 8.422 2.281 1 94.31 116 LEU B CA 1
ATOM 2781 C C . LEU B 1 116 ? -3.822 8.32 1.328 1 94.31 116 LEU B C 1
ATOM 2783 O O . LEU B 1 116 ? -4.965 8.188 1.767 1 94.31 116 LEU B O 1
ATOM 2787 N N . ASN B 1 117 ? -3.535 8.375 0.003 1 91.44 117 ASN B N 1
ATOM 2788 C CA . ASN B 1 117 ? -4.582 8.227 -1.002 1 91.44 117 ASN B CA 1
ATOM 2789 C C . ASN B 1 117 ? -5.312 6.895 -0.869 1 91.44 117 ASN B C 1
ATOM 2791 O O . ASN B 1 117 ? -6.539 6.84 -0.966 1 91.44 117 ASN B O 1
ATOM 2795 N N . HIS B 1 118 ? -4.527 5.918 -0.627 1 90.06 118 HIS B N 1
ATOM 2796 C CA . HIS B 1 118 ? -5.09 4.578 -0.525 1 90.06 118 HIS B CA 1
ATOM 2797 C C . HIS B 1 118 ? -6.047 4.469 0.658 1 90.06 118 HIS B C 1
ATOM 2799 O O . HIS B 1 118 ? -7.133 3.896 0.534 1 90.06 118 HIS B O 1
ATOM 2805 N N . VAL B 1 119 ? -5.664 5.008 1.769 1 89 119 VAL B N 1
ATOM 2806 C CA . VAL B 1 119 ? -6.504 4.984 2.959 1 89 119 VAL B CA 1
ATOM 2807 C C . VAL B 1 119 ? -7.793 5.762 2.697 1 89 119 VAL B C 1
ATOM 2809 O O . VAL B 1 119 ? -8.883 5.305 3.043 1 89 119 VAL B O 1
ATOM 2812 N N . LEU B 1 120 ? -7.648 6.887 2.092 1 87 120 LEU B N 1
ATOM 2813 C CA . LEU B 1 120 ? -8.789 7.758 1.836 1 87 120 LEU B CA 1
ATOM 2814 C C . LEU B 1 120 ? -9.758 7.109 0.848 1 87 120 LEU B C 1
ATOM 2816 O O . LEU B 1 120 ? -10.969 7.137 1.053 1 87 120 LEU B O 1
ATOM 2820 N N . GLN B 1 121 ? -9.25 6.453 -0.16 1 84.75 121 GLN B N 1
ATOM 2821 C CA . GLN B 1 121 ? -10.078 5.773 -1.149 1 84.75 121 GLN B CA 1
ATOM 2822 C C . GLN B 1 121 ? -10.82 4.59 -0.529 1 84.75 121 GLN B C 1
ATOM 2824 O O . GLN B 1 121 ? -12 4.371 -0.813 1 84.75 121 GLN B O 1
ATOM 2829 N N . ASN B 1 122 ? -10.125 3.904 0.275 1 84.12 122 ASN B N 1
ATOM 2830 C CA . ASN B 1 122 ? -10.734 2.756 0.937 1 84.12 122 ASN B CA 1
ATOM 2831 C C . ASN B 1 122 ? -11.867 3.18 1.858 1 84.12 122 ASN B C 1
ATOM 2833 O O . ASN B 1 122 ? -12.766 2.385 2.152 1 84.12 122 ASN B O 1
ATOM 2837 N N . ASN B 1 123 ? -11.781 4.414 2.254 1 82 123 ASN B N 1
ATOM 2838 C CA . ASN B 1 123 ? -12.812 4.945 3.133 1 82 123 ASN B CA 1
ATOM 2839 C C . ASN B 1 123 ? -13.844 5.762 2.355 1 82 123 ASN B C 1
ATOM 2841 O O . ASN B 1 123 ? -14.633 6.496 2.947 1 82 123 ASN B O 1
ATOM 2845 N N . ASP B 1 124 ? -13.672 5.68 1.027 1 80.62 124 ASP B N 1
ATOM 2846 C CA . ASP B 1 124 ? -14.594 6.332 0.111 1 80.62 124 ASP B CA 1
ATOM 2847 C C . ASP B 1 124 ? -14.57 7.848 0.289 1 80.62 124 ASP B C 1
ATOM 2849 O O . ASP B 1 124 ? -15.609 8.508 0.232 1 80.62 124 ASP B O 1
ATOM 2853 N N . VAL B 1 125 ? -13.469 8.359 0.679 1 81.56 125 VAL B N 1
ATOM 2854 C CA . VAL B 1 125 ? -13.281 9.797 0.768 1 81.56 125 VAL B CA 1
ATOM 2855 C C . VAL B 1 125 ? -12.711 10.328 -0.547 1 81.56 125 VAL B C 1
ATOM 2857 O O . VAL B 1 125 ? -11.719 9.805 -1.056 1 81.56 125 VAL B O 1
ATOM 2860 N N . ASN B 1 126 ? -13.336 11.289 -1.059 1 82.12 126 ASN B N 1
ATOM 2861 C CA . ASN B 1 126 ? -12.844 11.914 -2.283 1 82.12 126 ASN B CA 1
ATOM 2862 C C . ASN B 1 126 ? -11.609 12.766 -2.021 1 82.12 126 ASN B C 1
ATOM 2864 O O . ASN B 1 126 ? -11.531 13.453 -1 1 82.12 126 ASN B O 1
ATOM 2868 N N . LEU B 1 127 ? -10.711 12.727 -2.941 1 85.81 127 LEU B N 1
ATOM 2869 C CA . LEU B 1 127 ? -9.469 13.469 -2.789 1 85.81 127 LEU B CA 1
ATOM 2870 C C . LEU B 1 127 ? -9.648 14.922 -3.189 1 85.81 127 LEU B C 1
ATOM 2872 O O . LEU B 1 127 ? -8.953 15.805 -2.676 1 85.81 127 LEU B O 1
ATOM 2876 N N . ASN B 1 128 ? -10.422 15.125 -4.164 1 88.38 128 ASN B N 1
ATOM 2877 C CA . ASN B 1 128 ? -10.812 16.469 -4.578 1 88.38 128 ASN B CA 1
ATOM 2878 C C . ASN B 1 128 ? -12.297 16.719 -4.328 1 88.38 128 ASN B C 1
ATOM 2880 O O . ASN B 1 128 ? -13.141 16.266 -5.086 1 88.38 128 ASN B O 1
ATOM 2884 N N . ILE B 1 129 ? -12.508 17.5 -3.344 1 89.81 129 ILE B N 1
ATOM 2885 C CA . ILE B 1 129 ? -13.891 17.656 -2.885 1 89.81 129 ILE B CA 1
ATOM 2886 C C . ILE B 1 129 ? -14.453 18.984 -3.367 1 89.81 129 ILE B C 1
ATOM 2888 O O . ILE B 1 129 ? -13.844 20.047 -3.146 1 89.81 129 ILE B O 1
ATOM 2892 N N . ASP B 1 130 ? -15.469 18.859 -4.113 1 92.25 130 ASP B N 1
ATOM 2893 C CA . ASP B 1 130 ? -16.25 20.047 -4.43 1 92.25 130 ASP B CA 1
ATOM 2894 C C . ASP B 1 130 ? -17.078 20.5 -3.227 1 92.25 130 ASP B C 1
ATOM 2896 O O . ASP B 1 130 ? -18.016 19.812 -2.82 1 92.25 130 ASP B O 1
ATOM 2900 N N . LEU B 1 131 ? -16.781 21.625 -2.609 1 92.56 131 LEU B N 1
ATOM 2901 C CA . LEU B 1 131 ? -17.453 22.109 -1.402 1 92.56 131 LEU B CA 1
ATOM 2902 C C . LEU B 1 131 ? -18.672 22.953 -1.753 1 92.56 131 LEU B C 1
ATOM 2904 O O . LEU B 1 131 ? -19.438 23.344 -0.869 1 92.56 131 LEU B O 1
ATOM 2908 N N . GLY B 1 132 ? -18.797 23.25 -3.076 1 91.5 132 GLY B N 1
ATOM 2909 C CA . GLY B 1 132 ? -19.844 24.156 -3.512 1 91.5 132 GLY B CA 1
ATOM 2910 C C . GLY B 1 132 ? -19.406 25.609 -3.576 1 91.5 132 GLY B C 1
ATOM 2911 O O . GLY B 1 132 ? -18.328 25.953 -3.084 1 91.5 132 GLY B O 1
ATOM 2912 N N . TYR B 1 133 ? -20.219 26.469 -4.234 1 92.62 133 TYR B N 1
ATOM 2913 C CA . TYR B 1 133 ? -19.969 27.906 -4.336 1 92.62 133 TYR B CA 1
ATOM 2914 C C . TYR B 1 133 ? -18.609 28.188 -4.938 1 92.62 133 TYR B C 1
ATOM 2916 O O . TYR B 1 133 ? -17.922 29.125 -4.516 1 92.62 133 TYR B O 1
ATOM 2924 N N . GLU B 1 134 ? -18.172 27.281 -5.781 1 93.31 134 GLU B N 1
ATOM 2925 C CA . GLU B 1 134 ? -16.938 27.406 -6.539 1 93.31 134 GLU B CA 1
ATOM 2926 C C . GLU B 1 134 ? -15.719 27.141 -5.652 1 93.31 134 GLU B C 1
ATOM 2928 O O . GLU B 1 134 ? -14.586 27.484 -6.012 1 93.31 134 GLU B O 1
ATOM 2933 N N . TYR B 1 135 ? -16.094 26.625 -4.445 1 95.06 135 TYR B N 1
ATOM 2934 C CA . TYR B 1 135 ? -14.992 26.203 -3.58 1 95.06 135 TYR B CA 1
ATOM 2935 C C . TYR B 1 135 ? -14.672 24.734 -3.777 1 95.06 135 TYR B C 1
ATOM 2937 O O . TYR B 1 135 ? -15.578 23.906 -3.951 1 95.06 135 TYR B O 1
ATOM 2945 N N . SER B 1 136 ? -13.438 24.375 -3.766 1 94.81 136 SER B N 1
ATOM 2946 C CA . SER B 1 136 ? -12.984 22.984 -3.775 1 94.81 136 SER B CA 1
ATOM 2947 C C . SER B 1 136 ? -11.75 22.797 -2.898 1 94.81 136 SER B C 1
ATOM 2949 O O . SER B 1 136 ? -11.031 23.75 -2.611 1 94.81 136 SER B O 1
ATOM 2951 N N . TYR B 1 137 ? -11.602 21.672 -2.375 1 93.31 137 TYR B N 1
ATOM 2952 C CA . TYR B 1 137 ? -10.477 21.375 -1.504 1 93.31 137 TYR B CA 1
ATOM 2953 C C . TYR B 1 137 ? -9.742 20.125 -1.974 1 93.31 137 TYR B C 1
ATOM 2955 O O . TYR B 1 137 ? -10.359 19.078 -2.193 1 93.31 137 TYR B O 1
ATOM 2963 N N . ASP B 1 138 ? -8.414 20.234 -2.219 1 91.94 138 ASP B N 1
ATOM 2964 C CA . ASP B 1 138 ? -7.527 19.109 -2.5 1 91.94 138 ASP B CA 1
ATOM 2965 C C . ASP B 1 138 ? -6.965 18.516 -1.21 1 91.94 138 ASP B C 1
ATOM 2967 O O . ASP B 1 138 ? -6.039 19.078 -0.617 1 91.94 138 ASP B O 1
ATOM 2971 N N . LEU B 1 139 ? -7.543 17.422 -0.794 1 89.56 139 LEU B N 1
ATOM 2972 C CA . LEU B 1 139 ? -7.238 16.859 0.514 1 89.56 139 LEU B CA 1
ATOM 2973 C C . LEU B 1 1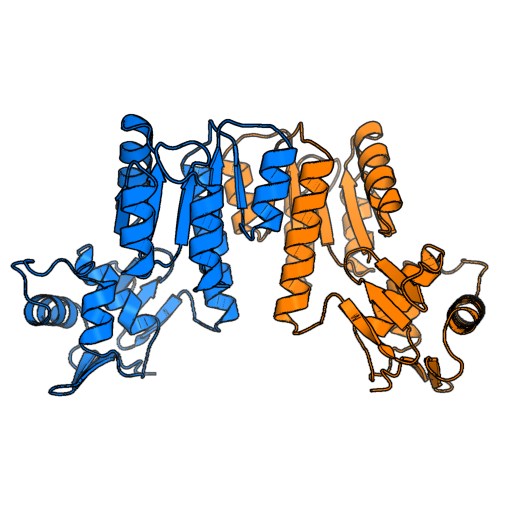39 ? -5.781 16.422 0.593 1 89.56 139 LEU B C 1
ATOM 2975 O O . LEU B 1 139 ? -5.105 16.672 1.594 1 89.56 139 LEU B O 1
ATOM 2979 N N . ILE B 1 140 ? -5.238 15.859 -0.425 1 85.31 140 ILE B N 1
ATOM 2980 C CA . ILE B 1 140 ? -3.889 15.312 -0.409 1 85.31 140 ILE B CA 1
ATOM 2981 C C . ILE B 1 140 ? -2.869 16.453 -0.387 1 85.31 140 ILE B C 1
ATOM 2983 O O . ILE B 1 140 ? -1.897 16.406 0.372 1 85.31 140 ILE B O 1
ATOM 2987 N N . ASN B 1 141 ? -3.15 17.453 -1.144 1 85.19 141 ASN B N 1
ATOM 2988 C CA . ASN B 1 141 ? -2.229 18.578 -1.195 1 85.19 141 ASN B CA 1
ATOM 2989 C C . ASN B 1 141 ? -2.607 19.656 -0.183 1 85.19 141 ASN B C 1
ATOM 2991 O O . ASN B 1 141 ? -1.881 20.641 -0.014 1 85.19 141 ASN B O 1
ATOM 2995 N N . GLN B 1 142 ? -3.691 19.469 0.439 1 88.88 142 GLN B N 1
ATOM 2996 C CA . GLN B 1 142 ? -4.16 20.391 1.474 1 88.88 142 GLN B CA 1
ATOM 2997 C C . GLN B 1 142 ? -4.262 21.812 0.94 1 88.88 142 GLN B C 1
ATOM 2999 O O . GLN B 1 142 ? -3.756 22.75 1.559 1 88.88 142 GLN B O 1
ATOM 3004 N N . THR B 1 143 ? -4.945 21.922 -0.18 1 92.56 143 THR B N 1
ATOM 3005 C CA . THR B 1 143 ? -5.059 23.219 -0.828 1 92.56 143 THR B CA 1
ATOM 3006 C C . THR B 1 143 ? -6.52 23.578 -1.081 1 92.56 143 THR B C 1
ATOM 3008 O O . THR B 1 143 ? -7.281 22.766 -1.607 1 92.56 143 THR B O 1
ATOM 3011 N N . LEU B 1 144 ? -6.895 24.766 -0.658 1 95.5 144 LEU B N 1
ATOM 3012 C CA . LEU B 1 144 ? -8.234 25.297 -0.869 1 95.5 144 LEU B CA 1
ATOM 3013 C C . LEU B 1 144 ? -8.281 26.172 -2.121 1 95.5 144 LEU B C 1
ATOM 3015 O O . LEU B 1 144 ? -7.379 26.969 -2.359 1 95.5 144 LEU B O 1
ATOM 3019 N N . TYR B 1 145 ? -9.312 25.938 -2.928 1 95.69 145 TYR B N 1
ATOM 3020 C CA . TYR B 1 145 ? -9.492 26.734 -4.137 1 95.69 145 TYR B CA 1
ATOM 3021 C C . TYR B 1 145 ? -10.844 27.438 -4.137 1 95.69 145 TYR B C 1
ATOM 3023 O O . TYR B 1 145 ? -11.836 26.891 -3.646 1 95.69 145 TYR B O 1
ATOM 3031 N N . LYS B 1 146 ? -10.836 28.641 -4.645 1 95.44 146 LYS B N 1
ATOM 3032 C CA . LYS B 1 146 ? -12.047 29.391 -5.012 1 95.44 146 LYS B CA 1
ATOM 3033 C C . LYS B 1 146 ? -11.977 29.875 -6.457 1 95.44 146 LYS B C 1
ATOM 3035 O O . LYS B 1 146 ? -11.023 30.547 -6.844 1 95.44 146 LYS B O 1
ATOM 3040 N N . HIS B 1 147 ? -12.945 29.5 -7.281 1 94.56 147 HIS B N 1
ATOM 3041 C CA . HIS B 1 147 ? -12.945 29.828 -8.703 1 94.56 147 HIS B CA 1
ATOM 3042 C C . HIS B 1 147 ? -11.625 29.438 -9.359 1 94.56 147 HIS B C 1
ATOM 3044 O O . HIS B 1 147 ? -11.047 30.219 -10.109 1 94.56 147 HIS B O 1
ATOM 3050 N N . GLY B 1 148 ? -11.055 28.297 -8.898 1 92.75 148 GLY B N 1
ATOM 3051 C CA . GLY B 1 148 ? -9.852 27.75 -9.516 1 92.75 148 GLY B CA 1
ATOM 3052 C C . GLY B 1 148 ? -8.578 28.391 -9.016 1 92.75 148 GLY B C 1
ATOM 3053 O O . GLY B 1 148 ? -7.477 28 -9.414 1 92.75 148 GLY B O 1
ATOM 3054 N N . HIS B 1 149 ? -8.82 29.375 -8.133 1 96 149 HIS B N 1
ATOM 3055 C CA . HIS B 1 149 ? -7.656 30.031 -7.562 1 96 149 HIS B CA 1
ATOM 3056 C C . HIS B 1 149 ? -7.41 29.578 -6.129 1 96 149 HIS B C 1
ATOM 3058 O O . HIS B 1 149 ? -8.359 29.422 -5.355 1 96 149 HIS B O 1
ATOM 3064 N N . GLU B 1 150 ? -6.148 29.453 -5.801 1 95.38 150 GLU B N 1
ATOM 3065 C CA . GLU B 1 150 ? -5.781 28.969 -4.477 1 95.38 150 GLU B CA 1
ATOM 3066 C C . GLU B 1 150 ? -6.027 30.016 -3.404 1 95.38 150 GLU B C 1
ATOM 3068 O O . GLU B 1 150 ? -5.73 31.203 -3.611 1 95.38 150 GLU B O 1
ATOM 3073 N N . ILE B 1 151 ? -6.602 29.609 -2.268 1 95.69 151 ILE B N 1
ATOM 3074 C CA . ILE B 1 151 ? -6.723 30.422 -1.062 1 95.69 151 ILE B CA 1
ATOM 3075 C C . ILE B 1 151 ? -5.715 29.953 -0.019 1 95.69 151 ILE B C 1
ATOM 3077 O O . ILE B 1 151 ? -5.703 28.781 0.356 1 95.69 151 ILE B O 1
ATOM 3081 N N . GLU B 1 152 ? -4.906 30.812 0.408 1 93.75 152 GLU B N 1
ATOM 3082 C CA . GLU B 1 152 ? -3.859 30.453 1.364 1 93.75 152 GLU B CA 1
ATOM 3083 C C . GLU B 1 152 ? -4.445 30.156 2.738 1 93.75 152 GLU B C 1
ATOM 3085 O O . GLU B 1 152 ? -5.281 30.906 3.244 1 93.75 152 GLU B O 1
ATOM 3090 N N . LEU B 1 153 ? -3.973 29.078 3.293 1 93.62 153 LEU B N 1
ATOM 3091 C CA . LEU B 1 153 ? -4.355 28.672 4.641 1 93.62 153 LEU B CA 1
ATOM 3092 C C . LEU B 1 153 ? -3.131 28.547 5.539 1 93.62 153 LEU B C 1
ATOM 3094 O O . LEU B 1 153 ? -2.051 28.172 5.07 1 93.62 153 LEU B O 1
ATOM 3098 N N . THR B 1 154 ? -3.375 28.906 6.77 1 87.81 154 THR B N 1
ATOM 3099 C CA . THR B 1 154 ? -2.344 28.578 7.75 1 87.81 154 THR B CA 1
ATOM 3100 C C . THR B 1 154 ? -2.334 27.078 8.047 1 87.81 154 THR B C 1
ATOM 3102 O O . THR B 1 154 ? -3.229 26.359 7.617 1 87.81 154 THR B O 1
ATOM 3105 N N . ILE B 1 155 ? -1.346 26.656 8.75 1 84.88 155 ILE B N 1
ATOM 3106 C CA . ILE B 1 155 ? -1.2 25.234 9.07 1 84.88 155 ILE B CA 1
ATOM 3107 C C . ILE B 1 155 ? -2.41 24.766 9.875 1 84.88 155 ILE B C 1
ATOM 3109 O O . ILE B 1 155 ? -3 23.719 9.562 1 84.88 155 ILE B O 1
ATOM 3113 N N . LYS B 1 156 ? -2.754 25.5 10.883 1 85.38 156 LYS B N 1
ATOM 3114 C CA . LYS B 1 156 ? -3.873 25.109 11.727 1 85.38 156 LYS B CA 1
ATOM 3115 C C . LYS B 1 156 ? -5.188 25.125 10.953 1 85.38 156 LYS B C 1
ATOM 3117 O O . LYS B 1 156 ? -6.055 24.281 11.164 1 85.38 156 LYS B O 1
ATOM 3122 N N . GLU B 1 157 ? -5.316 26.125 10.055 1 90.38 157 GLU B N 1
ATOM 3123 C CA . GLU B 1 157 ? -6.5 26.172 9.203 1 90.38 157 GLU B CA 1
ATOM 3124 C C . GLU B 1 157 ? -6.578 24.953 8.289 1 90.38 157 GLU B C 1
ATOM 3126 O O . GLU B 1 157 ? -7.656 24.391 8.078 1 90.38 157 GLU B O 1
ATOM 3131 N N . LYS B 1 158 ? -5.445 24.547 7.773 1 91 158 LYS B N 1
ATOM 3132 C CA . LYS B 1 158 ? -5.375 23.359 6.93 1 91 158 LYS B CA 1
ATOM 3133 C C . LYS B 1 158 ? -5.801 22.109 7.703 1 91 158 LYS B C 1
ATOM 3135 O O . LYS B 1 158 ? -6.586 21.312 7.203 1 91 158 LYS B O 1
ATOM 3140 N N . LEU B 1 159 ? -5.309 21.969 8.898 1 89.5 159 LEU B N 1
ATOM 3141 C CA . LEU B 1 159 ? -5.652 20.828 9.734 1 89.5 159 LEU B CA 1
ATOM 3142 C C . LEU B 1 159 ? -7.145 20.812 10.047 1 89.5 159 LEU B C 1
ATOM 3144 O O . LEU B 1 159 ? -7.789 19.766 9.945 1 89.5 159 LEU B O 1
ATOM 3148 N N . LEU B 1 160 ? -7.633 21.969 10.438 1 91.06 160 LEU B N 1
ATOM 3149 C CA . LEU B 1 160 ? -9.055 22.062 10.758 1 91.06 160 LEU B CA 1
ATOM 3150 C C . LEU B 1 160 ? -9.906 21.719 9.539 1 91.06 160 LEU B C 1
ATOM 3152 O O . LEU B 1 160 ? -10.844 20.922 9.633 1 91.06 160 LEU B O 1
ATOM 3156 N N . LEU B 1 161 ? -9.57 22.359 8.438 1 93.44 161 LEU B N 1
ATOM 3157 C CA . LEU B 1 161 ? -10.359 22.141 7.234 1 93.44 161 LEU B CA 1
ATOM 3158 C C . LEU B 1 161 ? -10.273 20.672 6.797 1 93.44 161 LEU B C 1
ATOM 3160 O O . LEU B 1 161 ? -11.273 20.094 6.379 1 93.44 161 LEU B O 1
ATOM 3164 N N . SER B 1 162 ? -9.117 20.078 6.84 1 92 162 SER B N 1
ATOM 3165 C CA . SER B 1 162 ? -8.953 18.656 6.512 1 92 162 SER B CA 1
ATOM 3166 C C . SER B 1 162 ? -9.836 17.781 7.395 1 92 162 SER B C 1
ATOM 3168 O O . SER B 1 162 ? -10.477 16.844 6.91 1 92 162 SER B O 1
ATOM 3170 N N . LEU B 1 163 ? -9.844 18.062 8.68 1 90.88 163 LEU B N 1
ATOM 3171 C CA . LEU B 1 163 ? -10.68 17.328 9.617 1 90.88 163 LEU B CA 1
ATOM 3172 C C . LEU B 1 163 ? -12.156 17.453 9.258 1 90.88 163 LEU B C 1
ATOM 3174 O O . LEU B 1 163 ? -12.883 16.453 9.242 1 90.88 163 LEU B O 1
ATOM 3178 N N . LEU B 1 164 ? -12.562 18.656 8.953 1 93.12 164 LEU B N 1
ATOM 3179 C CA . LEU B 1 164 ? -13.953 18.922 8.586 1 93.12 164 LEU B CA 1
ATOM 3180 C C . LEU B 1 164 ? -14.312 18.203 7.289 1 93.12 164 LEU B C 1
ATOM 3182 O O . LEU B 1 164 ? -15.375 17.594 7.188 1 93.12 164 LEU B O 1
ATOM 3186 N N . VAL B 1 165 ? -13.43 18.281 6.316 1 92.31 165 VAL B N 1
ATOM 3187 C CA . VAL B 1 165 ? -13.664 17.719 4.996 1 92.31 165 VAL B CA 1
ATOM 3188 C C . VAL B 1 165 ? -13.742 16.188 5.094 1 92.31 165 VAL B C 1
ATOM 3190 O O . VAL B 1 165 ? -14.57 15.562 4.438 1 92.31 165 VAL B O 1
ATOM 3193 N N . LYS B 1 166 ? -12.875 15.602 5.91 1 89.81 166 LYS B N 1
ATOM 3194 C CA . LYS B 1 166 ? -12.898 14.156 6.125 1 89.81 166 LYS B CA 1
ATOM 3195 C C . LYS B 1 166 ? -14.211 13.711 6.754 1 89.81 166 LYS B C 1
ATOM 3197 O O . LYS B 1 166 ? -14.594 12.547 6.648 1 89.81 166 LYS B O 1
ATOM 3202 N N . ASN B 1 167 ? -14.914 14.625 7.398 1 91 167 ASN B N 1
ATOM 3203 C CA . ASN B 1 167 ? -16.203 14.383 8.047 1 91 167 ASN B CA 1
ATOM 3204 C C . ASN B 1 167 ? -17.297 15.258 7.449 1 91 167 ASN B C 1
ATOM 3206 O O . ASN B 1 167 ? -18.109 15.812 8.18 1 91 167 ASN B O 1
ATOM 3210 N N . ILE B 1 168 ? -17.203 15.352 6.207 1 91.06 168 ILE B N 1
ATOM 3211 C CA . ILE B 1 168 ? -18.109 16.266 5.535 1 91.06 168 ILE B CA 1
ATOM 3212 C C . ILE B 1 168 ? -19.547 15.859 5.824 1 91.06 168 ILE B C 1
ATOM 3214 O O . ILE B 1 168 ? -19.891 14.672 5.82 1 91.06 168 ILE B O 1
ATOM 3218 N N . ASN B 1 169 ? -20.438 16.766 6.184 1 91.94 169 ASN B N 1
ATOM 3219 C CA . ASN B 1 169 ? -21.844 16.625 6.5 1 91.94 169 ASN B CA 1
ATOM 3220 C C . ASN B 1 169 ? -22.062 15.867 7.805 1 91.94 169 ASN B C 1
ATOM 3222 O O . ASN B 1 169 ? -23.172 15.414 8.094 1 91.94 169 ASN B O 1
ATOM 3226 N N . LYS B 1 170 ? -20.984 15.68 8.562 1 93.81 170 LYS B N 1
ATOM 3227 C CA . LYS B 1 170 ? -21.047 15.102 9.898 1 93.81 170 LYS B CA 1
ATOM 3228 C C . LYS B 1 170 ? -20.5 16.078 10.945 1 93.81 170 LYS B C 1
ATOM 3230 O O . LYS B 1 170 ? -19.797 17.031 10.602 1 93.81 170 LYS B O 1
ATOM 3235 N N . THR B 1 171 ? -20.875 15.828 12.18 1 94.75 171 THR B N 1
ATOM 3236 C CA . THR B 1 171 ? -20.438 16.703 13.258 1 94.75 171 THR B CA 1
ATOM 3237 C C . THR B 1 171 ? -19 16.375 13.68 1 94.75 171 THR B C 1
ATOM 3239 O O . THR B 1 171 ? -18.672 15.219 13.906 1 94.75 171 THR B O 1
ATOM 3242 N N . VAL B 1 172 ? -18.188 17.375 13.68 1 94.19 172 VAL B N 1
ATOM 3243 C CA . VAL B 1 172 ? -16.859 17.312 14.289 1 94.19 172 VAL B CA 1
ATOM 3244 C C . VAL B 1 172 ? -16.875 17.969 15.664 1 94.19 172 VAL B C 1
ATOM 3246 O O . VAL B 1 172 ? -17.109 19.172 15.773 1 94.19 172 VAL B O 1
ATOM 3249 N N . THR B 1 173 ? -16.656 17.188 16.703 1 92.62 173 THR B N 1
ATOM 3250 C CA . THR B 1 173 ? -16.797 17.672 18.062 1 92.62 173 THR B CA 1
ATOM 3251 C C . THR B 1 173 ? -15.609 18.547 18.469 1 92.62 173 THR B C 1
ATOM 3253 O O . THR B 1 173 ? -14.57 18.516 17.797 1 92.62 173 THR B O 1
ATOM 3256 N N . LEU B 1 174 ? -15.859 19.266 19.562 1 88.81 174 LEU B N 1
ATOM 3257 C CA . LEU B 1 174 ? -14.781 20.094 20.094 1 88.81 174 LEU B CA 1
ATOM 3258 C C . LEU B 1 174 ? -13.586 19.234 20.5 1 88.81 174 LEU B C 1
ATOM 3260 O O . LEU B 1 174 ? -12.438 19.641 20.312 1 88.81 174 LEU B O 1
ATOM 3264 N N . GLU B 1 175 ? -13.875 18.078 20.984 1 85.94 175 GLU B N 1
ATOM 3265 C CA . GLU B 1 175 ? -12.836 17.156 21.406 1 85.94 175 GLU B CA 1
ATOM 3266 C C . GLU B 1 175 ? -12 16.672 20.234 1 85.94 175 GLU B C 1
ATOM 3268 O O . GLU B 1 175 ? -10.773 16.609 20.312 1 85.94 175 GLU B O 1
ATOM 3273 N N . MET B 1 176 ? -12.664 16.359 19.141 1 86.5 176 MET B N 1
ATOM 3274 C CA . MET B 1 176 ? -11.977 15.906 17.922 1 86.5 176 MET B CA 1
ATOM 3275 C C . MET B 1 176 ? -11.023 16.984 17.406 1 86.5 176 MET B C 1
ATOM 3277 O O . MET B 1 176 ? -9.891 16.672 17.031 1 86.5 176 MET B O 1
ATOM 3281 N N . ILE B 1 177 ? -11.5 18.219 17.422 1 88.5 177 ILE B N 1
ATOM 3282 C CA . ILE B 1 177 ? -10.703 19.328 16.922 1 88.5 177 ILE B CA 1
ATOM 3283 C C . ILE B 1 177 ? -9.492 19.547 17.828 1 88.5 177 ILE B C 1
ATOM 3285 O O . ILE B 1 177 ? -8.367 19.703 17.344 1 88.5 177 ILE B O 1
ATOM 3289 N N . HIS B 1 178 ? -9.75 19.547 19.109 1 83.19 178 HIS B N 1
ATOM 3290 C CA . HIS B 1 178 ? -8.664 19.719 20.062 1 83.19 178 HIS B CA 1
ATOM 3291 C C . HIS B 1 178 ? -7.578 18.672 19.859 1 83.19 178 HIS B C 1
ATOM 3293 O O . HIS B 1 178 ? -6.391 19 19.812 1 83.19 178 HIS B O 1
ATOM 3299 N N . GLU B 1 179 ? -7.953 17.531 19.734 1 80.12 179 GLU B N 1
ATOM 3300 C CA . GLU B 1 179 ? -7.027 16.406 19.609 1 80.12 179 GLU B CA 1
ATOM 3301 C C . GLU B 1 179 ? -6.23 16.484 18.312 1 80.12 179 GLU B C 1
ATOM 3303 O O . GLU B 1 179 ? -5.023 16.234 18.297 1 80.12 179 GLU B O 1
ATOM 3308 N N . TYR B 1 180 ? -6.906 16.859 17.328 1 84.5 180 TYR B N 1
ATOM 3309 C CA . TYR B 1 180 ? -6.293 16.766 16 1 84.5 180 TYR B CA 1
ATOM 3310 C C . TYR B 1 180 ? -5.527 18.047 15.664 1 84.5 180 TYR B C 1
ATOM 3312 O O . TYR B 1 180 ? -4.441 17.984 15.086 1 84.5 180 TYR B O 1
ATOM 3320 N N . VAL B 1 181 ? -6.008 19.172 16.016 1 82.75 181 VAL B N 1
ATOM 3321 C CA . VAL B 1 181 ? -5.449 20.453 15.586 1 82.75 181 VAL B CA 1
ATOM 3322 C C . VAL B 1 181 ? -4.484 20.969 16.656 1 82.75 181 VAL B C 1
ATOM 3324 O O . VAL B 1 181 ? -3.438 21.531 16.312 1 82.75 181 VAL B O 1
ATOM 3327 N N . TRP B 1 182 ? -4.633 20.922 18.016 1 73.31 182 TRP B N 1
ATOM 3328 C CA . TRP B 1 182 ? -3.805 21.531 19.062 1 73.31 182 TRP B CA 1
ATOM 3329 C C . TRP B 1 182 ? -2.918 20.469 19.719 1 73.31 182 TRP B C 1
ATOM 3331 O O . TRP B 1 182 ? -2.012 20.812 20.484 1 73.31 182 TRP B O 1
ATOM 3341 N N . ASP B 1 183 ? -2.631 19.328 19.062 1 62.84 183 ASP B N 1
ATOM 3342 C CA . ASP B 1 183 ? -1.755 18.281 19.578 1 62.84 183 ASP B CA 1
ATOM 3343 C C . ASP B 1 183 ? -1.741 18.281 21.094 1 62.84 183 ASP B C 1
ATOM 3345 O O . ASP B 1 183 ? -0.676 18.219 21.719 1 62.84 183 ASP B O 1
ATOM 3349 N N . SER B 1 184 ? -2.883 18.344 21.875 1 54.91 184 SER B N 1
ATOM 3350 C CA . SER B 1 184 ? -3.074 18.297 23.328 1 54.91 184 SER B CA 1
ATOM 3351 C C . SER B 1 184 ? -2.352 19.453 24 1 54.91 184 SER B C 1
ATOM 3353 O O . SER B 1 184 ? -2.312 19.531 25.234 1 54.91 184 SER B O 1
ATOM 3355 N N . LYS B 1 185 ? -1.578 20.203 23.188 1 55.5 185 LYS B N 1
ATOM 3356 C CA . LYS B 1 185 ? -0.888 21.25 23.938 1 55.5 185 LYS B CA 1
ATOM 3357 C C . LYS B 1 185 ? -1.857 22.359 24.359 1 55.5 185 LYS B C 1
ATOM 3359 O O . LYS B 1 185 ? -2.639 22.859 23.547 1 55.5 185 LYS B O 1
ATOM 3364 N N . GLU B 1 186 ? -2.238 22.312 25.594 1 52.5 186 GLU B N 1
ATOM 3365 C CA . GLU B 1 186 ? -3.166 23.125 26.375 1 52.5 186 GLU B CA 1
ATOM 3366 C C . GLU B 1 186 ? -3.018 24.609 26.047 1 52.5 186 GLU B C 1
ATOM 3368 O O . GLU B 1 186 ? -3.998 25.359 26.062 1 52.5 186 GLU B O 1
ATOM 3373 N N . MET B 1 187 ? -1.8 25.047 25.875 1 48.59 187 MET B N 1
ATOM 3374 C CA . MET B 1 187 ? -1.523 26.469 26.094 1 48.59 187 MET B CA 1
ATOM 3375 C C . MET B 1 187 ? -1.624 27.25 24.797 1 48.59 187 MET B C 1
ATOM 3377 O O . MET B 1 187 ? -1.098 28.359 24.688 1 48.59 187 MET B O 1
ATOM 3381 N N . GLU B 1 188 ? -2.209 26.547 23.859 1 57.88 188 GLU B N 1
ATOM 3382 C CA . GLU B 1 188 ? -2.02 27.422 22.703 1 57.88 188 GLU B CA 1
ATOM 3383 C C . GLU B 1 188 ? -2.969 28.609 22.75 1 57.88 188 GLU B C 1
ATOM 3385 O O . GLU B 1 188 ? -4.117 28.484 23.172 1 57.88 188 GLU B O 1
ATOM 3390 N N . SER B 1 189 ? -2.422 29.828 22.703 1 54.91 189 SER B N 1
ATOM 3391 C CA . SER B 1 189 ? -2.959 31.172 22.781 1 54.91 189 SER B CA 1
ATOM 3392 C C . SER B 1 189 ? -4.16 31.344 21.844 1 54.91 189 SER B C 1
ATOM 3394 O O . SER B 1 189 ? -5.082 32.094 22.156 1 54.91 189 SER B O 1
ATOM 3396 N N . VAL B 1 190 ? -4.023 30.688 20.766 1 63.06 190 VAL B N 1
ATOM 3397 C CA . VAL B 1 190 ? -5.129 30.953 19.844 1 63.06 190 VAL B CA 1
ATOM 3398 C C . VAL B 1 190 ? -6.266 29.969 20.109 1 63.06 190 VAL B C 1
ATOM 3400 O O . VAL B 1 190 ? -6.055 28.75 20.094 1 63.06 190 VAL B O 1
ATOM 3403 N N . SER B 1 191 ? -7.348 30.516 20.359 1 78.44 191 SER B N 1
ATOM 3404 C CA . SER B 1 191 ? -8.508 29.703 20.719 1 78.44 191 SER B CA 1
ATOM 3405 C C . SER B 1 191 ? -9.055 28.953 19.5 1 78.44 191 SER B C 1
ATOM 3407 O O . SER B 1 191 ? -8.844 29.375 18.359 1 78.44 191 SER B O 1
ATOM 3409 N N . MET B 1 192 ? -9.539 27.812 19.703 1 84.19 192 MET B N 1
ATOM 3410 C CA . MET B 1 192 ? -10.25 27.031 18.688 1 84.19 192 MET B CA 1
ATOM 3411 C C . MET B 1 192 ? -11.273 27.906 17.969 1 84.19 192 MET B C 1
ATOM 3413 O O . MET B 1 192 ? -11.406 27.812 16.734 1 84.19 192 MET B O 1
ATOM 3417 N N . ARG B 1 193 ? -11.93 28.781 18.719 1 85.25 193 ARG B N 1
ATOM 3418 C CA . ARG B 1 193 ? -12.953 29.641 18.156 1 85.25 193 ARG B CA 1
ATOM 3419 C C . ARG B 1 193 ? -12.352 30.609 17.141 1 85.25 193 ARG B C 1
ATOM 3421 O O . ARG B 1 193 ? -12.953 30.891 16.109 1 85.25 193 ARG B O 1
ATOM 3428 N N . THR B 1 194 ? -11.203 31.109 17.484 1 89.38 194 THR B N 1
ATOM 3429 C CA . THR B 1 194 ? -10.531 32.062 16.609 1 89.38 194 THR B CA 1
ATOM 3430 C C . THR B 1 194 ? -10.164 31.406 15.281 1 89.38 194 THR B C 1
ATOM 3432 O O . THR B 1 194 ? -10.383 32 14.219 1 89.38 194 THR B O 1
ATOM 3435 N N . ILE B 1 195 ? -9.648 30.203 15.297 1 90 195 ILE B N 1
ATOM 3436 C CA . ILE B 1 195 ? -9.227 29.516 14.078 1 90 195 ILE B CA 1
ATOM 3437 C C . ILE B 1 195 ? -10.445 29.188 13.219 1 90 195 ILE B C 1
ATOM 3439 O O . ILE B 1 195 ? -10.398 29.297 11.992 1 90 195 ILE B O 1
ATOM 3443 N N . VAL B 1 196 ? -11.477 28.812 13.867 1 91.69 196 VAL B N 1
ATOM 3444 C CA . VAL B 1 196 ? -12.703 28.516 13.141 1 91.69 196 VAL B CA 1
ATOM 3445 C C . VAL B 1 196 ? -13.203 29.781 12.445 1 91.69 196 VAL B C 1
ATOM 3447 O O . VAL B 1 196 ? -13.602 29.734 11.281 1 91.69 196 VAL B O 1
ATOM 3450 N N . HIS B 1 197 ? -13.156 30.828 13.211 1 92.5 197 HIS B N 1
ATOM 3451 C CA . HIS B 1 197 ? -13.586 32.094 12.656 1 92.5 197 HIS B CA 1
ATOM 3452 C C . HIS B 1 197 ? -12.75 32.469 11.438 1 92.5 197 HIS B C 1
ATOM 3454 O O . HIS B 1 197 ? -13.305 32.875 10.406 1 92.5 197 HIS B O 1
ATOM 3460 N N . LYS B 1 198 ? -11.531 32.344 11.531 1 93.62 198 LYS B N 1
ATOM 3461 C CA . LYS B 1 198 ? -10.633 32.688 10.43 1 93.62 198 LYS B CA 1
ATOM 3462 C C . LYS B 1 198 ? -10.891 31.797 9.219 1 93.62 198 LYS B C 1
ATOM 3464 O O . LYS B 1 198 ? -10.945 32.281 8.086 1 93.62 198 LYS B O 1
ATOM 3469 N N . LEU B 1 199 ? -11.023 30.516 9.477 1 94.81 199 LEU B N 1
ATOM 3470 C CA . LEU B 1 199 ? -11.305 29.594 8.391 1 94.81 199 LEU B CA 1
ATOM 3471 C C . LEU B 1 199 ? -12.625 29.938 7.715 1 94.81 199 LEU B C 1
ATOM 3473 O O . LEU B 1 199 ? -12.719 29.953 6.484 1 94.81 199 LEU B O 1
ATOM 3477 N N . ARG B 1 200 ? -13.609 30.219 8.5 1 94.25 200 ARG B N 1
ATOM 3478 C CA . ARG B 1 200 ? -14.93 30.562 7.988 1 94.25 200 ARG B CA 1
ATOM 3479 C C . ARG B 1 200 ? -14.859 31.781 7.082 1 94.25 200 ARG B C 1
ATOM 3481 O O . ARG B 1 200 ? -15.586 31.875 6.086 1 94.25 200 ARG B O 1
ATOM 3488 N N . SER B 1 201 ? -14.07 32.688 7.469 1 94.94 201 SER B N 1
ATOM 3489 C CA . SER B 1 201 ? -13.945 33.906 6.688 1 94.94 201 SER B CA 1
ATOM 3490 C C . SER B 1 201 ? -13.344 33.625 5.312 1 94.94 201 SER B C 1
ATOM 3492 O O . SER B 1 201 ? -13.461 34.469 4.402 1 94.94 201 SER B O 1
ATOM 3494 N N . LYS B 1 202 ? -12.734 32.5 5.156 1 95.44 202 LYS B N 1
ATOM 3495 C CA . LYS B 1 202 ? -12.086 32.156 3.896 1 95.44 202 LYS B CA 1
ATOM 3496 C C . LYS B 1 202 ? -12.977 31.219 3.076 1 95.44 202 LYS B C 1
ATOM 3498 O O . LYS B 1 202 ? -12.594 30.781 1.985 1 95.44 202 LYS B O 1
ATOM 3503 N N . LEU B 1 203 ? -14.078 30.875 3.639 1 94.81 203 LEU B N 1
ATOM 3504 C CA . LEU B 1 203 ? -15.078 30.047 2.979 1 94.81 203 LEU B CA 1
ATOM 3505 C C . LEU B 1 203 ? -16.375 30.812 2.793 1 94.81 203 LEU B C 1
ATOM 3507 O O . LEU B 1 203 ? -16.484 31.969 3.205 1 94.81 203 LEU B O 1
ATOM 3511 N N . LYS B 1 204 ? -17.25 30.172 2.047 1 91.62 204 LYS B N 1
ATOM 3512 C CA . LYS B 1 204 ? -18.562 30.812 1.928 1 91.62 204 LYS B CA 1
ATOM 3513 C C . LYS B 1 204 ? -19.312 30.766 3.256 1 91.62 204 LYS B C 1
ATOM 3515 O O . LYS B 1 204 ? -19.312 29.75 3.951 1 91.62 204 LYS B O 1
ATOM 3520 N N . ASN B 1 205 ? -19.938 31.891 3.488 1 89.56 205 ASN B N 1
ATOM 3521 C CA . ASN B 1 205 ? -20.75 31.953 4.703 1 89.56 205 ASN B CA 1
ATOM 3522 C C . ASN B 1 205 ? -21.797 30.844 4.738 1 89.56 205 ASN B C 1
ATOM 3524 O O . ASN B 1 205 ? -22.438 30.562 3.725 1 89.56 205 ASN B O 1
ATOM 3528 N N . GLY B 1 206 ? -21.812 30.172 5.906 1 89.44 206 GLY B N 1
ATOM 3529 C CA . GLY B 1 206 ? -22.828 29.141 6.062 1 89.44 206 GLY B CA 1
ATOM 3530 C C . GLY B 1 206 ? -22.297 27.75 5.789 1 89.44 206 GLY B C 1
ATOM 3531 O O . GLY B 1 206 ? -22.969 26.75 6.109 1 89.44 206 GLY B O 1
ATOM 3532 N N . MET B 1 207 ? -21.172 27.609 5.223 1 92.81 207 MET B N 1
ATOM 3533 C CA . MET B 1 207 ? -20.625 26.297 4.898 1 92.81 207 MET B CA 1
ATOM 3534 C C . MET B 1 207 ? -20.203 25.562 6.16 1 92.81 207 MET B C 1
ATOM 3536 O O . MET B 1 207 ? -20.328 24.328 6.23 1 92.81 207 MET B O 1
ATOM 3540 N N . VAL B 1 208 ? -19.688 26.328 7.105 1 95.25 208 VAL B N 1
ATOM 3541 C CA . VAL B 1 208 ? -19.297 25.734 8.375 1 95.25 208 VAL B CA 1
ATOM 3542 C C . VAL B 1 208 ? -20.281 26.156 9.469 1 95.25 208 VAL B C 1
ATOM 3544 O O . VAL B 1 208 ? -20.344 27.312 9.852 1 95.25 208 VAL B O 1
ATOM 3547 N N . LEU B 1 209 ? -20.953 25.156 9.945 1 94.5 209 LEU B N 1
ATOM 3548 C CA . LEU B 1 209 ? -21.984 25.406 10.938 1 94.5 209 LEU B CA 1
ATOM 3549 C C . LEU B 1 209 ? -21.438 25.234 12.352 1 94.5 209 LEU B C 1
ATOM 3551 O O . LEU B 1 209 ? -20.656 24.312 12.617 1 94.5 209 LEU B O 1
ATOM 3555 N N . ASN B 1 210 ? -21.875 26.094 13.211 1 93.44 210 ASN B N 1
ATOM 3556 C CA . ASN B 1 210 ? -21.594 25.969 14.633 1 93.44 210 ASN B CA 1
ATOM 3557 C C . ASN B 1 210 ? -22.703 25.219 15.375 1 93.44 210 ASN B C 1
ATOM 3559 O O . ASN B 1 210 ? -23.859 25.625 15.344 1 93.44 210 ASN B O 1
ATOM 3563 N N . LEU B 1 211 ? -22.328 24.125 15.93 1 93.75 211 LEU B N 1
ATOM 3564 C CA . LEU B 1 211 ? -23.234 23.391 16.812 1 93.75 211 LEU B CA 1
ATOM 3565 C C . LEU B 1 211 ? -22.906 23.656 18.281 1 93.75 211 LEU B C 1
ATOM 3567 O O . LEU B 1 211 ? -22.031 23 18.844 1 93.75 211 LEU B O 1
ATOM 3571 N N . ARG B 1 212 ? -23.672 24.516 18.875 1 89.69 212 ARG B N 1
ATOM 3572 C CA . ARG B 1 212 ? -23.359 25.062 20.188 1 89.69 212 ARG B CA 1
ATOM 3573 C C . ARG B 1 212 ? -23.125 23.953 21.219 1 89.69 212 ARG B C 1
ATOM 3575 O O . ARG B 1 212 ? -23.969 23.062 21.391 1 89.69 212 ARG B O 1
ATOM 3582 N N . GLY B 1 213 ? -21.984 24.047 21.75 1 90.31 213 GLY B N 1
ATOM 3583 C CA . GLY B 1 213 ? -21.609 23.125 22.812 1 90.31 213 GLY B CA 1
ATOM 3584 C C . GLY B 1 213 ? -21.172 21.766 22.281 1 90.31 213 GLY B C 1
ATOM 3585 O O . GLY B 1 213 ? -20.766 20.906 23.062 1 90.31 213 GLY B O 1
ATOM 3586 N N . VAL B 1 214 ? -21.281 21.594 21.016 1 92.62 214 VAL B N 1
ATOM 3587 C CA . VAL B 1 214 ? -21.031 20.266 20.469 1 92.62 214 VAL B CA 1
ATOM 3588 C C . VAL B 1 214 ? -19.812 20.312 19.547 1 92.62 214 VAL B C 1
ATOM 3590 O O . VAL B 1 214 ? -18.844 19.578 19.766 1 92.62 214 VAL B O 1
ATOM 3593 N N . GLY B 1 215 ? -19.812 21.156 18.578 1 95.25 215 GLY B N 1
ATOM 3594 C CA . GLY B 1 215 ? -18.734 21.219 17.609 1 95.25 215 GLY B CA 1
ATOM 3595 C C . GLY B 1 215 ? -19.125 21.938 16.328 1 95.25 215 GLY B C 1
ATOM 3596 O O . GLY B 1 215 ? -19.828 22.938 16.359 1 95.25 215 GLY B O 1
ATOM 3597 N N . TYR B 1 216 ? -18.625 21.531 15.258 1 95.44 216 TYR B N 1
ATOM 3598 C CA . TYR B 1 216 ? -18.828 22.188 13.969 1 95.44 216 TYR B CA 1
ATOM 3599 C C . TYR B 1 216 ? -19.141 21.172 12.875 1 95.44 216 TYR B C 1
ATOM 3601 O O . TYR B 1 216 ? -18.828 19.984 13.023 1 95.44 216 TYR B O 1
ATOM 3609 N N . LYS B 1 217 ? -19.812 21.641 11.844 1 96.19 217 LYS B N 1
ATOM 3610 C CA . LYS B 1 217 ? -20.172 20.797 10.703 1 96.19 217 LYS B CA 1
ATOM 3611 C C . LYS B 1 217 ? -19.953 21.531 9.383 1 96.19 217 LYS B C 1
ATOM 3613 O O . LYS B 1 217 ? -20.375 22.672 9.219 1 96.19 217 LYS B O 1
ATOM 3618 N N . LEU B 1 218 ? -19.125 20.906 8.523 1 94.62 218 LEU B N 1
ATOM 3619 C CA . LEU B 1 218 ? -18.953 21.438 7.176 1 94.62 218 LEU B CA 1
ATOM 3620 C C . LEU B 1 218 ? -20 20.859 6.227 1 94.62 218 LEU B C 1
ATOM 3622 O O . LEU B 1 218 ? -20.141 19.641 6.117 1 94.62 218 LEU B O 1
ATOM 3626 N N . LEU B 1 219 ? -20.688 21.688 5.578 1 91.19 219 LEU B N 1
ATOM 3627 C CA . LEU B 1 219 ? -21.75 21.281 4.668 1 91.19 219 LEU B CA 1
ATOM 3628 C C . LEU B 1 219 ? -21.297 21.359 3.219 1 91.19 219 LEU B C 1
ATOM 3630 O O . LEU B 1 219 ? -20.672 22.328 2.814 1 91.19 219 LEU B O 1
ATOM 3634 N N . GLN B 1 220 ? -21.406 20.172 2.578 1 83.38 220 GLN B N 1
ATOM 3635 C CA . GLN B 1 220 ? -21.203 20.188 1.133 1 83.38 220 GLN B CA 1
ATOM 3636 C C . GLN B 1 220 ? -22.469 20.625 0.405 1 83.38 220 GLN B C 1
ATOM 3638 O O . GLN B 1 220 ? -23.547 20.047 0.619 1 83.38 220 GLN B O 1
ATOM 3643 N N . ILE B 1 221 ? -22.547 21.766 -0.157 1 71.25 221 ILE B N 1
ATOM 3644 C CA . ILE B 1 221 ? -23.766 22.219 -0.817 1 71.25 221 ILE B CA 1
ATOM 3645 C C . ILE B 1 221 ? -23.734 21.828 -2.291 1 71.25 221 ILE B C 1
ATOM 3647 O O . ILE B 1 221 ? -22.766 22.125 -3.002 1 71.25 221 ILE B O 1
ATOM 3651 N N . SER B 1 222 ? -24.25 20.641 -2.734 1 58.97 222 SER B N 1
ATOM 3652 C CA . SER B 1 222 ? -24.469 20.297 -4.137 1 58.97 222 SER B CA 1
ATOM 3653 C C . SER B 1 222 ? -25.312 21.359 -4.832 1 58.97 222 SER B C 1
ATOM 3655 O O . SER B 1 222 ? -26.109 22.047 -4.184 1 58.97 222 SER B O 1
#

Secondary structure (DSSP, 8-state):
-EEEEE---HHHHHHHHHHHHTTT-EEEEESSHHHHHHHHHH---SEEEEESS-SSS-HHHHHHHHHHH-SSS-EEEEES---HHHHHHHHHHT-SEEEESS--HHHHHHHHHHHHHHHHHHTT--SEEEEETTEEEETTTTEEEETTEEE---HHHHHHHHHHHHTTTSEEEHHHHHHHHSTT-TT-SS-HHHHHHHHHHTS-TTSEEEETTTEEEE----/-EEEEE---HHHHHHHHHHHHTTT-EEEEESSHHHHHHHHHH---SEEEEESS-SSS-HHHHHHHHHHH-SSS-EEEEES---HHHHHHHHHHT-SEEEESS--HHHHHHHHHHHHHHHHHHTT--SEEEEETTEEEETTTTEEEETTEEE---HHHHHHHHHHHHTTTSEEEHHHHHHHHSTT-TT-SS-HHHHHHHHHHTS-TTSEEEETTTEEEE----

Organism: Arcobacter nitrofigilis (strain ATCC 33309 / DSM 7299 / CCUG 15893 / LMG 7604 / NCTC 12251 / CI) (NCBI:txid572480)

pLDDT: mean 90.53, std 8.57, range [48.19, 98.62]

InterPro domains:
  IPR001789 Signal transduction response regulator, receiver domain [PF00072] (3-112)
  IPR001789 Signal transduction response regulator, receiver domain [PS50110] (2-116)
  IPR001789 Signal transduction response regulator, receiver domain [SM00448] (1-112)
  IPR001867 OmpR/PhoB-type DNA-binding domain [PF00486] (148-218)
  IPR001867 OmpR/PhoB-type DNA-binding domain [PS51755] (126-220)
  IPR001867 OmpR/PhoB-type DNA-binding domain [SM00862] (148-218)
  IPR001867 OmpR/PhoB-type DNA-binding domain [cd00383] (138-218)
  IPR011006 CheY-like superfamily [SSF52172] (1-151)
  IPR016032 Signal transduction response regulator, C-terminal effector [SSF46894] (135-218)
  IPR036388 Winged helix-like DNA-binding domain superfamily [G3DSA:1.10.10.10] (133-221)
  IPR039420 Transcriptional regulatory protein WalR-like [PTHR48111] (1-216)